Protein AF-0000000077396365 (afdb_homodimer)

Structure (mmCIF, N/CA/C/O backbone):
data_AF-0000000077396365-model_v1
#
loop_
_entity.id
_entity.type
_entity.pdbx_description
1 polymer 'Aspartate dehydrogenase domain-containing protein'
#
loop_
_atom_site.group_PDB
_atom_site.id
_atom_site.type_symbol
_atom_site.label_atom_id
_atom_site.label_alt_id
_atom_site.label_comp_id
_atom_site.label_asym_id
_atom_site.label_entity_id
_atom_site.label_seq_id
_atom_site.pdbx_PDB_ins_code
_atom_site.Cartn_x
_atom_site.Cartn_y
_atom_site.Cartn_z
_atom_site.occupancy
_atom_site.B_iso_or_equiv
_atom_site.auth_seq_id
_atom_site.auth_comp_id
_atom_site.auth_asym_id
_atom_site.auth_atom_id
_atom_site.pdbx_PDB_model_num
ATOM 1 N N . MET A 1 1 ? 9.086 45.75 -29.484 1 26.38 1 MET A N 1
ATOM 2 C CA . MET A 1 1 ? 9.609 44.406 -29.656 1 26.38 1 MET A CA 1
ATOM 3 C C . MET A 1 1 ? 8.961 43.438 -28.672 1 26.38 1 MET A C 1
ATOM 5 O O . MET A 1 1 ? 9.164 43.562 -27.469 1 26.38 1 MET A O 1
ATOM 9 N N . SER A 1 2 ? 7.707 42.906 -28.953 1 23.83 2 SER A N 1
ATOM 10 C CA . SER A 1 2 ? 6.559 42.406 -28.203 1 23.83 2 SER A CA 1
ATOM 11 C C . SER A 1 2 ? 6.812 41 -27.688 1 23.83 2 SER A C 1
ATOM 13 O O . SER A 1 2 ? 7.164 40.094 -28.453 1 23.83 2 SER A O 1
ATOM 15 N N . MET A 1 3 ? 7.398 40.844 -26.438 1 23.06 3 MET A N 1
ATOM 16 C CA . MET A 1 3 ? 7.879 39.625 -25.766 1 23.06 3 MET A CA 1
ATOM 17 C C . MET A 1 3 ? 6.797 38.562 -25.703 1 23.06 3 MET A C 1
ATOM 19 O O . MET A 1 3 ? 5.691 38.812 -25.219 1 23.06 3 MET A O 1
ATOM 23 N N . ARG A 1 4 ? 6.848 37.562 -26.688 1 22.91 4 ARG A N 1
ATOM 24 C CA . ARG A 1 4 ? 6.027 36.375 -26.875 1 22.91 4 ARG A CA 1
ATOM 25 C C . ARG A 1 4 ? 5.836 35.625 -25.562 1 22.91 4 ARG A C 1
ATOM 27 O O . ARG A 1 4 ? 6.762 35.562 -24.75 1 22.91 4 ARG A O 1
ATOM 34 N N . LYS A 1 5 ? 4.539 35.312 -25.141 1 24.66 5 LYS A N 1
ATOM 35 C CA . LYS A 1 5 ? 3.703 34.812 -24.062 1 24.66 5 LYS A CA 1
ATOM 36 C C . LYS A 1 5 ? 4.023 33.344 -23.781 1 24.66 5 LYS A C 1
ATOM 38 O O . LYS A 1 5 ? 3.762 32.469 -24.609 1 24.66 5 LYS A O 1
ATOM 43 N N . PRO A 1 6 ? 5.234 32.875 -23.328 1 25.62 6 PRO A N 1
ATOM 44 C CA . PRO A 1 6 ? 5.328 31.422 -23.453 1 25.62 6 PRO A CA 1
ATOM 45 C C . PRO A 1 6 ? 4.281 30.688 -22.625 1 25.62 6 PRO A C 1
ATOM 47 O O . PRO A 1 6 ? 4.277 30.797 -21.391 1 25.62 6 PRO A O 1
ATOM 50 N N . VAL A 1 7 ? 2.953 30.656 -22.891 1 22.64 7 VAL A N 1
ATOM 51 C CA . VAL A 1 7 ? 1.82 30.047 -22.203 1 22.64 7 VAL A CA 1
ATOM 52 C C . VAL A 1 7 ? 2.035 28.531 -22.094 1 22.64 7 VAL A C 1
ATOM 54 O O . VAL A 1 7 ? 2.277 27.859 -23.094 1 22.64 7 VAL A O 1
ATOM 57 N N . TYR A 1 8 ? 2.648 28.062 -21 1 22.22 8 TYR A N 1
ATOM 58 C CA . TYR A 1 8 ? 2.775 26.656 -20.672 1 22.22 8 TYR A CA 1
ATOM 59 C C . TYR A 1 8 ? 1.439 25.938 -20.828 1 22.22 8 TYR A C 1
ATOM 61 O O . TYR A 1 8 ? 0.427 26.375 -20.266 1 22.22 8 TYR A O 1
ATOM 69 N N . SER A 1 9 ? 1.078 25.484 -22 1 21.47 9 SER A N 1
ATOM 70 C CA . SER A 1 9 ? -0.071 24.656 -22.344 1 21.47 9 SER A CA 1
ATOM 71 C C . SER A 1 9 ? -0.214 23.484 -21.375 1 21.47 9 SER A C 1
ATOM 73 O O . SER A 1 9 ? 0.687 22.641 -21.266 1 21.47 9 SER A O 1
ATOM 75 N N . VAL A 1 10 ? -0.903 23.625 -20.266 1 23.97 10 VAL A N 1
ATOM 76 C CA . VAL A 1 10 ? -1.418 22.719 -19.25 1 23.97 10 VAL A CA 1
ATOM 77 C C . VAL A 1 10 ? -2.139 21.547 -19.906 1 23.97 10 VAL A C 1
ATOM 79 O O . VAL A 1 10 ? -3.076 21.75 -20.688 1 23.97 10 VAL A O 1
ATOM 82 N N . TYR A 1 11 ? -1.408 20.484 -20.312 1 24.34 11 TYR A N 1
ATOM 83 C CA . TYR A 1 11 ? -1.908 19.219 -20.828 1 24.34 11 TYR A CA 1
ATOM 84 C C . TYR A 1 11 ? -3.131 18.75 -20.047 1 24.34 11 TYR A C 1
ATOM 86 O O . TYR A 1 11 ? -3.053 18.531 -18.844 1 24.34 11 TYR A O 1
ATOM 94 N N . HIS A 1 12 ? -4.363 19.172 -20.422 1 21.98 12 HIS A N 1
ATOM 95 C CA . HIS A 1 12 ? -5.727 19.031 -19.922 1 21.98 12 HIS A CA 1
ATOM 96 C C . HIS A 1 12 ? -6.129 17.578 -19.781 1 21.98 12 HIS A C 1
ATOM 98 O O . HIS A 1 12 ? -6.895 17.219 -18.891 1 21.98 12 HIS A O 1
ATOM 104 N N . SER A 1 13 ? -5.938 16.703 -20.844 1 24.91 13 SER A N 1
ATOM 105 C CA . SER A 1 13 ? -7.078 15.797 -21 1 24.91 13 SER A CA 1
ATOM 106 C C . SER A 1 13 ? -7.027 14.672 -19.969 1 24.91 13 SER A C 1
ATOM 108 O O . SER A 1 13 ? -6.309 13.688 -20.156 1 24.91 13 SER A O 1
ATOM 110 N N . ASN A 1 14 ? -6.898 14.875 -18.75 1 23.97 14 ASN A N 1
ATOM 111 C CA . ASN A 1 14 ? -6.836 13.805 -17.766 1 23.97 14 ASN A CA 1
ATOM 112 C C . ASN A 1 14 ? -8.133 12.992 -17.719 1 23.97 14 ASN A C 1
ATOM 114 O O . ASN A 1 14 ? -9.117 13.43 -17.141 1 23.97 14 ASN A O 1
ATOM 118 N N . LYS A 1 15 ? -8.516 12.156 -18.766 1 25.83 15 LYS A N 1
ATOM 119 C CA . LYS A 1 15 ? -9.648 11.25 -18.625 1 25.83 15 LYS A CA 1
ATOM 120 C C . LYS A 1 15 ? -9.516 10.406 -17.359 1 25.83 15 LYS A C 1
ATOM 122 O O . LYS A 1 15 ? -8.75 9.438 -17.328 1 25.83 15 LYS A O 1
ATOM 127 N N . ILE A 1 16 ? -9.609 10.945 -16.141 1 25.73 16 ILE A N 1
ATOM 128 C CA . ILE A 1 16 ? -9.719 10.109 -14.953 1 25.73 16 ILE A CA 1
ATOM 129 C C . ILE A 1 16 ? -10.93 9.188 -15.078 1 25.73 16 ILE A C 1
ATOM 131 O O . ILE A 1 16 ? -12.062 9.656 -15.211 1 25.73 16 ILE A O 1
ATOM 135 N N . SER A 1 17 ? -10.797 8.086 -15.664 1 24.17 17 SER A N 1
ATOM 136 C CA . SER A 1 17 ? -11.812 7.047 -15.734 1 24.17 17 SER A CA 1
ATOM 137 C C . SER A 1 17 ? -12.492 6.844 -14.383 1 24.17 17 SER A C 1
ATOM 139 O O . SER A 1 17 ? -11.852 6.98 -13.336 1 24.17 17 SER A O 1
ATOM 141 N N . SER A 1 18 ? -13.789 6.957 -14.297 1 24.91 18 SER A N 1
ATOM 142 C CA . SER A 1 18 ? -14.781 6.812 -13.242 1 24.91 18 SER A CA 1
ATOM 143 C C . SER A 1 18 ? -14.602 5.5 -12.484 1 24.91 18 SER A C 1
ATOM 145 O O . SER A 1 18 ? -14.797 4.422 -13.055 1 24.91 18 SER A O 1
ATOM 147 N N . VAL A 1 19 ? -13.695 5.371 -11.625 1 24.31 19 VAL A N 1
ATOM 148 C CA . VAL A 1 19 ? -13.586 4.195 -10.766 1 24.31 19 VAL A CA 1
ATOM 149 C C . VAL A 1 19 ? -14.891 3.998 -9.992 1 24.31 19 VAL A C 1
ATOM 151 O O . VAL A 1 19 ? -15.336 4.898 -9.281 1 24.31 19 VAL A O 1
ATOM 154 N N . HIS A 1 20 ? -15.828 3.129 -10.445 1 26.16 20 HIS A N 1
ATOM 155 C CA . HIS A 1 20 ? -17.078 2.717 -9.82 1 26.16 20 HIS A CA 1
ATOM 156 C C . HIS A 1 20 ? -16.828 2.146 -8.422 1 26.16 20 HIS A C 1
ATOM 158 O O . HIS A 1 20 ? -16.406 0.996 -8.289 1 26.16 20 HIS A O 1
ATOM 164 N N . CYS A 1 21 ? -16.266 2.865 -7.508 1 27 21 CYS A N 1
ATOM 165 C CA . CYS A 1 21 ? -15.945 2.436 -6.152 1 27 21 CYS A CA 1
ATOM 166 C C . CYS A 1 21 ? -17.172 1.82 -5.469 1 27 21 CYS A C 1
ATOM 168 O O . CYS A 1 21 ? -17.125 0.666 -5.043 1 27 21 CYS A O 1
ATOM 170 N N . LEU A 1 22 ? -17.562 2.291 -4.145 1 30.83 22 LEU A N 1
ATOM 171 C CA . LEU A 1 22 ? -18.375 1.819 -3.031 1 30.83 22 LEU A CA 1
ATOM 172 C C . LEU A 1 22 ? -19.812 1.568 -3.475 1 30.83 22 LEU A C 1
ATOM 174 O O . LEU A 1 22 ? -20.25 2.068 -4.516 1 30.83 22 LEU A O 1
ATOM 178 N N . GLY A 1 23 ? -20.688 0.823 -2.447 1 32.09 23 GLY A N 1
ATOM 179 C CA . GLY A 1 23 ? -22.078 0.451 -2.443 1 32.09 23 GLY A CA 1
ATOM 180 C C . GLY A 1 23 ? -22.984 1.535 -2.996 1 32.09 23 GLY A C 1
ATOM 181 O O . GLY A 1 23 ? -24.156 1.62 -2.627 1 32.09 23 GLY A O 1
ATOM 182 N N . LEU A 1 24 ? -22.359 2.623 -3.355 1 36 24 LEU A N 1
ATOM 183 C CA . LEU A 1 24 ? -23.359 3.568 -3.859 1 36 24 LEU A CA 1
ATOM 184 C C . LEU A 1 24 ? -24.125 2.975 -5.035 1 36 24 LEU A C 1
ATOM 186 O O . LEU A 1 24 ? -23.531 2.326 -5.902 1 36 24 LEU A O 1
ATOM 190 N N . THR A 1 25 ? -25.328 2.586 -4.816 1 38.62 25 THR A N 1
ATOM 191 C CA . THR A 1 25 ? -26.156 2.283 -5.98 1 38.62 25 THR A CA 1
ATOM 192 C C . THR A 1 25 ? -25.688 3.072 -7.199 1 38.62 25 THR A C 1
ATOM 194 O O . THR A 1 25 ? -25.172 4.184 -7.062 1 38.62 25 THR A O 1
ATOM 197 N N . LYS A 1 26 ? -25.578 2.514 -8.352 1 42.38 26 LYS A N 1
ATOM 198 C CA . LYS A 1 26 ? -25.469 3.078 -9.695 1 42.38 26 LYS A CA 1
ATOM 199 C C . LYS A 1 26 ? -26.172 4.426 -9.789 1 42.38 26 LYS A C 1
ATOM 201 O O . LYS A 1 26 ? -27.375 4.516 -9.547 1 42.38 26 LYS A O 1
ATOM 206 N N . GLY A 1 27 ? -25.422 5.594 -9.305 1 60.03 27 GLY A N 1
ATOM 207 C CA . GLY A 1 27 ? -25.875 6.938 -9.617 1 60.03 27 GLY A CA 1
ATOM 208 C C . GLY A 1 27 ? -25.719 7.914 -8.469 1 60.03 27 GLY A C 1
ATOM 209 O O . GLY A 1 27 ? -25.875 9.125 -8.641 1 60.03 27 GLY A O 1
ATOM 210 N N . GLU A 1 28 ? -25.547 7.434 -7.117 1 78.69 28 GLU A N 1
ATOM 211 C CA . GLU A 1 28 ? -25.672 8.469 -6.09 1 78.69 28 GLU A CA 1
ATOM 212 C C . GLU A 1 28 ? -24.312 9.062 -5.746 1 78.69 28 GLU A C 1
ATOM 214 O O . GLU A 1 28 ? -23.328 8.328 -5.57 1 78.69 28 GLU A O 1
ATOM 219 N N . LYS A 1 29 ? -24.156 10.297 -5.73 1 92.44 29 LYS A N 1
ATOM 220 C CA . LYS A 1 29 ? -22.953 11.078 -5.426 1 92.44 29 LYS A CA 1
ATOM 221 C C . LYS A 1 29 ? -22.672 11.086 -3.926 1 92.44 29 LYS A C 1
ATOM 223 O O . LYS A 1 29 ? -23.594 11.156 -3.115 1 92.44 29 LYS A O 1
ATOM 228 N N . MET A 1 30 ? -21.438 10.883 -3.559 1 95.69 30 MET A N 1
ATOM 229 C CA . MET A 1 30 ? -21.047 11.031 -2.162 1 95.69 30 MET A CA 1
ATOM 230 C C . MET A 1 30 ? -21.141 12.484 -1.72 1 95.69 30 MET A C 1
ATOM 232 O O . MET A 1 30 ? -20.531 13.367 -2.34 1 95.69 30 MET A O 1
ATOM 236 N N . LYS A 1 31 ? -21.859 12.734 -0.701 1 97.62 31 LYS A N 1
ATOM 237 C CA . LYS A 1 31 ? -22.016 14.078 -0.166 1 97.62 31 LYS A CA 1
ATOM 238 C C . LYS A 1 31 ? -20.859 14.453 0.758 1 97.62 31 LYS A C 1
ATOM 240 O O . LYS A 1 31 ? -20.625 13.781 1.768 1 97.62 31 LYS A O 1
ATOM 245 N N . ILE A 1 32 ? -20.188 15.586 0.398 1 98.19 32 ILE A N 1
ATOM 246 C CA . ILE A 1 32 ? -18.984 15.906 1.164 1 98.19 32 ILE A CA 1
ATOM 247 C C . ILE A 1 32 ? -19.031 17.375 1.6 1 98.19 32 ILE A C 1
ATOM 249 O O . ILE A 1 32 ? -19.766 18.172 1.015 1 98.19 32 ILE A O 1
ATOM 253 N N . GLY A 1 33 ? -18.359 17.734 2.705 1 98 33 GLY A N 1
ATOM 254 C CA . GLY A 1 33 ? -18.062 19.078 3.15 1 98 33 GLY A CA 1
ATOM 255 C C . GLY A 1 33 ? -16.578 19.359 3.246 1 98 33 GLY A C 1
ATOM 256 O O . GLY A 1 33 ? -15.789 18.469 3.59 1 98 33 GLY A O 1
ATOM 257 N N . ILE A 1 34 ? -16.203 20.594 2.979 1 97.69 34 ILE A N 1
ATOM 258 C CA . ILE A 1 34 ? -14.805 20.969 3.018 1 97.69 34 ILE A CA 1
ATOM 259 C C . ILE A 1 34 ? -14.586 22.047 4.082 1 97.69 34 ILE A C 1
ATOM 261 O O . ILE A 1 34 ? -15.234 23.094 4.059 1 97.69 34 ILE A O 1
ATOM 265 N N . LEU A 1 35 ? -13.727 21.734 5.039 1 97.25 35 LEU A N 1
ATOM 266 C CA . LEU A 1 35 ? -13.305 22.688 6.051 1 97.25 35 LEU A CA 1
ATOM 267 C C . LEU A 1 35 ? -11.914 23.234 5.738 1 97.25 35 LEU A C 1
ATOM 269 O O . LEU A 1 35 ? -10.922 22.5 5.809 1 97.25 35 LEU A O 1
ATOM 273 N N . GLY A 1 36 ? -11.805 24.484 5.496 1 95.75 36 GLY A N 1
ATOM 274 C CA . GLY A 1 36 ? -10.562 25.109 5.074 1 95.75 36 GLY A CA 1
ATOM 275 C C . GLY A 1 36 ? -10.523 25.406 3.59 1 95.75 36 GLY A C 1
ATOM 276 O O . GLY A 1 36 ? -10.797 24.531 2.764 1 95.75 36 GLY A O 1
ATOM 277 N N . PHE A 1 37 ? -10.133 26.625 3.236 1 94.81 37 PHE A N 1
ATOM 278 C CA . PHE A 1 37 ? -10.172 27.047 1.844 1 94.81 37 PHE A CA 1
ATOM 279 C C . PHE A 1 37 ? -8.898 27.812 1.482 1 94.81 37 PHE A C 1
ATOM 281 O O . PHE A 1 37 ? -8.953 28.859 0.834 1 94.81 37 PHE A O 1
ATOM 288 N N . GLY A 1 38 ? -7.828 27.281 2.045 1 90.56 38 GLY A N 1
ATOM 289 C CA . GLY A 1 38 ? -6.523 27.672 1.526 1 90.56 38 GLY A CA 1
ATOM 290 C C . GLY A 1 38 ? -6.219 27.062 0.171 1 90.56 38 GLY A C 1
ATOM 291 O O . GLY A 1 38 ? -7.133 26.703 -0.575 1 90.56 38 GLY A O 1
ATOM 292 N N . HIS A 1 39 ? -5 26.938 -0.16 1 87.69 39 HIS A N 1
ATOM 293 C CA . HIS A 1 39 ? -4.609 26.422 -1.469 1 87.69 39 HIS A CA 1
ATOM 294 C C . HIS A 1 39 ? -5.121 25 -1.687 1 87.69 39 HIS A C 1
ATOM 296 O O . HIS A 1 39 ? -5.637 24.688 -2.76 1 87.69 39 HIS A O 1
ATOM 302 N N . ILE A 1 40 ? -4.996 24.172 -0.641 1 89.25 40 ILE A N 1
ATOM 303 C CA . ILE A 1 40 ? -5.441 22.781 -0.75 1 89.25 40 ILE A CA 1
ATOM 304 C C . ILE A 1 40 ? -6.965 22.734 -0.851 1 89.25 40 ILE A C 1
ATOM 306 O O . ILE A 1 40 ? -7.516 22.031 -1.691 1 89.25 40 ILE A O 1
ATOM 310 N N . GLY A 1 41 ? -7.625 23.469 -0.007 1 93.38 41 GLY A N 1
ATOM 311 C CA . GLY A 1 41 ? -9.078 23.531 -0.049 1 93.38 41 GLY A CA 1
ATOM 312 C C . GLY A 1 41 ? -9.625 23.984 -1.392 1 93.38 41 GLY A C 1
ATOM 313 O O . GLY A 1 41 ? -10.57 23.391 -1.913 1 93.38 41 GLY A O 1
ATOM 314 N N . GLN A 1 42 ? -8.984 24.953 -1.962 1 93.12 42 GLN A N 1
ATOM 315 C CA . GLN A 1 42 ? -9.375 25.469 -3.27 1 93.12 42 GLN A CA 1
ATOM 316 C C . GLN A 1 42 ? -9.164 24.422 -4.355 1 93.12 42 GLN A C 1
ATOM 318 O O . GLN A 1 42 ? -10.031 24.219 -5.215 1 93.12 42 GLN A O 1
ATOM 323 N N . TYR A 1 43 ? -8.047 23.812 -4.293 1 92.19 43 TYR A N 1
ATOM 324 C CA . TYR A 1 43 ? -7.727 22.766 -5.254 1 92.19 43 TYR A CA 1
ATOM 325 C C . TYR A 1 43 ? -8.734 21.625 -5.184 1 92.19 43 TYR A C 1
ATOM 327 O O . TYR A 1 43 ? -9.242 21.156 -6.211 1 92.19 43 TYR A O 1
ATOM 335 N N . LEU A 1 44 ? -9.062 21.188 -3.977 1 94.75 44 LEU A N 1
ATOM 336 C CA . LEU A 1 44 ? -10.023 20.125 -3.787 1 94.75 44 LEU A CA 1
ATOM 337 C C . LEU A 1 44 ? -11.406 20.531 -4.293 1 94.75 44 LEU A C 1
ATOM 339 O O . LEU A 1 44 ? -12.07 19.766 -4.984 1 94.75 44 LEU A O 1
ATOM 343 N N . TYR A 1 45 ? -11.805 21.766 -3.977 1 96.12 45 TYR A N 1
ATOM 344 C CA . TYR A 1 45 ? -13.094 22.266 -4.434 1 96.12 45 TYR A CA 1
ATOM 345 C C . TYR A 1 45 ? -13.188 22.234 -5.953 1 96.12 45 TYR A C 1
ATOM 347 O O . TYR A 1 45 ? -14.164 21.734 -6.512 1 96.12 45 TYR A O 1
ATOM 355 N N . GLU A 1 46 ? -12.172 22.703 -6.551 1 94.31 46 GLU A N 1
ATOM 356 C CA . GLU A 1 46 ? -12.156 22.797 -8.008 1 94.31 46 GLU A CA 1
ATOM 357 C C . GLU A 1 46 ? -12.281 21.422 -8.656 1 94.31 46 GLU A C 1
ATOM 359 O O . GLU A 1 46 ? -13.016 21.266 -9.625 1 94.31 46 GLU A O 1
ATOM 364 N N . HIS A 1 47 ? -11.656 20.453 -8.125 1 93.38 47 HIS A N 1
ATOM 365 C CA . HIS A 1 47 ? -11.609 19.125 -8.75 1 93.38 47 HIS A CA 1
ATOM 366 C C . HIS A 1 47 ? -12.82 18.297 -8.344 1 93.38 47 HIS A C 1
ATOM 368 O O . HIS A 1 47 ? -13.383 17.562 -9.172 1 93.38 47 HIS A O 1
ATOM 374 N N . LEU A 1 48 ? -13.242 18.438 -7.137 1 95.69 48 LEU A N 1
ATOM 375 C CA . LEU A 1 48 ? -14.336 17.594 -6.656 1 95.69 48 LEU A CA 1
ATOM 376 C C . LEU A 1 48 ? -15.68 18.125 -7.145 1 95.69 48 LEU A C 1
ATOM 378 O O . LEU A 1 48 ? -16.625 17.359 -7.32 1 95.69 48 LEU A O 1
ATOM 382 N N . SER A 1 49 ? -15.758 19.422 -7.355 1 95.31 49 SER A N 1
ATOM 383 C CA . SER A 1 49 ? -17 19.984 -7.875 1 95.31 49 SER A CA 1
ATOM 384 C C . SER A 1 49 ? -17.281 19.516 -9.297 1 95.31 49 SER A C 1
ATOM 386 O O . SER A 1 49 ? -18.422 19.453 -9.727 1 95.31 49 SER A O 1
ATOM 388 N N . LYS A 1 50 ? -16.25 19.125 -9.992 1 94.19 50 LYS A N 1
ATOM 389 C CA . LYS A 1 50 ? -16.375 18.672 -11.375 1 94.19 50 LYS A CA 1
ATOM 390 C C . LYS A 1 50 ? -16.469 17.156 -11.453 1 94.19 50 LYS A C 1
ATOM 392 O O . LYS A 1 50 ? -16.672 16.594 -12.531 1 94.19 50 LYS A O 1
ATOM 397 N N . ASN A 1 51 ? -16.266 16.562 -10.367 1 93.62 51 ASN A N 1
ATOM 398 C CA . ASN A 1 51 ? -16.281 15.102 -10.305 1 93.62 51 ASN A CA 1
ATOM 399 C C . ASN A 1 51 ? -17.703 14.57 -10.109 1 93.62 51 ASN A C 1
ATOM 401 O O . ASN A 1 51 ? -18.391 14.969 -9.172 1 93.62 51 ASN A O 1
ATOM 405 N N . GLN A 1 52 ? -18.156 13.648 -10.883 1 92.44 52 GLN A N 1
ATOM 406 C CA . GLN A 1 52 ? -19.531 13.164 -10.906 1 92.44 52 GLN A CA 1
ATOM 407 C C . GLN A 1 52 ? -19.812 12.25 -9.719 1 92.44 52 GLN A C 1
ATOM 409 O O . GLN A 1 52 ? -20.969 11.945 -9.422 1 92.44 52 GLN A O 1
ATOM 414 N N . ASP A 1 53 ? -18.797 11.883 -9.008 1 91.81 53 ASP A N 1
ATOM 415 C CA . ASP A 1 53 ? -18.969 10.953 -7.895 1 91.81 53 ASP A CA 1
ATOM 416 C C . ASP A 1 53 ? -19.188 11.711 -6.582 1 91.81 53 ASP A C 1
ATOM 418 O O . ASP A 1 53 ? -19.516 11.109 -5.562 1 91.81 53 ASP A O 1
ATOM 422 N N . TYR A 1 54 ? -19.047 13.039 -6.688 1 96.62 54 T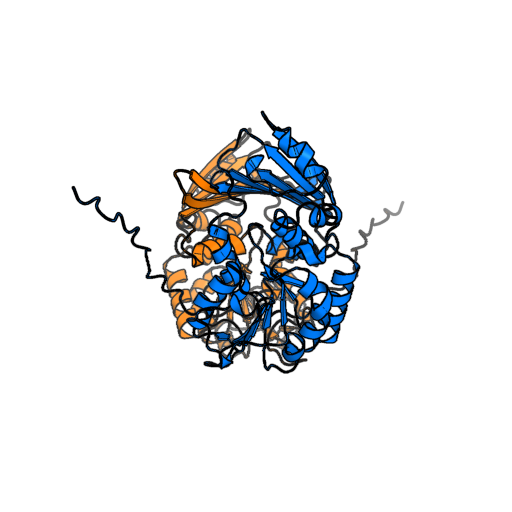YR A N 1
ATOM 423 C CA . TYR A 1 54 ? -19.094 13.797 -5.441 1 96.62 54 TYR A CA 1
ATOM 424 C C . TYR A 1 54 ? -20.062 14.969 -5.543 1 96.62 54 TYR A C 1
ATOM 426 O O . TYR A 1 54 ? -20.25 15.523 -6.625 1 96.62 54 TYR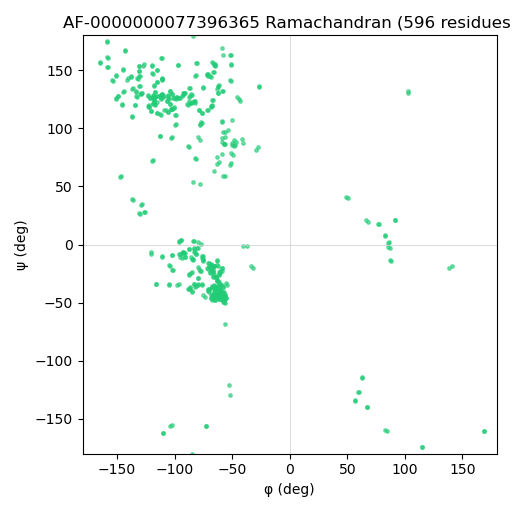 A O 1
ATOM 434 N N . GLN A 1 55 ? -20.703 15.266 -4.477 1 97.25 55 GLN A N 1
ATOM 435 C CA . GLN A 1 55 ? -21.516 16.469 -4.297 1 97.25 55 GLN A CA 1
ATOM 436 C C . GLN A 1 55 ? -21.031 17.281 -3.098 1 97.25 55 GLN A C 1
ATOM 438 O O . GLN A 1 55 ? -21.078 16.812 -1.962 1 97.25 55 GLN A O 1
ATOM 443 N N . ILE A 1 56 ? -20.641 18.469 -3.354 1 97.56 56 ILE A N 1
ATOM 444 C CA . ILE A 1 56 ? -20.219 19.344 -2.266 1 97.56 56 ILE A CA 1
ATOM 445 C C . ILE A 1 56 ? -21.438 19.984 -1.617 1 97.56 56 ILE A C 1
ATOM 447 O O . ILE A 1 56 ? -22.188 20.703 -2.279 1 97.56 56 ILE A O 1
ATOM 451 N N . VAL A 1 57 ? -21.547 19.781 -0.377 1 97.5 57 VAL A N 1
ATOM 452 C CA . VAL A 1 57 ? -22.719 20.25 0.363 1 97.5 57 VAL A CA 1
ATOM 453 C C . VAL A 1 57 ? -22.391 21.578 1.04 1 97.5 57 VAL A C 1
ATOM 455 O O . VAL A 1 57 ? -23.266 22.453 1.147 1 97.5 57 VAL A O 1
ATOM 458 N N . PHE A 1 58 ? -21.141 21.703 1.465 1 97.12 58 PHE A N 1
ATOM 459 C CA . PHE A 1 58 ? -20.766 22.984 2.051 1 97.12 58 PHE A CA 1
ATOM 460 C C . PHE A 1 58 ? -19.25 23.172 1.997 1 97.12 58 PHE A C 1
ATOM 462 O O . PHE A 1 58 ? -18.5 22.203 1.808 1 97.12 58 PHE A O 1
ATOM 469 N N . VAL A 1 59 ? -18.875 24.406 2.129 1 97.31 59 VAL A N 1
ATOM 470 C CA . VAL A 1 59 ? -17.5 24.844 2.34 1 97.31 59 VAL A CA 1
ATOM 471 C C . VAL A 1 59 ? -17.438 25.812 3.51 1 97.31 59 VAL A C 1
ATOM 473 O O . VAL A 1 59 ? -18.297 26.688 3.641 1 97.31 59 VAL A O 1
ATOM 476 N N . TRP A 1 60 ? -16.438 25.609 4.34 1 96.5 60 TRP A N 1
ATOM 477 C CA . TRP A 1 60 ? -16.25 26.516 5.473 1 96.5 60 TRP A CA 1
ATOM 478 C C . TRP A 1 60 ? -14.789 26.953 5.574 1 96.5 60 TRP A C 1
ATOM 480 O O . TRP A 1 60 ? -13.875 26.172 5.316 1 96.5 60 TRP A O 1
ATOM 490 N N . ASN A 1 61 ? -14.617 28.156 5.941 1 95.56 61 ASN A N 1
ATOM 491 C CA . ASN A 1 61 ? -13.32 28.719 6.277 1 95.56 61 ASN A CA 1
ATOM 492 C C . ASN A 1 61 ? -13.422 29.734 7.406 1 95.56 61 ASN A C 1
ATOM 494 O O . ASN A 1 61 ? -14.438 30.422 7.535 1 95.56 61 ASN A O 1
ATOM 498 N N . ARG A 1 62 ? -12.359 29.844 8.164 1 90.62 62 ARG A N 1
ATOM 499 C CA . ARG A 1 62 ? -12.359 30.797 9.273 1 90.62 62 ARG A CA 1
ATOM 500 C C . ARG A 1 62 ? -12.641 32.219 8.773 1 90.62 62 ARG A C 1
ATOM 502 O O . ARG A 1 62 ? -13.453 32.938 9.352 1 90.62 62 ARG A O 1
ATOM 509 N N . THR A 1 63 ? -11.859 32.531 7.691 1 89.12 63 THR A N 1
ATOM 510 C CA . THR A 1 63 ? -12.094 33.812 7.039 1 89.12 63 THR A CA 1
ATOM 511 C C . THR A 1 63 ? -12.961 33.625 5.793 1 89.12 63 THR A C 1
ATOM 513 O O . THR A 1 63 ? -12.445 33.281 4.723 1 89.12 63 THR A O 1
ATOM 516 N N . LYS A 1 64 ? -14.172 33.969 5.891 1 85.88 64 LYS A N 1
ATOM 517 C CA . LYS A 1 64 ? -15.156 33.719 4.84 1 85.88 64 LYS A CA 1
ATOM 518 C C . LYS A 1 64 ? -14.758 34.406 3.543 1 85.88 64 LYS A C 1
ATOM 520 O O . LYS A 1 64 ? -15 33.906 2.451 1 85.88 64 LYS A O 1
ATOM 525 N N . GLU A 1 65 ? -14.164 35.531 3.668 1 84.19 65 GLU A N 1
ATOM 526 C CA . GLU A 1 65 ? -13.805 36.375 2.521 1 84.19 65 GLU A CA 1
ATOM 527 C C . GLU A 1 65 ? -12.812 35.656 1.612 1 84.19 65 GLU A C 1
ATOM 529 O O . GLU A 1 65 ? -12.656 36 0.444 1 84.19 65 GLU A O 1
ATOM 534 N N . LYS A 1 66 ? -12.211 34.656 2.197 1 84.81 66 LYS A N 1
ATOM 535 C CA . LYS A 1 66 ? -11.211 33.906 1.426 1 84.81 66 LYS A CA 1
ATOM 536 C C . LYS A 1 66 ? -11.867 32.938 0.468 1 84.81 66 LYS A C 1
ATOM 538 O O . LYS A 1 66 ? -11.227 32.438 -0.457 1 84.81 66 LYS A O 1
ATOM 543 N N . ILE A 1 67 ? -13.109 32.625 0.786 1 87.75 67 ILE A N 1
ATOM 544 C CA . ILE A 1 67 ? -13.828 31.719 -0.086 1 87.75 67 ILE A CA 1
ATOM 545 C C . ILE A 1 67 ? -14.289 32.438 -1.344 1 87.75 67 ILE A C 1
ATOM 547 O O . ILE A 1 67 ? -15.211 33.25 -1.29 1 87.75 67 ILE A O 1
ATOM 551 N N . ILE A 1 68 ? -13.602 32.156 -2.367 1 82.5 68 ILE A N 1
ATOM 552 C CA . ILE A 1 68 ? -13.93 32.844 -3.627 1 82.5 68 ILE A CA 1
ATOM 553 C C . ILE A 1 68 ? -14.422 31.797 -4.637 1 82.5 68 ILE A C 1
ATOM 555 O O . ILE A 1 68 ? -14.039 30.625 -4.57 1 82.5 68 ILE A O 1
ATOM 559 N N . CYS A 1 69 ? -15.289 32.156 -5.543 1 85.44 69 CYS A N 1
ATOM 560 C CA . CYS A 1 69 ? -15.734 31.328 -6.668 1 85.44 69 CYS A CA 1
ATOM 561 C C . CYS A 1 69 ? -16.547 30.141 -6.188 1 85.44 69 CYS A C 1
ATOM 563 O O . CYS A 1 69 ? -16.453 29.047 -6.75 1 85.44 69 CYS A O 1
ATOM 565 N N . VAL A 1 70 ? -17.062 30.172 -5.051 1 93.44 70 VAL A N 1
ATOM 566 C CA . VAL A 1 70 ? -17.969 29.156 -4.52 1 93.44 70 VAL A CA 1
ATOM 567 C C . VAL A 1 70 ? -19.359 29.766 -4.363 1 93.44 70 VAL A C 1
ATOM 569 O O . VAL A 1 70 ? -19.516 30.875 -3.834 1 93.44 70 VAL A O 1
ATOM 572 N N . PRO A 1 71 ? -20.375 29.156 -4.863 1 94.31 71 PRO A N 1
ATOM 573 C CA . PRO A 1 71 ? -21.734 29.656 -4.664 1 94.31 71 PRO A CA 1
ATOM 574 C C . PRO A 1 71 ? -22.062 29.922 -3.195 1 94.31 71 PRO A C 1
ATOM 576 O O . PRO A 1 71 ? -21.688 29.125 -2.324 1 94.31 71 PRO A O 1
ATOM 579 N N . GLN A 1 72 ? -22.781 30.984 -2.967 1 92 72 GLN A N 1
ATOM 580 C CA . GLN A 1 72 ? -23.062 31.438 -1.611 1 92 72 GLN A CA 1
ATOM 581 C C . GLN A 1 72 ? -23.844 30.391 -0.831 1 92 72 GLN A C 1
ATOM 583 O O . GLN A 1 72 ? -23.656 30.234 0.378 1 92 72 GLN A O 1
ATOM 588 N N . GLU A 1 73 ? -24.656 29.656 -1.502 1 92.5 73 GLU A N 1
ATOM 589 C CA . GLU A 1 73 ? -25.5 28.656 -0.851 1 92.5 73 GLU A CA 1
ATOM 590 C C . GLU A 1 73 ? -24.672 27.516 -0.272 1 92.5 73 GLU A C 1
ATOM 592 O O . GLU A 1 73 ? -25.141 26.781 0.595 1 92.5 73 GLU A O 1
ATOM 597 N N . LEU A 1 74 ? -23.438 27.359 -0.701 1 95.44 74 LEU A N 1
ATOM 598 C CA . LEU A 1 74 ? -22.578 26.281 -0.252 1 95.44 74 LEU A CA 1
ATOM 599 C C . LEU A 1 74 ? -21.688 26.734 0.906 1 95.44 74 LEU A C 1
ATOM 601 O O . LEU A 1 74 ? -21.047 25.906 1.564 1 95.44 74 LEU A O 1
ATOM 605 N N . ILE A 1 75 ? -21.672 28.016 1.162 1 95.44 75 ILE A N 1
ATOM 606 C CA . ILE A 1 75 ? -20.781 28.547 2.174 1 95.44 75 ILE A CA 1
ATOM 607 C C . ILE A 1 75 ? -21.438 28.453 3.551 1 95.44 75 ILE A C 1
ATOM 609 O O . ILE A 1 75 ? -22.516 28.984 3.762 1 95.44 75 ILE A O 1
ATOM 613 N N . LEU A 1 76 ? -20.797 27.797 4.406 1 94.62 76 LEU A N 1
ATOM 614 C CA . LEU A 1 76 ? -21.266 27.672 5.777 1 94.62 76 LEU A CA 1
ATOM 615 C C . LEU A 1 76 ? -20.688 28.766 6.66 1 94.62 76 LEU A C 1
ATOM 617 O O . LEU A 1 76 ? -19.453 28.922 6.723 1 94.62 76 LEU A O 1
ATOM 621 N N . ASP A 1 77 ? -21.484 29.422 7.383 1 90.56 77 ASP A N 1
ATOM 622 C CA . ASP A 1 77 ? -21.031 30.562 8.172 1 90.56 77 ASP A CA 1
ATOM 623 C C . ASP A 1 77 ? -20.469 30.109 9.523 1 90.56 77 ASP A C 1
ATOM 625 O O . ASP A 1 77 ? -19.469 30.656 10 1 90.56 77 ASP A O 1
ATOM 629 N N . ASP A 1 78 ? -21.172 29.141 10.047 1 92.69 78 ASP A N 1
ATOM 630 C CA . ASP A 1 78 ? -20.812 28.672 11.383 1 92.69 78 ASP A CA 1
ATOM 631 C C . ASP A 1 78 ? -20.406 27.203 11.352 1 92.69 78 ASP A C 1
ATOM 633 O O . ASP A 1 78 ? -21.172 26.344 10.906 1 92.69 78 ASP A O 1
ATOM 637 N N . ILE A 1 79 ? -19.234 26.938 11.93 1 92.44 79 ILE A N 1
ATOM 638 C CA . ILE A 1 79 ? -18.688 25.578 11.93 1 92.44 79 ILE A CA 1
ATOM 639 C C . ILE A 1 79 ? -19.562 24.672 12.781 1 92.44 79 ILE A C 1
ATOM 641 O O . ILE A 1 79 ? -19.641 23.469 12.539 1 92.44 79 ILE A O 1
ATOM 645 N N . ASP A 1 80 ? -20.328 25.219 13.695 1 91.56 80 ASP A N 1
ATOM 646 C CA . ASP A 1 80 ? -21.203 24.438 14.562 1 91.56 80 ASP A CA 1
ATOM 647 C C . ASP A 1 80 ? -22.375 23.859 13.7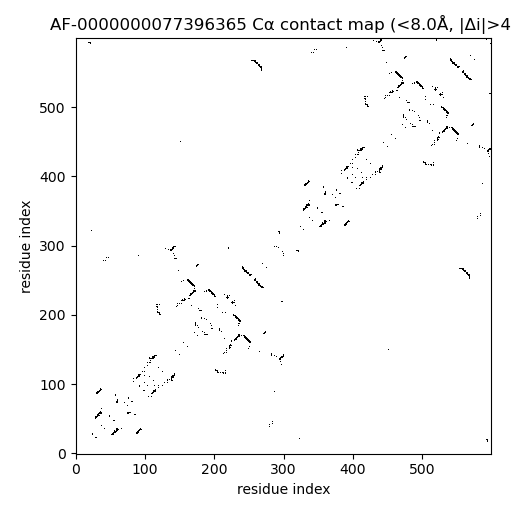81 1 91.56 80 ASP A C 1
ATOM 649 O O . ASP A 1 80 ? -23.031 22.922 14.242 1 91.56 80 ASP A O 1
ATOM 653 N N . ALA A 1 81 ? -22.641 24.406 12.633 1 92.44 81 ALA A N 1
ATOM 654 C CA . ALA A 1 81 ? -23.766 23.969 11.805 1 92.44 81 ALA A CA 1
ATOM 655 C C . ALA A 1 81 ? -23.391 22.75 10.969 1 92.44 81 ALA A C 1
ATOM 657 O O . ALA A 1 81 ? -24.234 22.188 10.266 1 92.44 81 ALA A O 1
ATOM 658 N N . VAL A 1 82 ? -22.141 22.297 11.023 1 90.25 82 VAL A N 1
ATOM 659 C CA . VAL A 1 82 ? -21.641 21.172 10.234 1 90.25 82 VAL A CA 1
ATOM 660 C C . VAL A 1 82 ? -22.422 19.906 10.594 1 90.25 82 VAL A C 1
ATOM 662 O O . VAL A 1 82 ? -22.766 19.109 9.711 1 90.25 82 VAL A O 1
ATOM 665 N N . SER A 1 83 ? -22.766 19.75 11.836 1 85.69 83 SER A N 1
ATOM 666 C CA . SER A 1 83 ? -23.453 18.547 12.328 1 85.69 83 SER A CA 1
ATOM 667 C C . SER A 1 83 ? -24.859 18.453 11.773 1 85.69 83 SER A C 1
ATOM 669 O O . SER A 1 83 ? -25.469 17.391 11.789 1 85.69 83 SER A O 1
ATOM 671 N N . GLU A 1 84 ? -25.375 19.516 11.281 1 89.75 84 GLU A N 1
ATOM 672 C CA . GLU A 1 84 ? -26.734 19.547 10.75 1 89.75 84 GLU A CA 1
ATOM 673 C C . GLU A 1 84 ? -26.75 19.234 9.25 1 89.75 84 GLU A C 1
ATOM 675 O O . GLU A 1 84 ? -27.812 19.047 8.664 1 89.75 84 GLU A O 1
ATOM 680 N N . GLN A 1 85 ? -25.594 19.234 8.75 1 93 85 GLN A N 1
ATOM 681 C CA . GLN A 1 85 ? -25.5 19.016 7.312 1 93 85 GLN A CA 1
ATOM 682 C C . GLN A 1 85 ? -25.578 17.516 6.988 1 93 85 GLN A C 1
ATOM 684 O O . GLN A 1 85 ? -25.109 16.688 7.762 1 93 85 GLN A O 1
ATOM 689 N N . ASP A 1 86 ? -26.156 17.203 5.922 1 94.62 86 ASP A N 1
ATOM 690 C CA . ASP A 1 86 ? -26.234 15.836 5.438 1 94.62 86 ASP A CA 1
ATOM 691 C C . ASP A 1 86 ? -25.031 15.484 4.582 1 94.62 86 ASP A C 1
ATOM 693 O O . ASP A 1 86 ? -25.078 15.586 3.354 1 94.62 86 ASP A O 1
ATOM 697 N N . VAL A 1 87 ? -23.984 15.086 5.305 1 96.5 87 VAL A N 1
ATOM 698 C CA . VAL A 1 87 ? -22.75 14.742 4.59 1 96.5 87 VAL A CA 1
ATOM 699 C C . VAL A 1 87 ? -22.281 13.352 5 1 96.5 87 VAL A C 1
ATOM 701 O O . VAL A 1 87 ? -22.609 12.875 6.09 1 96.5 87 VAL A O 1
ATOM 704 N N . GLU A 1 88 ? -21.578 12.734 4.145 1 96.88 88 GLU A N 1
ATOM 705 C CA . GLU A 1 88 ? -21.016 11.398 4.379 1 96.88 88 GLU A CA 1
ATOM 706 C C . GLU A 1 88 ? -19.547 11.469 4.742 1 96.88 88 GLU A C 1
ATOM 708 O O . GLU A 1 88 ? -19 10.531 5.316 1 96.88 88 GLU A O 1
ATOM 713 N N . LEU A 1 89 ? -18.922 12.578 4.348 1 97.88 89 LEU A N 1
ATOM 714 C CA . LEU A 1 89 ? -17.5 12.781 4.609 1 97.88 89 LEU A CA 1
ATOM 715 C C . LEU A 1 89 ? -17.188 14.266 4.781 1 97.88 89 LEU A C 1
ATOM 717 O O . LEU A 1 89 ? -17.594 15.094 3.957 1 97.88 89 LEU A O 1
ATOM 721 N N . ILE A 1 90 ? -16.547 14.609 5.84 1 98.12 90 ILE A N 1
ATOM 722 C CA . ILE A 1 90 ? -15.977 15.938 6.039 1 98.12 90 ILE A CA 1
ATOM 723 C C . ILE A 1 90 ? -14.477 15.914 5.766 1 98.12 90 ILE A C 1
ATOM 725 O O . ILE A 1 90 ? -13.758 15.055 6.297 1 98.12 90 ILE A O 1
ATOM 729 N N . ILE A 1 91 ? -14.039 16.766 4.926 1 97.94 91 ILE A N 1
ATOM 730 C CA . ILE A 1 91 ? -12.625 16.906 4.598 1 97.94 91 ILE A CA 1
ATOM 731 C C . ILE A 1 91 ? -12.047 18.125 5.297 1 97.94 91 ILE A C 1
ATOM 733 O O . ILE A 1 91 ? -12.453 19.266 5.008 1 97.94 91 ILE A O 1
ATOM 737 N N . GLU A 1 92 ? -11.117 17.938 6.16 1 97.56 92 GLU A N 1
ATOM 738 C CA . GLU A 1 92 ? -10.523 19.031 6.914 1 97.56 92 GLU A CA 1
ATOM 739 C C . GLU A 1 92 ? -9.125 19.359 6.402 1 97.56 92 GLU A C 1
ATOM 741 O O . GLU A 1 92 ? -8.234 18.516 6.438 1 97.56 92 GLU A O 1
ATOM 746 N N . VAL A 1 93 ? -8.938 20.469 5.859 1 94.69 93 VAL A N 1
ATOM 747 C CA . VAL A 1 93 ? -7.641 20.984 5.426 1 94.69 93 VAL A CA 1
ATOM 748 C C . VAL A 1 93 ? -7.418 22.375 5.988 1 94.69 93 VAL A C 1
ATOM 750 O O . VAL A 1 93 ? -6.852 23.25 5.316 1 94.69 93 VAL A O 1
ATOM 753 N N . ALA A 1 94 ? -7.895 22.641 7.188 1 92.19 94 ALA A N 1
ATOM 754 C CA . ALA A 1 94 ? -7.754 23.906 7.91 1 92.19 94 ALA A CA 1
ATOM 755 C C . ALA A 1 94 ? -6.707 23.781 9.016 1 92.19 94 ALA A C 1
ATOM 757 O O . ALA A 1 94 ? -5.723 23.062 8.875 1 92.19 94 ALA A O 1
ATOM 758 N N . HIS A 1 95 ? -6.812 24.609 10 1 87.69 95 HIS A N 1
ATOM 759 C CA . HIS A 1 95 ? -5.887 24.562 11.125 1 87.69 95 HIS A CA 1
ATOM 760 C C . HIS A 1 95 ? -6.129 23.328 11.984 1 87.69 95 HIS A C 1
ATOM 762 O O . HIS A 1 95 ? -7.277 22.922 12.203 1 87.69 95 HIS A O 1
ATOM 768 N N . PRO A 1 96 ? -5.035 22.734 12.562 1 85.81 96 PRO A N 1
ATOM 769 C CA . PRO A 1 96 ? -5.16 21.5 13.344 1 85.81 96 PRO A CA 1
ATOM 770 C C . PRO A 1 96 ? -6.109 21.656 14.531 1 85.81 96 PRO A C 1
ATOM 772 O O . PRO A 1 96 ? -6.668 20.656 15.016 1 85.81 96 PRO A O 1
ATOM 775 N N . ASP A 1 97 ? -6.359 22.828 14.945 1 89.62 97 ASP A N 1
ATOM 776 C CA . ASP A 1 97 ? -7.246 23.094 16.078 1 89.62 97 ASP A CA 1
ATOM 777 C C . ASP A 1 97 ? -8.68 22.656 15.758 1 89.62 97 ASP A C 1
ATOM 779 O O . ASP A 1 97 ? -9.445 22.328 16.672 1 89.62 97 ASP A O 1
ATOM 783 N N . ILE A 1 98 ? -8.992 22.688 14.5 1 93.5 98 ILE A N 1
ATOM 784 C CA . ILE A 1 98 ? -10.336 22.281 14.094 1 93.5 98 ILE A CA 1
ATOM 785 C C . ILE A 1 98 ? -10.578 20.828 14.477 1 93.5 98 ILE A C 1
ATOM 787 O O . ILE A 1 98 ? -11.609 20.484 15.055 1 93.5 98 ILE A O 1
ATOM 791 N N . THR A 1 99 ? -9.625 19.984 14.203 1 95.25 99 THR A N 1
ATOM 792 C CA . THR A 1 99 ? -9.719 18.562 14.547 1 95.25 99 THR A CA 1
ATOM 793 C C . THR A 1 99 ? -9.766 18.375 16.062 1 95.25 99 THR A C 1
ATOM 795 O O . THR A 1 99 ? -10.57 17.594 16.578 1 95.25 99 THR A O 1
ATOM 798 N N . LYS A 1 100 ? -8.984 19.141 16.75 1 94.06 100 LYS A N 1
ATOM 799 C CA . LYS A 1 100 ? -8.922 19.062 18.203 1 94.06 100 LYS A CA 1
ATOM 800 C C . LYS A 1 100 ? -10.258 19.438 18.844 1 94.06 100 LYS A C 1
ATOM 802 O O . LYS A 1 100 ? -10.734 18.766 19.766 1 94.06 100 LYS A O 1
ATOM 807 N N . THR A 1 101 ? -10.844 20.453 18.312 1 94.81 101 THR A N 1
ATOM 808 C CA . THR A 1 101 ? -12.016 21.047 18.938 1 94.81 101 THR A CA 1
ATOM 809 C C . THR A 1 101 ? -13.289 20.375 18.453 1 94.81 101 THR A C 1
ATOM 811 O O . THR A 1 101 ? -14.203 20.109 19.234 1 94.81 101 THR A O 1
ATOM 814 N N . PHE A 1 102 ? -13.375 20 17.109 1 96.06 102 PHE A N 1
ATOM 815 C CA . PHE A 1 102 ? -14.664 19.625 16.531 1 96.06 102 PHE A CA 1
ATOM 816 C C . PHE A 1 102 ? -14.633 18.203 16 1 96.06 102 PHE A C 1
ATOM 818 O O . PHE A 1 102 ? -15.664 17.656 15.602 1 96.06 102 PHE A O 1
ATOM 825 N N . GLY A 1 103 ? -13.516 17.547 15.977 1 96.62 103 GLY A N 1
ATOM 826 C CA . GLY A 1 103 ? -13.352 16.25 15.344 1 96.62 103 GLY A CA 1
ATOM 827 C C . GLY A 1 103 ? -14.32 15.195 15.859 1 96.62 103 GLY A C 1
ATOM 828 O O . GLY A 1 103 ? -14.906 14.453 15.078 1 96.62 103 GLY A O 1
ATOM 829 N N . GLU A 1 104 ? -14.469 15.18 17.172 1 96.38 104 GLU A N 1
ATOM 830 C CA . GLU A 1 104 ? -15.367 14.219 17.797 1 96.38 104 GLU A CA 1
ATOM 831 C C . GLU A 1 104 ? -16.797 14.422 17.328 1 96.38 104 GLU A C 1
ATOM 833 O O . GLU A 1 104 ? -17.5 13.461 16.984 1 96.38 104 GLU A O 1
ATOM 838 N N . LYS A 1 105 ? -17.203 15.633 17.328 1 95.44 105 LYS A N 1
ATOM 839 C CA . LYS A 1 105 ? -18.547 15.977 16.906 1 95.44 105 LYS A CA 1
ATOM 840 C C . LYS A 1 105 ? -18.797 15.578 15.453 1 95.44 105 LYS A C 1
ATOM 842 O O . LYS A 1 105 ? -19.859 15.07 15.109 1 95.44 105 LYS A O 1
ATOM 847 N N . PHE A 1 106 ? -17.828 15.805 14.586 1 96.88 106 PHE A N 1
ATOM 848 C CA . PHE A 1 106 ? -17.938 15.445 13.18 1 96.88 106 PHE A CA 1
ATOM 849 C C . PHE A 1 106 ? -18.094 13.938 13.016 1 96.88 106 PHE A C 1
ATOM 851 O O . PHE A 1 106 ? -18.953 13.477 12.25 1 96.88 106 PHE A O 1
ATOM 858 N N . LEU A 1 107 ? -17.344 13.164 13.797 1 96.75 107 LEU A N 1
ATOM 859 C CA . LEU A 1 107 ? -17.312 11.703 13.688 1 96.75 107 LEU A CA 1
ATOM 860 C C . LEU A 1 107 ? -18.641 11.109 14.148 1 96.75 107 LEU A C 1
ATOM 862 O O . LEU A 1 107 ? -19 10.008 13.734 1 96.75 107 LEU A O 1
ATOM 866 N N . ASP A 1 108 ? -19.328 11.844 14.977 1 94.5 108 ASP A N 1
ATOM 867 C CA . ASP A 1 108 ? -20.625 11.359 15.438 1 94.5 108 ASP A CA 1
ATOM 868 C C . ASP A 1 108 ? -21.625 11.289 14.281 1 94.5 108 ASP A C 1
ATOM 870 O O . ASP A 1 108 ? -22.609 10.547 14.352 1 94.5 108 ASP A O 1
ATOM 874 N N . ASN A 1 109 ? -21.281 12 13.234 1 93.06 109 ASN A N 1
ATOM 875 C CA . ASN A 1 109 ? -22.281 12.133 12.18 1 93.06 109 ASN A CA 1
ATOM 876 C C . ASN A 1 109 ? -21.812 11.484 10.883 1 93.06 109 ASN A C 1
ATOM 878 O O . ASN A 1 109 ? -22.625 10.984 10.102 1 93.06 109 ASN A O 1
ATOM 882 N N . CYS A 1 110 ? -20.578 11.531 10.625 1 96.44 110 CYS A N 1
ATOM 883 C CA . CYS A 1 110 ? -20.078 11.062 9.336 1 96.44 110 CYS A CA 1
ATOM 884 C C . CYS A 1 110 ? -18.594 10.727 9.422 1 96.44 110 CYS A C 1
ATOM 886 O O . CYS A 1 110 ? -17.984 10.852 10.484 1 96.44 110 CYS A O 1
ATOM 888 N N . SER A 1 111 ? -18.016 10.172 8.336 1 97.81 111 SER A N 1
ATOM 889 C CA . SER A 1 111 ? -16.578 9.93 8.227 1 97.81 111 SER A CA 1
ATOM 890 C C . SER A 1 111 ? -15.797 11.242 8.219 1 97.81 111 SER A C 1
ATOM 892 O O . SER A 1 111 ? -16.344 12.289 7.863 1 97.81 111 SER A O 1
ATOM 894 N N . TYR A 1 112 ? -14.586 11.172 8.641 1 98 112 TYR A N 1
ATOM 895 C CA . TYR A 1 112 ? -13.797 12.375 8.852 1 98 112 TYR A CA 1
ATOM 896 C C . TYR A 1 112 ? -12.398 12.219 8.266 1 98 112 TYR A C 1
ATOM 898 O O . TYR A 1 112 ? -11.672 11.281 8.609 1 98 112 TYR A O 1
ATOM 906 N N . PHE A 1 113 ? -12.047 13.109 7.301 1 98.25 113 PHE A N 1
ATOM 907 C CA . PHE A 1 113 ? -10.727 13.156 6.688 1 98.25 113 PHE A CA 1
ATOM 908 C C . PHE A 1 113 ? -9.883 14.273 7.289 1 98.25 113 PHE A C 1
ATOM 910 O O . PHE A 1 113 ? -10.234 15.445 7.184 1 98.25 113 PHE A O 1
ATOM 917 N N . ILE A 1 114 ? -8.797 13.898 7.887 1 97.38 114 ILE A N 1
ATOM 918 C CA . ILE A 1 114 ? -7.898 14.852 8.531 1 97.38 114 ILE A CA 1
ATOM 919 C C . ILE A 1 114 ? -6.719 15.148 7.605 1 97.38 114 ILE A C 1
ATOM 921 O O . ILE A 1 114 ? -5.832 14.305 7.43 1 97.38 114 ILE A O 1
ATOM 925 N N . GLY A 1 115 ? -6.664 16.281 7.129 1 94.44 115 GLY A N 1
ATOM 926 C CA . GLY A 1 115 ? -5.625 16.672 6.184 1 94.44 115 GLY A CA 1
ATOM 927 C C . GLY A 1 115 ? -4.238 16.672 6.793 1 94.44 115 GLY A C 1
ATOM 928 O O . GLY A 1 115 ? -3.256 16.344 6.121 1 94.44 115 GLY A O 1
ATOM 929 N N . SER A 1 116 ? -4.172 17.031 8.031 1 92.31 116 SER A N 1
ATOM 930 C CA . SER A 1 116 ? -2.889 17.062 8.727 1 92.31 116 SER A CA 1
ATOM 931 C C . SER A 1 116 ? -2.834 16 9.82 1 92.31 116 SER A C 1
ATOM 933 O O . SER A 1 116 ? -3.197 16.281 10.969 1 92.31 116 SER A O 1
ATOM 935 N N . PRO A 1 117 ? -2.324 14.891 9.484 1 94.56 117 PRO A N 1
ATOM 936 C CA . PRO A 1 117 ? -2.291 13.805 10.469 1 94.56 117 PRO A CA 1
ATOM 937 C C . PRO A 1 117 ? -1.441 14.133 11.688 1 94.56 117 PRO A C 1
ATOM 939 O O . PRO A 1 117 ? -1.537 13.453 12.719 1 94.56 117 PRO A O 1
ATOM 942 N N . THR A 1 118 ? -0.591 15.211 11.641 1 93.75 118 THR A N 1
ATOM 943 C CA . THR A 1 118 ? 0.246 15.578 12.781 1 93.75 118 THR A CA 1
ATOM 944 C C . THR A 1 118 ? -0.611 15.93 13.992 1 93.75 118 THR A C 1
ATOM 946 O O . THR A 1 118 ? -0.153 15.836 15.133 1 93.75 118 THR A O 1
ATOM 949 N N . ALA A 1 119 ? -1.861 16.328 13.781 1 93.44 119 ALA A N 1
ATOM 950 C CA . ALA A 1 119 ? -2.791 16.656 14.859 1 93.44 119 ALA A CA 1
ATOM 951 C C . ALA A 1 119 ? -3.014 15.445 15.766 1 93.44 119 ALA A C 1
ATOM 953 O O . ALA A 1 119 ? -3.334 15.594 16.953 1 93.44 119 ALA A O 1
ATOM 954 N N . LEU A 1 120 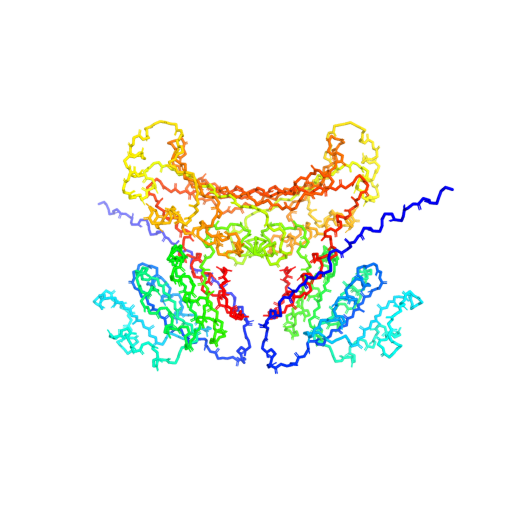? -2.764 14.297 15.242 1 96.31 120 LEU A N 1
ATOM 955 C CA . LEU A 1 120 ? -3.064 13.062 15.961 1 96.31 120 LEU A CA 1
ATOM 956 C C . LEU A 1 120 ? -1.897 12.648 16.859 1 96.31 120 LEU A C 1
ATOM 958 O O . LEU A 1 120 ? -1.993 11.672 17.594 1 96.31 120 LEU A O 1
ATOM 962 N N . ALA A 1 121 ? -0.798 13.391 16.797 1 96.25 121 ALA A N 1
ATOM 963 C CA . ALA A 1 121 ? 0.315 13.156 17.719 1 96.25 121 ALA A CA 1
ATOM 964 C C . ALA A 1 121 ? -0.074 13.492 19.156 1 96.25 121 ALA A C 1
ATOM 966 O O . ALA A 1 121 ? 0.537 12.992 20.109 1 96.25 121 ALA A O 1
ATOM 967 N N . ASN A 1 122 ? -1.019 14.414 19.281 1 95.31 122 ASN A N 1
ATOM 968 C CA . ASN A 1 122 ? -1.567 14.695 20.609 1 95.31 122 ASN A CA 1
ATOM 969 C C . ASN A 1 122 ? -2.369 13.516 21.141 1 95.31 122 ASN A C 1
ATOM 971 O O . ASN A 1 122 ? -3.404 13.156 20.594 1 95.31 122 ASN A O 1
ATOM 975 N N . ALA A 1 123 ? -1.954 12.992 22.266 1 94.62 123 ALA A N 1
ATOM 976 C CA . ALA A 1 123 ? -2.514 11.75 22.812 1 94.62 123 ALA A CA 1
ATOM 977 C C . ALA A 1 123 ? -3.99 11.922 23.156 1 94.62 123 ALA A C 1
ATOM 979 O O . ALA A 1 123 ? -4.793 11.008 22.938 1 94.62 123 ALA A O 1
ATOM 980 N N . GLU A 1 124 ? -4.293 13.047 23.656 1 95.81 124 GLU A N 1
ATOM 981 C CA . GLU A 1 124 ? -5.68 13.305 24.047 1 95.81 124 GLU A CA 1
ATOM 982 C C . GLU A 1 124 ? -6.586 13.367 22.812 1 95.81 124 GLU A C 1
ATOM 984 O O . GLU A 1 124 ? -7.656 12.75 22.797 1 95.81 124 GLU A O 1
ATOM 989 N N . THR A 1 125 ? -6.164 14.094 21.844 1 96.31 125 THR A N 1
ATOM 990 C CA . THR A 1 125 ? -6.926 14.195 20.609 1 96.31 125 THR A CA 1
ATOM 991 C C . THR A 1 125 ? -7.09 12.82 19.953 1 96.31 125 THR A C 1
ATOM 993 O O . THR A 1 125 ? -8.188 12.445 19.547 1 96.31 125 THR A O 1
ATOM 996 N N . TYR A 1 126 ? -6.043 12.086 19.891 1 96.56 126 TYR A N 1
ATOM 997 C CA . TYR A 1 126 ? -6.059 10.75 19.297 1 96.56 126 TYR A CA 1
ATOM 998 C C . TYR A 1 126 ? -7.074 9.859 20 1 96.56 126 TYR A C 1
ATOM 1000 O O . TYR A 1 126 ? -7.902 9.219 19.359 1 96.56 126 TYR A O 1
ATOM 1008 N N . LYS A 1 127 ? -7.02 9.836 21.297 1 96.38 127 LYS A N 1
ATOM 1009 C CA . LYS A 1 127 ? -7.898 8.984 22.094 1 96.38 127 LYS A CA 1
ATOM 1010 C C . LYS A 1 127 ? -9.359 9.375 21.906 1 96.38 127 LYS A C 1
ATOM 1012 O O . LYS A 1 127 ? -10.227 8.508 21.766 1 96.38 127 LYS A O 1
ATOM 1017 N N . ARG A 1 128 ? -9.562 10.633 21.922 1 97.19 128 ARG A N 1
ATOM 1018 C CA . ARG A 1 128 ? -10.93 11.133 21.766 1 97.19 128 ARG A CA 1
ATOM 1019 C C . ARG A 1 128 ? -11.508 10.734 20.406 1 97.19 128 ARG A C 1
ATOM 1021 O O . ARG A 1 128 ? -12.656 10.289 20.328 1 97.19 128 ARG A O 1
ATOM 1028 N N . LEU A 1 129 ? -10.75 10.883 19.391 1 97.88 129 LEU A N 1
ATOM 1029 C CA . LEU A 1 129 ? -11.219 10.555 18.047 1 97.88 129 LEU A CA 1
ATOM 1030 C C . LEU A 1 129 ? -11.359 9.039 17.891 1 97.88 129 LEU A C 1
ATOM 1032 O O . LEU A 1 129 ? -12.273 8.578 17.203 1 97.88 129 LEU A O 1
ATOM 1036 N N . LYS A 1 130 ? -10.453 8.305 18.438 1 97 130 LYS A N 1
ATOM 1037 C CA . LYS A 1 130 ? -10.555 6.852 18.406 1 97 130 LYS A CA 1
ATOM 1038 C C . LYS A 1 130 ? -11.859 6.379 19.047 1 97 130 LYS A C 1
ATOM 1040 O O . LYS A 1 130 ? -12.586 5.578 18.453 1 97 130 LYS A O 1
ATOM 1045 N N . THR A 1 131 ? -12.141 6.918 20.203 1 97.25 131 THR A N 1
ATOM 1046 C CA . THR A 1 131 ? -13.359 6.559 20.938 1 97.25 131 THR A CA 1
ATOM 1047 C C . THR A 1 131 ? -14.594 6.949 20.141 1 97.25 131 THR A C 1
ATOM 1049 O O . THR A 1 131 ? -15.547 6.164 20.031 1 97.25 131 THR A O 1
ATOM 1052 N N . ALA A 1 132 ? -14.57 8.086 19.594 1 97.75 132 ALA A N 1
ATOM 1053 C CA . ALA A 1 132 ? -15.695 8.578 18.797 1 97.75 132 ALA A CA 1
ATOM 1054 C C . ALA A 1 132 ? -15.93 7.695 17.578 1 97.75 132 ALA A C 1
ATOM 1056 O O . ALA A 1 132 ? -17.078 7.379 17.234 1 97.75 132 ALA A O 1
ATOM 1057 N N . SER A 1 133 ? -14.859 7.344 16.891 1 97.88 133 SER A N 1
ATOM 1058 C CA . SER A 1 133 ? -14.953 6.484 15.719 1 97.88 133 SER A CA 1
ATOM 1059 C C . SER A 1 133 ? -15.531 5.121 16.062 1 97.88 133 SER A C 1
ATOM 1061 O O . SER A 1 133 ? -16.406 4.613 15.367 1 97.88 133 SER A O 1
ATOM 1063 N N . GLU A 1 134 ? -15.062 4.582 17.141 1 95.69 134 GLU A N 1
ATOM 1064 C CA . GLU A 1 134 ? -15.547 3.281 17.578 1 95.69 134 GLU A CA 1
ATOM 1065 C C . GLU A 1 134 ? -17.031 3.34 17.953 1 95.69 134 GLU A C 1
ATOM 1067 O O . GLU A 1 134 ? -17.797 2.424 17.641 1 95.69 134 GLU A O 1
ATOM 1072 N N . ARG A 1 135 ? -17.422 4.363 18.609 1 96.19 135 ARG A N 1
ATOM 1073 C CA . ARG A 1 135 ? -18.797 4.539 19.078 1 96.19 135 ARG A CA 1
ATOM 1074 C C . ARG A 1 135 ? -19.734 4.75 17.891 1 96.19 135 ARG A C 1
ATOM 1076 O O . ARG A 1 135 ? -20.812 4.152 17.844 1 96.19 135 ARG A O 1
ATOM 1083 N N . SER A 1 136 ? -19.359 5.551 16.922 1 95.88 136 SER A N 1
ATOM 1084 C CA . SER A 1 136 ? -20.219 5.953 15.82 1 95.88 136 SER A CA 1
ATOM 1085 C C . SER A 1 136 ? -20.156 4.957 14.672 1 95.88 136 SER A C 1
ATOM 1087 O O . SER A 1 136 ? -21.062 4.902 13.828 1 95.88 136 SER A O 1
ATOM 1089 N N . GLY A 1 137 ? -19 4.266 14.625 1 95.62 137 GLY A N 1
ATOM 1090 C CA . GLY A 1 137 ? -18.766 3.383 13.5 1 95.62 137 GLY A CA 1
ATOM 1091 C C . GLY A 1 137 ? -18.141 4.094 12.305 1 95.62 137 GLY A C 1
ATOM 1092 O O . GLY A 1 137 ? -17.828 3.463 11.297 1 95.62 137 GLY A O 1
ATOM 1093 N N . ASN A 1 138 ? -17.938 5.438 12.414 1 96.81 138 ASN A N 1
ATOM 1094 C CA . ASN A 1 138 ? -17.406 6.227 11.312 1 96.81 138 ASN A CA 1
ATOM 1095 C C . ASN A 1 138 ? -15.883 6.23 11.305 1 96.81 138 ASN A C 1
ATOM 1097 O O . ASN A 1 138 ? -15.258 6.418 12.352 1 96.81 138 ASN A O 1
ATOM 1101 N N . PRO A 1 139 ? -15.312 6.031 10.172 1 97.69 139 PRO A N 1
ATOM 1102 C CA . PRO A 1 139 ? -13.852 5.973 10.078 1 97.69 139 PRO A CA 1
ATOM 1103 C C . PRO A 1 139 ? -13.211 7.355 10.039 1 97.69 139 PRO A C 1
ATOM 1105 O O . PRO A 1 139 ? -13.859 8.336 9.656 1 97.69 139 PRO A O 1
ATOM 1108 N N . VAL A 1 140 ? -11.969 7.383 10.438 1 98.19 140 VAL A N 1
ATOM 1109 C CA . VAL A 1 140 ? -11.086 8.531 10.25 1 98.19 140 VAL A CA 1
ATOM 1110 C C . VAL A 1 140 ? -10.086 8.234 9.133 1 98.19 140 VAL A C 1
ATOM 1112 O O . VAL A 1 140 ? -9.43 7.191 9.141 1 98.19 140 VAL A O 1
ATOM 1115 N N . TYR A 1 141 ? -10 9.117 8.195 1 97.75 141 TYR A N 1
ATOM 1116 C CA . TYR A 1 141 ? -9.047 8.977 7.098 1 97.75 141 TYR A CA 1
ATOM 1117 C C . TYR A 1 141 ? -7.949 10.023 7.195 1 97.75 141 TYR A C 1
ATOM 1119 O O . TYR A 1 141 ? -8.203 11.172 7.582 1 97.75 141 TYR A O 1
ATOM 1127 N N . VAL A 1 142 ? -6.742 9.656 6.852 1 97.25 142 VAL A N 1
ATOM 1128 C CA . VAL A 1 142 ? -5.629 10.594 6.73 1 97.25 142 VAL A CA 1
ATOM 1129 C C . VAL A 1 142 ? -4.91 10.375 5.402 1 97.25 142 VAL A C 1
ATOM 1131 O O . VAL A 1 142 ? -4.883 9.258 4.879 1 97.25 142 VAL A O 1
ATOM 1134 N N . PRO A 1 143 ? -4.363 11.406 4.867 1 95.06 143 PRO A N 1
ATOM 1135 C CA . PRO A 1 143 ? -3.656 11.25 3.596 1 95.06 143 PRO A CA 1
ATOM 1136 C C . PRO A 1 143 ? -2.342 10.484 3.742 1 95.06 143 PRO A C 1
ATOM 1138 O O . PRO A 1 143 ? -1.644 10.641 4.746 1 95.06 143 PRO A O 1
ATOM 1141 N N . CYS A 1 144 ? -2.018 9.742 2.721 1 91.88 144 CYS A N 1
ATOM 1142 C CA . CYS A 1 144 ? -0.785 8.969 2.68 1 91.88 144 CYS A CA 1
ATOM 1143 C C . CYS A 1 144 ? 0.416 9.859 2.4 1 91.88 144 CYS A C 1
ATOM 1145 O O . CYS A 1 144 ? 1.498 9.648 2.949 1 91.88 144 CYS A O 1
ATOM 1147 N N . GLY A 1 145 ? 0.136 10.914 1.562 1 88.75 145 GLY A N 1
ATOM 1148 C CA . GLY A 1 145 ? 1.225 11.789 1.145 1 88.75 145 GLY A CA 1
ATOM 1149 C C . GLY A 1 145 ? 2.324 11.047 0.403 1 88.75 145 GLY A C 1
ATOM 1150 O O . GLY A 1 145 ? 2.055 10.312 -0.55 1 88.75 145 GLY A O 1
ATOM 1151 N N . ALA A 1 146 ? 3.562 11.273 0.943 1 89.75 146 ALA A N 1
ATOM 1152 C CA . ALA A 1 146 ? 4.727 10.703 0.266 1 89.75 146 ALA A CA 1
ATOM 1153 C C . ALA A 1 146 ? 5.105 9.352 0.864 1 89.75 146 ALA A C 1
ATOM 1155 O O . ALA A 1 146 ? 6.117 8.758 0.481 1 89.75 146 ALA A O 1
ATOM 1156 N N . LEU A 1 147 ? 4.352 8.867 1.783 1 94.69 147 LEU A N 1
ATOM 1157 C CA . LEU A 1 147 ? 4.676 7.602 2.428 1 94.69 147 LEU A CA 1
ATOM 1158 C C . LEU A 1 147 ? 4.527 6.441 1.448 1 94.69 147 LEU A C 1
ATOM 1160 O O . LEU A 1 147 ? 3.455 6.246 0.869 1 94.69 147 LEU A O 1
ATOM 1164 N N . TRP A 1 148 ? 5.617 5.777 1.237 1 96.12 148 TRP A N 1
ATOM 1165 C CA . TRP A 1 148 ? 5.605 4.555 0.444 1 96.12 148 TRP A CA 1
ATOM 1166 C C . TRP A 1 148 ? 5.453 3.326 1.338 1 96.12 148 TRP A C 1
ATOM 1168 O O . TRP A 1 148 ? 6.148 3.195 2.346 1 96.12 148 TRP A O 1
ATOM 1178 N N . GLY A 1 149 ? 4.473 2.447 1.036 1 96.69 149 GLY A N 1
ATOM 1179 C CA . GLY A 1 149 ? 4.305 1.205 1.773 1 96.69 149 GLY A CA 1
ATOM 1180 C C . GLY A 1 149 ? 3.348 1.331 2.945 1 96.69 149 GLY A C 1
ATOM 1181 O O . GLY A 1 149 ? 3.438 0.568 3.91 1 96.69 149 GLY A O 1
ATOM 1182 N N . ALA A 1 150 ? 2.469 2.363 2.914 1 96.31 150 ALA A N 1
ATOM 1183 C CA . ALA A 1 150 ? 1.53 2.576 4.012 1 96.31 150 ALA A CA 1
ATOM 1184 C C . ALA A 1 150 ? 0.689 1.328 4.266 1 96.31 150 ALA A C 1
ATOM 1186 O O . ALA A 1 150 ? 0.532 0.9 5.41 1 96.31 150 ALA A O 1
ATOM 1187 N N . GLU A 1 151 ? 0.174 0.747 3.225 1 93.06 151 GLU A N 1
ATOM 1188 C CA . GLU A 1 151 ? -0.667 -0.439 3.357 1 93.06 151 GLU A CA 1
ATOM 1189 C C . GLU A 1 151 ? 0.128 -1.621 3.906 1 93.06 151 GLU A C 1
ATOM 1191 O O . GLU A 1 151 ? -0.402 -2.432 4.668 1 93.06 151 GLU A O 1
ATOM 1196 N N . ASP A 1 152 ? 1.34 -1.764 3.498 1 94.62 152 ASP A N 1
ATOM 1197 C CA . ASP A 1 152 ? 2.193 -2.842 3.986 1 94.62 152 ASP A CA 1
ATOM 1198 C C . ASP A 1 152 ? 2.471 -2.691 5.48 1 94.62 152 ASP A C 1
ATOM 1200 O O . ASP A 1 152 ? 2.404 -3.668 6.23 1 94.62 152 ASP A O 1
ATOM 1204 N N . ILE A 1 153 ? 2.76 -1.458 5.852 1 96.81 153 ILE A N 1
ATOM 1205 C CA . ILE A 1 153 ? 2.992 -1.164 7.262 1 96.81 153 ILE A CA 1
ATOM 1206 C C . ILE A 1 153 ? 1.742 -1.5 8.07 1 96.81 153 ILE A C 1
ATOM 1208 O O . ILE A 1 153 ? 1.826 -2.162 9.109 1 96.81 153 ILE A O 1
ATOM 1212 N N . ALA A 1 154 ? 0.631 -1.108 7.578 1 94.19 154 ALA A N 1
ATOM 1213 C CA . ALA A 1 154 ? -0.633 -1.365 8.266 1 94.19 154 ALA A CA 1
ATOM 1214 C C . ALA A 1 154 ? -0.902 -2.863 8.375 1 94.19 154 ALA A C 1
ATOM 1216 O O . ALA A 1 154 ? -1.386 -3.34 9.398 1 94.19 154 ALA A O 1
ATOM 1217 N N . ARG A 1 155 ? -0.665 -3.57 7.316 1 90.44 155 ARG A N 1
ATOM 1218 C CA . ARG A 1 155 ? -0.866 -5.016 7.316 1 90.44 155 ARG A CA 1
ATOM 1219 C C . ARG A 1 155 ? 0.002 -5.688 8.375 1 90.44 155 ARG A C 1
ATOM 1221 O O . ARG A 1 155 ? -0.466 -6.57 9.102 1 90.44 155 ARG A O 1
ATOM 1228 N N . MET A 1 156 ? 1.258 -5.324 8.461 1 92.62 156 MET A N 1
ATOM 1229 C CA . MET A 1 156 ? 2.15 -5.875 9.477 1 92.62 156 MET A CA 1
ATOM 1230 C C . MET A 1 156 ? 1.656 -5.535 10.875 1 92.62 156 MET A C 1
ATOM 1232 O O . MET A 1 156 ? 1.713 -6.371 11.781 1 92.62 156 MET A O 1
ATOM 1236 N N . ALA A 1 157 ? 1.21 -4.277 11.008 1 94.25 157 ALA A N 1
ATOM 1237 C CA . ALA A 1 157 ? 0.706 -3.844 12.305 1 94.25 157 ALA A CA 1
ATOM 1238 C C . ALA A 1 157 ? -0.504 -4.672 12.727 1 94.25 157 ALA A C 1
ATOM 1240 O O . ALA A 1 157 ? -0.562 -5.172 13.852 1 94.25 157 ALA A O 1
ATOM 1241 N N . ARG A 1 158 ? -1.443 -4.855 11.82 1 87.94 158 ARG A N 1
ATOM 1242 C CA . ARG A 1 158 ? -2.652 -5.625 12.109 1 87.94 158 ARG A CA 1
ATOM 1243 C C . ARG A 1 158 ? -2.312 -7.07 12.453 1 87.94 158 ARG A C 1
ATOM 1245 O O . ARG A 1 158 ? -2.982 -7.688 13.289 1 87.94 158 ARG A O 1
ATOM 1252 N N . ALA A 1 159 ? -1.308 -7.566 11.812 1 85.88 159 ALA A N 1
ATOM 1253 C CA . ALA A 1 159 ? -0.912 -8.961 12.023 1 85.88 159 ALA A CA 1
ATOM 1254 C C . ALA A 1 159 ? -0.057 -9.102 13.273 1 85.88 159 ALA A C 1
ATOM 1256 O O . ALA A 1 159 ? 0.3 -10.211 13.664 1 85.88 159 ALA A O 1
ATOM 1257 N N . GLY A 1 160 ? 0.348 -8 13.875 1 90.25 160 GLY A N 1
ATOM 1258 C CA . GLY A 1 160 ? 1.192 -8.031 15.055 1 90.25 160 GLY A CA 1
ATOM 1259 C C . GLY A 1 160 ? 2.646 -8.336 14.742 1 90.25 160 GLY A C 1
ATOM 1260 O O . GLY A 1 160 ? 3.404 -8.742 15.625 1 90.25 160 GLY A O 1
ATOM 1261 N N . THR A 1 161 ? 3.043 -8.18 13.492 1 91.25 161 THR A N 1
ATOM 1262 C CA . THR A 1 161 ? 4.387 -8.562 13.086 1 91.25 161 THR A CA 1
ATOM 1263 C C . THR A 1 161 ? 5.289 -7.34 12.953 1 91.25 161 THR A C 1
ATOM 1265 O O . THR A 1 161 ? 6.508 -7.469 12.828 1 91.25 161 THR A O 1
ATOM 1268 N N . LEU A 1 162 ? 4.75 -6.117 13.023 1 95.88 162 LEU A N 1
ATOM 1269 C CA . LEU A 1 162 ? 5.566 -4.906 12.984 1 95.88 162 LEU A CA 1
ATOM 1270 C C . LEU A 1 162 ? 6.262 -4.676 14.328 1 95.88 162 LEU A C 1
ATOM 1272 O O . LEU A 1 162 ? 5.609 -4.367 15.328 1 95.88 162 LEU A O 1
ATOM 1276 N N . LYS A 1 163 ? 7.555 -4.785 14.328 1 96.88 163 LYS A N 1
ATOM 1277 C CA . LYS A 1 163 ? 8.305 -4.699 15.578 1 96.88 163 LYS A CA 1
ATOM 1278 C C . LYS A 1 163 ? 9 -3.348 15.711 1 96.88 163 LYS A C 1
ATOM 1280 O O . LYS A 1 163 ? 9.398 -2.953 16.812 1 96.88 163 LYS A O 1
ATOM 1285 N N . GLY A 1 164 ? 9.148 -2.664 14.594 1 97.94 164 GLY A N 1
ATOM 1286 C CA . GLY A 1 164 ? 9.773 -1.353 14.578 1 97.94 164 GLY A CA 1
ATOM 1287 C C . GLY A 1 164 ? 9.523 -0.583 13.297 1 97.94 164 GLY A C 1
ATOM 1288 O O . GLY A 1 164 ? 9.258 -1.181 12.25 1 97.94 164 GLY A O 1
ATOM 1289 N N . LEU A 1 165 ? 9.633 0.693 13.391 1 98.69 165 LEU A N 1
ATOM 1290 C CA . LEU A 1 165 ? 9.453 1.586 12.25 1 98.69 165 LEU A CA 1
ATOM 1291 C C . LEU A 1 165 ? 10.281 2.855 12.422 1 98.69 165 LEU A C 1
ATOM 1293 O O . LEU A 1 165 ? 10.227 3.502 13.469 1 98.69 165 LEU A O 1
ATOM 1297 N N . GLU A 1 166 ? 11.086 3.143 11.461 1 98.69 166 GLU A N 1
ATOM 1298 C CA . GLU A 1 166 ? 11.922 4.34 11.438 1 98.69 166 GLU A CA 1
ATOM 1299 C C . GLU A 1 166 ? 11.742 5.109 10.133 1 98.69 166 GLU A C 1
ATOM 1301 O O . GLU A 1 166 ? 11.773 4.523 9.047 1 98.69 166 GLU A O 1
ATOM 1306 N N . ILE A 1 167 ? 11.523 6.352 10.227 1 98.25 167 ILE A N 1
ATOM 1307 C CA . ILE A 1 167 ? 11.391 7.199 9.047 1 98.25 167 ILE A CA 1
ATOM 1308 C C . ILE A 1 167 ? 12.406 8.336 9.109 1 98.25 167 ILE A C 1
ATOM 1310 O O . ILE A 1 167 ? 12.484 9.055 10.109 1 98.25 167 ILE A O 1
ATOM 1314 N N . THR A 1 168 ? 13.133 8.508 8.102 1 97.81 168 THR A N 1
ATOM 1315 C CA . THR A 1 168 ? 14.094 9.602 7.973 1 97.81 168 THR A CA 1
ATOM 1316 C C . THR A 1 168 ? 13.727 10.508 6.805 1 97.81 168 THR A C 1
ATOM 1318 O O . THR A 1 168 ? 13.5 10.039 5.691 1 97.81 168 THR A O 1
ATOM 1321 N N . MET A 1 169 ? 13.633 11.727 7.09 1 94.62 169 MET A N 1
ATOM 1322 C CA . MET A 1 169 ? 13.414 12.719 6.047 1 94.62 169 MET A CA 1
ATOM 1323 C C . MET A 1 169 ? 14.641 13.617 5.883 1 94.62 169 MET A C 1
ATOM 1325 O O . MET A 1 169 ? 15.117 14.203 6.852 1 94.62 169 MET A O 1
ATOM 1329 N N . LYS A 1 170 ? 15.133 13.703 4.684 1 94.12 170 LYS A N 1
ATOM 1330 C CA . LYS A 1 170 ? 16.297 14.508 4.348 1 94.12 170 LYS A CA 1
ATOM 1331 C C . LYS A 1 170 ? 15.945 15.594 3.336 1 94.12 170 LYS A C 1
ATOM 1333 O O . LYS A 1 170 ? 15.352 15.312 2.295 1 94.12 170 LYS A O 1
ATOM 1338 N N . LYS A 1 171 ? 16.281 16.812 3.678 1 91.25 171 LYS A N 1
ATOM 1339 C CA . LYS A 1 171 ? 16.078 17.938 2.789 1 91.25 171 LYS A CA 1
ATOM 1340 C C . LYS A 1 171 ? 17.219 18.953 2.902 1 91.25 171 LYS A C 1
ATOM 1342 O O . LYS A 1 171 ? 18.047 18.859 3.812 1 91.25 171 LYS A O 1
ATOM 1347 N N . HIS A 1 172 ? 17.25 19.844 1.968 1 90.69 172 HIS A N 1
ATOM 1348 C CA . HIS A 1 172 ? 18.141 20.984 2.104 1 90.69 172 HIS A CA 1
ATOM 1349 C C . HIS A 1 172 ? 17.719 21.875 3.27 1 90.69 172 HIS A C 1
ATOM 1351 O O . HIS A 1 172 ? 16.516 22.031 3.533 1 90.69 172 HIS A O 1
ATOM 1357 N N . PRO A 1 173 ? 18.656 22.516 3.912 1 88.88 173 PRO A N 1
ATOM 1358 C CA . PRO A 1 173 ? 18.312 23.344 5.07 1 88.88 173 PRO A CA 1
ATOM 1359 C C . PRO A 1 173 ? 17.25 24.406 4.746 1 88.88 173 PRO A C 1
ATOM 1361 O O . PRO A 1 173 ? 16.375 24.672 5.57 1 88.88 173 PRO A O 1
ATOM 1364 N N . SER A 1 174 ? 17.25 24.906 3.594 1 86.25 174 SER A N 1
ATOM 1365 C CA . SER A 1 174 ? 16.328 25.969 3.217 1 86.25 174 SER A CA 1
ATOM 1366 C C . SER A 1 174 ? 14.922 25.422 2.984 1 86.25 174 SER A C 1
ATOM 1368 O O . SER A 1 174 ? 13.961 26.188 2.912 1 86.25 174 SER A O 1
ATOM 1370 N N . SER A 1 175 ? 14.805 24.078 2.912 1 82.56 175 SER A N 1
ATOM 1371 C CA . SER A 1 175 ? 13.523 23.453 2.596 1 82.56 175 SER A CA 1
ATOM 1372 C C . SER A 1 175 ? 12.789 23.031 3.861 1 82.56 175 SER A C 1
ATOM 1374 O O . SER A 1 175 ? 11.695 22.469 3.789 1 82.56 175 SER A O 1
ATOM 1376 N N . PHE A 1 176 ? 13.383 23.328 4.992 1 85.31 176 PHE A N 1
ATOM 1377 C CA . PHE A 1 176 ? 12.727 23.016 6.254 1 85.31 176 PHE A CA 1
ATOM 1378 C C . PHE A 1 176 ? 12.016 24.234 6.816 1 85.31 176 PHE A C 1
ATOM 1380 O O . PHE A 1 176 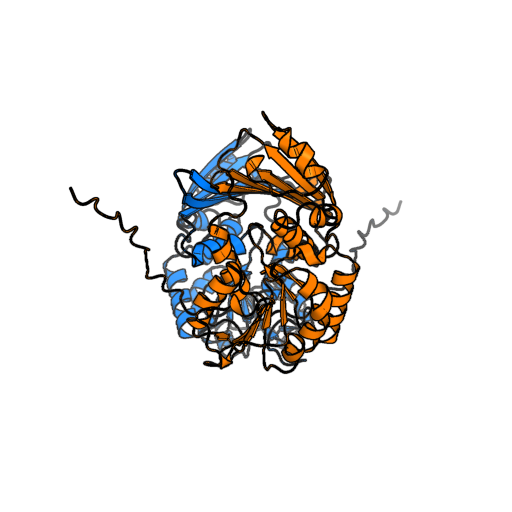? 12.57 25.328 6.832 1 85.31 176 PHE A O 1
ATOM 1387 N N . LYS A 1 177 ? 10.75 24.031 7.113 1 82 177 LYS A N 1
ATOM 1388 C CA . LYS A 1 177 ? 10.031 25.016 7.922 1 82 177 LYS A CA 1
ATOM 1389 C C . LYS A 1 177 ? 9.883 24.531 9.367 1 82 177 LYS A C 1
ATOM 1391 O O . LYS A 1 177 ? 8.906 23.859 9.703 1 82 177 LYS A O 1
ATOM 1396 N N . LEU A 1 178 ? 10.875 24.938 10.164 1 85.62 178 LEU A N 1
ATOM 1397 C CA . LEU A 1 178 ? 10.969 24.406 11.523 1 85.62 178 LEU A CA 1
ATOM 1398 C C . LEU A 1 178 ? 10.664 25.5 12.547 1 85.62 178 LEU A C 1
ATOM 1400 O O . LEU A 1 178 ? 10.617 26.688 12.211 1 85.62 178 LEU A O 1
ATOM 1404 N N . GLU A 1 179 ? 10.352 24.969 13.672 1 82.62 179 GLU A N 1
ATOM 1405 C CA . GLU A 1 179 ? 10.07 25.891 14.773 1 82.62 179 GLU A CA 1
ATOM 1406 C C . GLU A 1 179 ? 11.031 25.672 15.93 1 82.62 179 GLU A C 1
ATOM 1408 O O . GLU A 1 179 ? 11.672 24.609 16.031 1 82.62 179 GLU A O 1
ATOM 1413 N N . GLY A 1 180 ? 11.227 26.734 16.688 1 83 180 GLY A N 1
ATOM 1414 C CA . GLY A 1 180 ? 11.969 26.641 17.938 1 83 180 GLY A CA 1
ATOM 1415 C C . GLY A 1 180 ? 13.438 26.328 17.734 1 83 180 GLY A C 1
ATOM 1416 O O . GLY A 1 180 ? 14.078 26.891 16.844 1 83 180 GLY A O 1
ATOM 1417 N N . ASP A 1 181 ? 13.938 25.469 18.609 1 86.69 181 ASP A N 1
ATOM 1418 C CA . ASP A 1 181 ? 15.352 25.125 18.656 1 86.69 181 ASP A CA 1
ATOM 1419 C C . ASP A 1 181 ? 15.789 24.438 17.359 1 86.69 181 ASP A C 1
ATOM 1421 O O . ASP A 1 181 ? 16.906 24.641 16.891 1 86.69 181 ASP A O 1
ATOM 1425 N N . LEU A 1 182 ? 14.922 23.75 16.75 1 89.75 182 LEU A N 1
ATOM 1426 C CA . LEU A 1 182 ? 15.25 23.031 15.523 1 89.75 182 LEU A CA 1
ATOM 1427 C C . LEU A 1 182 ? 15.562 24 14.391 1 89.75 182 LEU A C 1
ATOM 1429 O O . LEU A 1 182 ? 16.438 23.719 13.562 1 89.75 182 LEU A O 1
ATOM 1433 N N . LYS A 1 183 ? 14.844 25.094 14.375 1 88.62 183 LYS A N 1
ATOM 1434 C CA . LYS A 1 183 ? 15.102 26.094 13.352 1 88.62 183 LYS A CA 1
ATOM 1435 C C . LYS A 1 183 ? 16.516 26.672 13.484 1 88.62 183 LYS A C 1
ATOM 1437 O O . LYS A 1 183 ? 17.219 26.812 12.492 1 88.62 183 LYS A O 1
ATOM 1442 N N . HIS A 1 184 ? 16.859 26.938 14.719 1 90.19 184 HIS A N 1
ATOM 1443 C CA . HIS A 1 184 ? 18.188 27.516 14.977 1 90.19 184 HIS A CA 1
ATOM 1444 C C . HIS A 1 184 ? 19.297 26.578 14.539 1 90.19 184 HIS A C 1
ATOM 1446 O O . HIS A 1 184 ? 20.25 27 13.891 1 90.19 184 HIS A O 1
ATOM 1452 N N . ILE A 1 185 ? 19.078 25.359 14.906 1 90.81 185 ILE A N 1
ATOM 1453 C CA . ILE A 1 185 ? 20.078 24.344 14.555 1 90.81 185 ILE A CA 1
ATOM 1454 C C . ILE A 1 185 ? 20.156 24.203 13.031 1 90.81 185 ILE A C 1
ATOM 1456 O O . ILE A 1 185 ? 21.25 24.156 12.461 1 90.81 185 ILE A O 1
ATOM 1460 N N . ASN A 1 186 ? 19.109 24.188 12.359 1 91.81 186 ASN A N 1
ATOM 1461 C CA . ASN A 1 186 ? 19.047 24.047 10.906 1 91.81 186 ASN A CA 1
ATOM 1462 C C . ASN A 1 186 ? 19.703 25.234 10.203 1 91.81 186 ASN A C 1
ATOM 1464 O O . ASN A 1 186 ? 20.391 25.047 9.195 1 91.81 186 ASN A O 1
ATOM 1468 N N . ASP A 1 187 ? 19.547 26.391 10.766 1 89.94 187 ASP A N 1
ATOM 1469 C CA . ASP A 1 187 ? 20.094 27.609 10.156 1 89.94 187 ASP A CA 1
ATOM 1470 C C . ASP A 1 187 ? 21.625 27.594 10.195 1 89.94 187 ASP A C 1
ATOM 1472 O O . ASP A 1 187 ? 22.266 28.312 9.438 1 89.94 187 ASP A O 1
ATOM 1476 N N . GLU A 1 188 ? 22.094 26.781 11.062 1 89.12 188 GLU A N 1
ATOM 1477 C CA . GLU A 1 188 ? 23.531 26.703 11.211 1 89.12 188 GLU A CA 1
ATOM 1478 C C . GLU A 1 188 ? 24.141 25.719 10.211 1 89.12 188 GLU A C 1
ATOM 1480 O O . GLU A 1 188 ? 25.375 25.672 10.062 1 89.12 188 GLU A O 1
ATOM 1485 N N . VAL A 1 189 ? 23.328 24.984 9.586 1 89.88 189 VAL A N 1
ATOM 1486 C CA . VAL A 1 189 ? 23.828 24 8.633 1 89.88 189 VAL A CA 1
ATOM 1487 C C . VAL A 1 189 ? 24.203 24.688 7.328 1 89.88 189 VAL A C 1
ATOM 1489 O O . VAL A 1 189 ? 23.328 24.984 6.508 1 89.88 189 VAL A O 1
ATOM 1492 N N . LYS A 1 190 ? 25.484 24.891 7.098 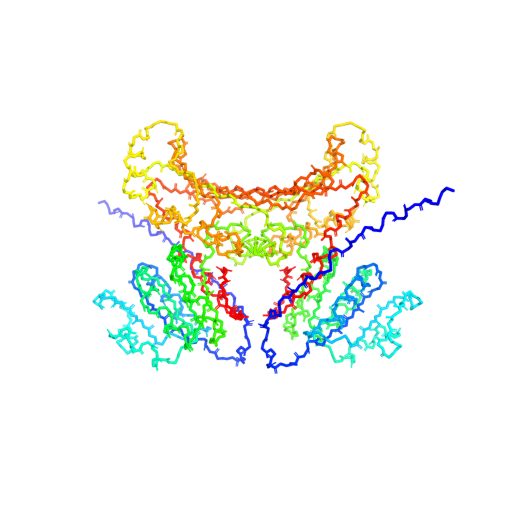1 86.88 190 LYS A N 1
ATOM 1493 C CA . LYS A 1 190 ? 25.953 25.562 5.895 1 86.88 190 LYS A CA 1
ATOM 1494 C C . LYS A 1 190 ? 26.547 24.562 4.902 1 86.88 190 LYS A C 1
ATOM 1496 O O . LYS A 1 190 ? 26.406 24.719 3.688 1 86.88 190 LYS A O 1
ATOM 1501 N N . GLU A 1 191 ? 27.188 23.531 5.496 1 88.81 191 GLU A N 1
ATOM 1502 C CA . GLU A 1 191 ? 27.797 22.516 4.648 1 88.81 191 GLU A CA 1
ATOM 1503 C C . GLU A 1 191 ? 27.609 21.109 5.238 1 88.81 191 GLU A C 1
ATOM 1505 O O . GLU A 1 191 ? 27.656 20.938 6.457 1 88.81 191 GLU A O 1
ATOM 1510 N N . GLY A 1 192 ? 27.406 20.203 4.316 1 92.06 192 GLY A N 1
ATOM 1511 C CA . GLY A 1 192 ? 27.297 18.812 4.738 1 92.06 192 GLY A CA 1
ATOM 1512 C C . GLY A 1 192 ? 25.922 18.438 5.238 1 92.06 192 GLY A C 1
ATOM 1513 O O . GLY A 1 192 ? 24.922 18.953 4.75 1 92.06 192 GLY A O 1
ATOM 1514 N N . SER A 1 193 ? 25.938 17.312 6.023 1 94.06 193 SER A N 1
ATOM 1515 C CA . SER A 1 193 ? 24.703 16.734 6.551 1 94.06 193 SER A CA 1
ATOM 1516 C C . SER A 1 193 ? 24.703 16.75 8.078 1 94.06 193 SER A C 1
ATOM 1518 O O . SER A 1 193 ? 25.734 16.562 8.711 1 94.06 193 SER A O 1
ATOM 1520 N N . LYS A 1 194 ? 23.547 17.141 8.625 1 95.12 194 LYS A N 1
ATOM 1521 C CA . LYS A 1 194 ? 23.391 17.156 10.078 1 95.12 194 LYS A CA 1
ATOM 1522 C C . LYS A 1 194 ? 22.031 16.578 10.484 1 95.12 194 LYS A C 1
ATOM 1524 O O . LYS A 1 194 ? 21 16.922 9.898 1 95.12 194 LYS A O 1
ATOM 1529 N N . VAL A 1 195 ? 22.062 15.703 11.508 1 96.25 195 VAL A N 1
ATOM 1530 C CA . VAL A 1 195 ? 20.812 15.211 12.086 1 96.25 195 VAL A CA 1
ATOM 1531 C C . VAL A 1 195 ? 20.219 16.25 13.023 1 96.25 195 VAL A C 1
ATOM 1533 O O . VAL A 1 195 ? 20.828 16.594 14.047 1 96.25 195 VAL A O 1
ATOM 1536 N N . LEU A 1 196 ? 19.094 16.766 12.703 1 94.88 196 LEU A N 1
ATOM 1537 C CA . LEU A 1 196 ? 18.438 17.797 13.492 1 94.88 196 LEU A CA 1
ATOM 1538 C C . LEU A 1 196 ? 17.656 17.203 14.648 1 94.88 196 LEU A C 1
ATOM 1540 O O . LEU A 1 196 ? 17.484 17.844 15.688 1 94.88 196 LEU A O 1
ATOM 1544 N N . TYR A 1 197 ? 17.125 16.047 14.406 1 95.75 197 TYR A N 1
ATOM 1545 C CA . TYR A 1 197 ? 16.266 15.383 15.375 1 95.75 197 TYR A CA 1
ATOM 1546 C C . TYR A 1 197 ? 16.281 13.875 15.18 1 95.75 197 TYR A C 1
ATOM 1548 O O . TYR A 1 197 ? 16.297 13.391 14.047 1 95.75 197 TYR A O 1
ATOM 1556 N N . GLU A 1 198 ? 16.266 13.148 16.219 1 97 198 GLU A N 1
ATOM 1557 C CA . GLU A 1 198 ? 16.016 11.711 16.281 1 97 198 GLU A CA 1
ATOM 1558 C C . GLU A 1 198 ? 15.266 11.328 17.547 1 97 198 GLU A C 1
ATOM 1560 O O . GLU A 1 198 ? 15.734 11.586 18.656 1 97 198 GLU A O 1
ATOM 1565 N N . GLY A 1 199 ? 14.148 10.781 17.438 1 97.56 199 GLY A N 1
ATOM 1566 C CA . GLY A 1 199 ? 13.289 10.43 18.547 1 97.56 199 GLY A CA 1
ATOM 1567 C C . GLY A 1 199 ? 11.891 10.023 18.125 1 97.56 199 GLY A C 1
ATOM 1568 O O . GLY A 1 199 ? 11.68 9.609 16.984 1 97.56 199 GLY A O 1
ATOM 1569 N N . SER A 1 200 ? 11 10.078 19.016 1 97.81 200 SER A N 1
ATOM 1570 C CA . SER A 1 200 ? 9.633 9.672 18.703 1 97.81 200 SER A CA 1
ATOM 1571 C C . SER A 1 200 ? 8.977 10.656 17.734 1 97.81 200 SER A C 1
ATOM 1573 O O . SER A 1 200 ? 9.188 11.867 17.828 1 97.81 200 SER A O 1
ATOM 1575 N N . ILE A 1 201 ? 8.164 10.148 16.859 1 97.62 201 ILE A N 1
ATOM 1576 C CA . ILE A 1 201 ? 7.418 10.984 15.938 1 97.62 201 ILE A CA 1
ATOM 1577 C C . ILE A 1 201 ? 6.469 11.898 16.719 1 97.62 201 ILE A C 1
ATOM 1579 O O . ILE A 1 201 ? 6.254 13.047 16.328 1 97.62 201 ILE A O 1
ATOM 1583 N N . ARG A 1 202 ? 6.004 11.422 17.844 1 97 202 ARG A N 1
ATOM 1584 C CA . ARG A 1 202 ? 5.094 12.195 18.688 1 97 202 ARG A CA 1
ATOM 1585 C C . ARG A 1 202 ? 5.727 13.523 19.094 1 97 202 ARG A C 1
ATOM 1587 O O . ARG A 1 202 ? 5.094 14.578 18.984 1 97 202 ARG A O 1
ATOM 1594 N N . ASP A 1 203 ? 6.918 13.492 19.484 1 94.56 203 ASP A N 1
ATOM 1595 C CA . ASP A 1 203 ? 7.598 14.68 19.984 1 94.56 203 ASP A CA 1
ATOM 1596 C C . ASP A 1 203 ? 8.047 15.586 18.844 1 94.56 203 ASP A C 1
ATOM 1598 O O . ASP A 1 203 ? 8.258 16.781 19.031 1 94.56 203 ASP A O 1
ATOM 1602 N N . LEU A 1 204 ? 8.18 14.984 17.703 1 94.44 204 LEU A N 1
ATOM 1603 C CA . LEU A 1 204 ? 8.648 15.734 16.531 1 94.44 204 LEU A CA 1
ATOM 1604 C C . LEU A 1 204 ? 7.52 16.547 15.914 1 94.44 204 LEU A C 1
ATOM 1606 O O . LEU A 1 204 ? 7.746 17.641 15.383 1 94.44 204 LEU A O 1
ATOM 1610 N N . CYS A 1 205 ? 6.297 16.062 15.938 1 93 205 CYS A N 1
ATOM 1611 C CA . CYS A 1 205 ? 5.168 16.641 15.219 1 93 205 CYS A CA 1
ATOM 1612 C C . CYS A 1 205 ? 4.945 18.094 15.625 1 93 205 CYS A C 1
ATOM 1614 O O . CYS A 1 205 ? 4.832 18.969 14.766 1 93 205 CYS A O 1
ATOM 1616 N N . PRO A 1 206 ? 5.016 18.484 16.906 1 88.88 206 PRO A N 1
ATOM 1617 C CA . PRO A 1 206 ? 4.805 19.891 17.266 1 88.88 206 PRO A CA 1
ATOM 1618 C C . PRO A 1 206 ? 5.961 20.781 16.844 1 88.88 206 PRO A C 1
ATOM 1620 O O . PRO A 1 206 ? 5.789 22 16.703 1 88.88 206 PRO A O 1
ATOM 1623 N N . LEU A 1 207 ? 7.109 20.219 16.609 1 88.69 207 LEU A N 1
ATOM 1624 C CA . LEU A 1 207 ? 8.297 20.984 16.266 1 88.69 207 LEU A CA 1
ATOM 1625 C C . LEU A 1 207 ? 8.359 21.266 14.766 1 88.69 207 LEU A C 1
ATOM 1627 O O . LEU A 1 207 ? 9.031 22.188 14.328 1 88.69 207 LEU A O 1
ATOM 1631 N N . ALA A 1 208 ? 7.688 20.406 14.016 1 87.94 208 ALA A N 1
ATOM 1632 C CA . ALA A 1 208 ? 7.727 20.547 12.562 1 87.94 208 ALA A CA 1
ATOM 1633 C C . ALA A 1 208 ? 6.402 20.109 11.938 1 87.94 208 ALA A C 1
ATOM 1635 O O . ALA A 1 208 ? 6.379 19.266 11.039 1 87.94 208 ALA A O 1
ATOM 1636 N N . PRO A 1 209 ? 5.367 20.688 12.289 1 79.56 209 PRO A N 1
ATOM 1637 C CA . PRO A 1 209 ? 4.043 20.203 11.883 1 79.56 209 PRO A CA 1
ATOM 1638 C C . PRO A 1 209 ? 3.855 20.203 10.367 1 79.56 209 PRO A C 1
ATOM 1640 O O . PRO A 1 209 ? 3.121 19.375 9.836 1 79.56 209 PRO A O 1
ATOM 1643 N N . ASN A 1 210 ? 4.52 21 9.656 1 78.38 210 ASN A N 1
ATOM 1644 C CA . ASN A 1 210 ? 4.328 21.109 8.219 1 78.38 210 ASN A CA 1
ATOM 1645 C C . ASN A 1 210 ? 5.285 20.203 7.449 1 78.38 210 ASN A C 1
ATOM 1647 O O . ASN A 1 210 ? 5.137 20.016 6.238 1 78.38 210 ASN A O 1
ATOM 1651 N N . ASN A 1 211 ? 6.195 19.609 8.188 1 81.62 211 ASN A N 1
ATOM 1652 C CA . ASN A 1 211 ? 7.254 18.875 7.504 1 81.62 211 ASN A CA 1
ATOM 1653 C C . ASN A 1 211 ? 7.117 17.375 7.715 1 81.62 211 ASN A C 1
ATOM 1655 O O . ASN A 1 211 ? 7.727 16.578 6.992 1 81.62 211 ASN A O 1
ATOM 1659 N N . VAL A 1 212 ? 6.238 17.016 8.633 1 91.12 212 VAL A N 1
ATOM 1660 C CA . VAL A 1 212 ? 6.383 15.617 9.047 1 91.12 212 VAL A CA 1
ATOM 1661 C C . VAL A 1 212 ? 5.047 14.891 8.891 1 91.12 212 VAL A C 1
ATOM 1663 O O . VAL A 1 212 ? 4.754 13.953 9.633 1 91.12 212 VAL A O 1
ATOM 1666 N N . ASN A 1 213 ? 4.191 15.32 7.969 1 90.12 213 ASN A N 1
ATOM 1667 C CA . ASN A 1 213 ? 2.926 14.641 7.703 1 90.12 213 ASN A CA 1
ATOM 1668 C C . ASN A 1 213 ? 3.141 13.188 7.305 1 90.12 213 ASN A C 1
ATOM 1670 O O . ASN A 1 213 ? 2.391 12.305 7.734 1 90.12 213 ASN A O 1
ATOM 1674 N N . THR A 1 214 ? 4.172 12.984 6.586 1 93.25 214 THR A N 1
ATOM 1675 C CA . THR A 1 214 ? 4.477 11.625 6.141 1 93.25 214 THR A CA 1
ATOM 1676 C C . THR A 1 214 ? 4.789 10.727 7.332 1 93.25 214 THR A C 1
ATOM 1678 O O . THR A 1 214 ? 4.32 9.586 7.387 1 93.25 214 THR A O 1
ATOM 1681 N N . MET A 1 215 ? 5.531 11.289 8.273 1 96.88 215 MET A N 1
ATOM 1682 C CA . MET A 1 215 ? 5.859 10.531 9.484 1 96.88 215 MET A CA 1
ATOM 1683 C C . MET A 1 215 ? 4.605 10.242 10.297 1 96.88 215 MET A C 1
ATOM 1685 O O . MET A 1 215 ? 4.438 9.141 10.82 1 96.88 215 MET A O 1
ATOM 1689 N N . ALA A 1 216 ? 3.791 11.242 10.359 1 96.81 216 ALA A N 1
ATOM 1690 C CA . ALA A 1 216 ? 2.549 11.062 11.102 1 96.81 216 ALA A CA 1
ATOM 1691 C C . ALA A 1 216 ? 1.656 10.016 10.445 1 96.81 216 ALA A C 1
ATOM 1693 O O . ALA A 1 216 ? 1.043 9.195 11.133 1 96.81 216 ALA A O 1
ATOM 1694 N N . ALA A 1 217 ? 1.564 10.031 9.141 1 96.69 217 ALA A N 1
ATOM 1695 C CA . ALA A 1 217 ? 0.815 9.008 8.414 1 96.69 217 ALA A CA 1
ATOM 1696 C C . ALA A 1 217 ? 1.363 7.613 8.703 1 96.69 217 ALA A C 1
ATOM 1698 O O . ALA A 1 217 ? 0.597 6.672 8.914 1 96.69 217 ALA A O 1
ATOM 1699 N N . ALA A 1 218 ? 2.65 7.531 8.734 1 98.38 218 ALA A N 1
ATOM 1700 C CA . ALA A 1 218 ? 3.291 6.254 9.031 1 98.38 218 ALA A CA 1
ATOM 1701 C C . ALA A 1 218 ? 2.936 5.777 10.438 1 98.38 218 ALA A C 1
ATOM 1703 O O . ALA A 1 218 ? 2.697 4.586 10.656 1 98.38 218 ALA A O 1
ATOM 1704 N N . ALA A 1 219 ? 2.936 6.742 11.359 1 98.25 219 ALA A N 1
ATOM 1705 C CA . ALA A 1 219 ? 2.572 6.414 12.734 1 98.25 219 ALA A CA 1
ATOM 1706 C C . ALA A 1 219 ? 1.154 5.852 12.805 1 98.25 219 ALA A C 1
ATOM 1708 O O . ALA A 1 219 ? 0.901 4.879 13.523 1 98.25 219 ALA A O 1
ATOM 1709 N N . ILE A 1 220 ? 0.283 6.43 12.039 1 97.75 220 ILE A N 1
ATOM 1710 C CA . ILE A 1 220 ? -1.1 5.965 12 1 97.75 220 ILE A CA 1
ATOM 1711 C C . ILE A 1 220 ? -1.16 4.562 11.406 1 97.75 220 ILE A C 1
ATOM 1713 O O . ILE A 1 220 ? -1.831 3.68 11.953 1 97.75 220 ILE A O 1
ATOM 1717 N N . ALA A 1 221 ? -0.458 4.316 10.375 1 97.38 221 ALA A N 1
ATOM 1718 C CA . ALA A 1 221 ? -0.428 3.01 9.727 1 97.38 221 ALA A CA 1
ATOM 1719 C C . ALA A 1 221 ? 0.167 1.952 10.656 1 97.38 221 ALA A C 1
ATOM 1721 O O . ALA A 1 221 ? -0.217 0.781 10.594 1 97.38 221 ALA A O 1
ATOM 1722 N N . ALA A 1 222 ? 1.019 2.354 11.547 1 97.94 222 ALA A N 1
ATOM 1723 C CA . ALA A 1 222 ? 1.824 1.444 12.359 1 97.94 222 ALA A CA 1
ATOM 1724 C C . ALA A 1 222 ? 1.015 0.89 13.523 1 97.94 222 ALA A C 1
ATOM 1726 O O . ALA A 1 222 ? 1.519 0.082 14.312 1 97.94 222 ALA A O 1
ATOM 1727 N N . GLY A 1 223 ? -0.238 1.319 13.695 1 93.94 223 GLY A N 1
ATOM 1728 C CA . GLY A 1 223 ? -1.097 0.749 14.719 1 93.94 223 GLY A CA 1
ATOM 1729 C C . GLY A 1 223 ? -0.575 0.973 16.125 1 93.94 223 GLY A C 1
ATOM 1730 O O . GLY A 1 223 ? -0.317 2.111 16.516 1 93.94 223 GLY A O 1
ATOM 1731 N N . ASP A 1 224 ? -0.211 -0.053 16.812 1 91.5 224 ASP A N 1
ATOM 1732 C CA . ASP A 1 224 ? 0.157 0.014 18.219 1 91.5 224 ASP A CA 1
ATOM 1733 C C . ASP A 1 224 ? 1.479 0.755 18.406 1 91.5 224 ASP A C 1
ATOM 1735 O O . ASP A 1 224 ? 1.682 1.429 19.422 1 91.5 224 ASP A O 1
ATOM 1739 N N . LEU A 1 225 ? 2.434 0.537 17.484 1 95.94 225 LEU A N 1
ATOM 1740 C CA . LEU A 1 225 ? 3.658 1.327 17.562 1 95.94 225 LEU A CA 1
ATOM 1741 C C . LEU A 1 225 ? 3.346 2.818 17.516 1 95.94 225 LEU A C 1
ATOM 1743 O O . LEU A 1 225 ? 3.916 3.596 18.281 1 95.94 225 LEU A O 1
ATOM 1747 N N . GLY A 1 226 ? 2.514 3.16 16.547 1 96.88 226 GLY A N 1
ATOM 1748 C CA . GLY A 1 226 ? 1.946 4.496 16.469 1 96.88 226 GLY A CA 1
ATOM 1749 C C . GLY A 1 226 ? 2.998 5.59 16.422 1 96.88 226 GLY A C 1
ATOM 1750 O O . GLY A 1 226 ? 3.957 5.492 15.648 1 96.88 226 GLY A O 1
ATOM 1751 N N . PHE A 1 227 ? 2.76 6.633 17.25 1 97.69 227 PHE A N 1
ATOM 1752 C CA . PHE A 1 227 ? 3.602 7.824 17.203 1 97.69 227 PHE A CA 1
ATOM 1753 C C . PHE A 1 227 ? 4.867 7.621 18.031 1 97.69 227 PHE A C 1
ATOM 1755 O O . PHE A 1 227 ? 5.719 8.508 18.094 1 97.69 227 PHE A O 1
ATOM 1762 N N . ASP A 1 228 ? 5.023 6.449 18.578 1 97.19 228 ASP A N 1
ATOM 1763 C CA . ASP A 1 228 ? 6.266 6.109 19.266 1 97.19 228 ASP A CA 1
ATOM 1764 C C . ASP A 1 228 ? 7.32 5.617 18.281 1 97.19 228 ASP A C 1
ATOM 1766 O O . ASP A 1 228 ? 8.484 5.453 18.641 1 97.19 228 ASP A O 1
ATOM 1770 N N . ALA A 1 229 ? 6.938 5.316 17.078 1 97.88 229 ALA A N 1
ATOM 1771 C CA . ALA A 1 229 ? 7.922 5.023 16.047 1 97.88 229 ALA A CA 1
ATOM 1772 C C . ALA A 1 229 ? 8.984 6.121 15.969 1 97.88 229 ALA A C 1
ATOM 1774 O O . ALA A 1 229 ? 8.766 7.234 16.453 1 97.88 229 ALA A O 1
ATOM 1775 N N . ILE A 1 230 ? 10.086 5.828 15.344 1 98.38 230 ILE A N 1
ATOM 1776 C CA . ILE A 1 230 ? 11.242 6.719 15.375 1 98.38 230 ILE A CA 1
ATOM 1777 C C . ILE A 1 230 ? 11.242 7.609 14.133 1 98.38 230 ILE A C 1
ATOM 1779 O O . ILE A 1 230 ? 11.133 7.117 13.008 1 98.38 230 ILE A O 1
ATOM 1783 N N . GLY A 1 231 ? 11.312 8.859 14.344 1 97.75 231 GLY A N 1
ATOM 1784 C CA . GLY A 1 231 ? 11.5 9.836 13.281 1 97.75 231 GLY A CA 1
ATOM 1785 C C . GLY A 1 231 ? 12.859 10.516 13.328 1 97.75 231 GLY A C 1
ATOM 1786 O O . GLY A 1 231 ? 13.383 10.789 14.414 1 97.75 231 GLY A O 1
ATOM 1787 N N . ARG A 1 232 ? 13.414 10.766 12.172 1 97.25 232 ARG A N 1
ATOM 1788 C CA . ARG A 1 232 ? 14.688 11.469 12.047 1 97.25 232 ARG A CA 1
ATOM 1789 C C . ARG A 1 232 ? 14.609 12.555 10.977 1 97.25 232 ARG A C 1
ATOM 1791 O O . ARG A 1 232 ? 14.125 12.312 9.867 1 97.25 232 ARG A O 1
ATOM 1798 N N . LEU A 1 233 ? 14.977 13.742 11.312 1 95.31 233 LEU A N 1
ATOM 1799 C CA . LEU A 1 233 ? 15.109 14.844 10.375 1 95.31 233 LEU A CA 1
ATOM 1800 C C . LEU A 1 233 ? 16.578 15.141 10.094 1 95.31 233 LEU A C 1
ATOM 1802 O O . LEU A 1 233 ? 17.359 15.359 11.023 1 95.31 233 LEU A O 1
ATOM 1806 N N . VAL A 1 234 ? 16.938 15.148 8.852 1 95.94 234 VAL A N 1
ATOM 1807 C CA . VAL A 1 234 ? 18.328 15.375 8.461 1 95.94 234 VAL A CA 1
ATOM 1808 C C . VAL A 1 234 ? 18.406 16.578 7.523 1 95.94 234 VAL A C 1
ATOM 1810 O O . VAL A 1 234 ? 17.75 16.594 6.473 1 95.94 234 VAL A O 1
ATOM 1813 N N . SER A 1 235 ? 19.094 17.547 7.949 1 94.5 235 SER A N 1
ATOM 1814 C CA . SER A 1 235 ? 19.438 18.688 7.102 1 94.5 235 SER A CA 1
ATOM 1815 C C . SER A 1 235 ? 20.703 18.422 6.312 1 94.5 235 SER A C 1
ATOM 1817 O O . SER A 1 235 ? 21.75 18.109 6.895 1 94.5 235 SER A O 1
ATOM 1819 N N . ASP A 1 236 ? 20.594 18.5 5.004 1 93.75 236 ASP A N 1
ATOM 1820 C CA . ASP A 1 236 ? 21.734 18.141 4.156 1 93.75 236 ASP A CA 1
ATOM 1821 C C . ASP A 1 236 ? 21.906 19.156 3.023 1 93.75 236 ASP A C 1
ATOM 1823 O O . ASP A 1 236 ? 21.141 19.141 2.053 1 93.75 236 ASP A O 1
ATOM 1827 N N . SER A 1 237 ? 22.922 19.953 3.018 1 91.38 237 SER A N 1
ATOM 1828 C CA . SER A 1 237 ? 23.156 21.016 2.041 1 91.38 237 SER A CA 1
ATOM 1829 C C . SER A 1 237 ? 23.625 20.438 0.708 1 91.38 237 SER A C 1
ATOM 1831 O O . SER A 1 237 ? 23.625 21.141 -0.31 1 91.38 237 SER A O 1
ATOM 1833 N N . SER A 1 238 ? 24.016 19.219 0.674 1 90.44 238 SER A N 1
ATOM 1834 C CA . SER A 1 238 ? 24.547 18.594 -0.537 1 90.44 238 SER A CA 1
ATOM 1835 C C . SER A 1 238 ? 23.422 18.125 -1.451 1 90.44 238 SER A C 1
ATOM 1837 O O . SER A 1 238 ? 23.672 17.703 -2.584 1 90.44 238 SER A O 1
ATOM 1839 N N . ILE A 1 239 ? 22.172 18.219 -0.969 1 88.19 239 ILE A N 1
ATOM 1840 C CA . ILE A 1 239 ? 21.047 17.766 -1.787 1 88.19 239 ILE A CA 1
ATOM 1841 C C . ILE A 1 239 ? 20.109 18.938 -2.049 1 88.19 239 ILE A C 1
ATOM 1843 O O . ILE A 1 239 ? 18.969 18.953 -1.586 1 88.19 239 ILE A O 1
ATOM 1847 N N . PRO A 1 240 ? 20.484 19.859 -2.846 1 79.75 240 PRO A N 1
ATOM 1848 C CA . PRO A 1 240 ? 19.734 21.109 -3.025 1 79.75 240 PRO A CA 1
ATOM 1849 C C . PRO A 1 240 ? 18.406 20.891 -3.76 1 79.75 240 PRO A C 1
ATOM 1851 O O . PRO A 1 240 ? 17.5 21.703 -3.631 1 79.75 240 PRO A O 1
ATOM 1854 N N . ASP A 1 241 ? 18.312 19.75 -4.383 1 83.88 241 ASP A N 1
ATOM 1855 C CA . ASP A 1 241 ? 17.156 19.625 -5.27 1 83.88 241 ASP A CA 1
ATOM 1856 C C . ASP A 1 241 ? 16.391 18.328 -5.016 1 83.88 241 ASP A C 1
ATOM 1858 O O . ASP A 1 241 ? 15.75 17.797 -5.918 1 83.88 241 ASP A O 1
ATOM 1862 N N . TRP A 1 242 ? 16.531 17.859 -3.742 1 87.38 242 TRP A N 1
ATOM 1863 C CA . TRP A 1 242 ? 15.875 16.578 -3.457 1 87.38 242 TRP A CA 1
ATOM 1864 C C . TRP A 1 242 ? 15.195 16.625 -2.094 1 87.38 242 TRP A C 1
ATOM 1866 O O . TRP A 1 242 ? 15.719 17.203 -1.145 1 87.38 242 TRP A O 1
ATOM 1876 N N . HIS A 1 243 ? 14.109 16 -1.954 1 89.12 243 HIS A N 1
ATOM 1877 C CA . HIS A 1 243 ? 13.531 15.5 -0.712 1 89.12 243 HIS A CA 1
ATOM 1878 C C . HIS A 1 243 ? 13.602 13.977 -0.65 1 89.12 243 HIS A C 1
ATOM 1880 O O . HIS A 1 243 ? 13.023 13.297 -1.497 1 89.12 243 HIS A O 1
ATOM 1886 N N . ILE A 1 244 ? 14.328 13.531 0.271 1 93.69 244 ILE A N 1
ATOM 1887 C CA . ILE A 1 244 ? 14.531 12.086 0.376 1 93.69 244 ILE A CA 1
ATOM 1888 C C . ILE A 1 244 ? 13.828 11.555 1.626 1 93.69 244 ILE A C 1
ATOM 1890 O O . ILE A 1 244 ? 13.961 12.125 2.711 1 93.69 244 ILE A O 1
ATOM 1894 N N . ILE A 1 245 ? 13.047 10.523 1.45 1 95.62 245 ILE A N 1
ATOM 1895 C CA . ILE A 1 245 ? 12.383 9.844 2.555 1 95.62 245 ILE A CA 1
ATOM 1896 C C . ILE A 1 245 ? 12.867 8.391 2.627 1 95.62 245 ILE A C 1
ATOM 1898 O O . ILE A 1 245 ? 12.812 7.664 1.634 1 95.62 245 ILE A O 1
ATOM 1902 N N . GLU A 1 246 ? 13.359 8.031 3.754 1 98 246 GLU A N 1
ATOM 1903 C CA . GLU A 1 246 ? 13.758 6.648 4.012 1 98 246 GLU A CA 1
ATOM 1904 C C . GLU A 1 246 ? 12.883 6.02 5.098 1 98 246 GLU A C 1
ATOM 1906 O O . GLU A 1 246 ? 12.719 6.59 6.176 1 98 246 GLU A O 1
ATOM 1911 N N . VAL A 1 247 ? 12.336 4.895 4.805 1 98.56 247 VAL A N 1
ATOM 1912 C CA . VAL A 1 247 ? 11.492 4.172 5.758 1 98.56 247 VAL A CA 1
ATOM 1913 C C . VAL A 1 247 ? 12.078 2.785 6.012 1 98.56 247 VAL A C 1
ATOM 1915 O O . VAL A 1 247 ? 12.391 2.053 5.07 1 98.56 247 VAL A O 1
ATOM 1918 N N . LYS A 1 248 ? 12.289 2.49 7.234 1 98.62 248 LYS A N 1
ATOM 1919 C CA . LYS A 1 248 ? 12.727 1.165 7.656 1 98.62 248 LYS A CA 1
ATOM 1920 C C . LYS A 1 248 ? 11.672 0.481 8.516 1 98.62 248 LYS A C 1
ATOM 1922 O O . LYS A 1 248 ? 11.344 0.96 9.602 1 98.62 248 LYS A O 1
ATOM 1927 N N . ALA A 1 249 ? 11.094 -0.582 8.023 1 98.38 249 ALA A N 1
ATOM 1928 C CA . ALA A 1 249 ? 10.164 -1.418 8.781 1 98.38 249 ALA A CA 1
ATOM 1929 C C . ALA A 1 249 ? 10.852 -2.697 9.258 1 98.38 249 ALA A C 1
ATOM 1931 O O . ALA A 1 249 ? 11.5 -3.391 8.469 1 98.38 249 ALA A O 1
ATOM 1932 N N . ILE A 1 250 ? 10.711 -2.959 10.523 1 97.56 250 ILE A N 1
ATOM 1933 C CA . ILE A 1 250 ? 11.336 -4.121 11.148 1 97.56 250 ILE A CA 1
ATOM 1934 C C . ILE A 1 250 ? 10.266 -5.141 11.531 1 97.56 250 ILE A C 1
ATOM 1936 O O . ILE A 1 250 ? 9.242 -4.785 12.117 1 97.56 250 ILE A O 1
ATOM 1940 N N . GLY A 1 251 ? 10.445 -6.391 11.094 1 94.75 251 GLY A N 1
ATOM 1941 C CA . GLY A 1 251 ? 9.516 -7.465 11.414 1 94.75 251 GLY A CA 1
ATOM 1942 C C . GLY A 1 251 ? 10.102 -8.484 12.375 1 94.75 251 GLY A C 1
ATOM 1943 O O . GLY A 1 251 ? 11.023 -8.18 13.133 1 94.75 251 GLY A O 1
ATOM 1944 N N . PRO A 1 252 ? 9.5 -9.648 12.438 1 91.31 252 PRO A N 1
ATOM 1945 C CA . PRO A 1 252 ? 9.906 -10.672 13.398 1 91.31 252 PRO A CA 1
ATOM 1946 C C . PRO A 1 252 ? 11.297 -11.227 13.109 1 91.31 252 PRO A C 1
ATOM 1948 O O . PRO A 1 252 ? 11.789 -11.117 11.984 1 91.31 252 PRO A O 1
ATOM 1951 N N . THR A 1 253 ? 11.898 -11.766 14.211 1 90.5 253 THR A N 1
ATOM 1952 C CA . THR A 1 253 ? 13.133 -12.523 14.078 1 90.5 253 THR A CA 1
ATOM 1953 C C . THR A 1 253 ? 12.844 -14 13.812 1 90.5 253 THR A C 1
ATOM 1955 O O . THR A 1 253 ? 12.07 -14.625 14.539 1 90.5 253 THR A O 1
ATOM 1958 N N . ILE A 1 254 ? 13.312 -14.508 12.703 1 83 254 ILE A N 1
ATOM 1959 C CA . ILE A 1 254 ? 13.148 -15.906 12.32 1 83 254 ILE A CA 1
ATOM 1960 C C . ILE A 1 254 ? 14.516 -16.578 12.234 1 83 254 ILE A C 1
ATOM 1962 O O . ILE A 1 254 ? 15.367 -16.172 11.438 1 83 254 ILE A O 1
ATOM 1966 N N . GLU A 1 255 ? 14.727 -17.641 13.039 1 82.31 255 GLU A N 1
ATOM 1967 C CA . GLU A 1 255 ? 15.984 -18.375 13.078 1 82.31 255 GLU A CA 1
ATOM 1968 C C . GLU A 1 255 ? 17.172 -17.438 13.219 1 82.31 255 GLU A C 1
ATOM 1970 O O . GLU A 1 255 ? 18.141 -17.531 12.453 1 82.31 255 GLU A O 1
ATOM 1975 N N . GLY A 1 256 ? 17.031 -16.422 14.047 1 86.5 256 GLY A N 1
ATOM 1976 C CA . GLY A 1 256 ? 18.109 -15.516 14.414 1 86.5 256 GLY A CA 1
ATOM 1977 C C . GLY A 1 256 ? 18.297 -14.375 13.43 1 86.5 256 GLY A C 1
ATOM 1978 O O . GLY A 1 256 ? 19.188 -13.547 13.594 1 86.5 256 GLY A O 1
ATOM 1979 N N . LYS A 1 257 ? 17.484 -14.305 12.414 1 89.31 257 LYS A N 1
ATOM 1980 C CA . LYS A 1 257 ? 17.578 -13.242 11.414 1 89.31 257 LYS A CA 1
ATOM 1981 C C . LYS A 1 257 ? 16.344 -12.359 11.43 1 89.31 257 LYS A C 1
ATOM 1983 O O . LYS A 1 257 ? 15.211 -12.859 11.523 1 89.31 257 LYS A O 1
ATOM 1988 N N . GLN A 1 258 ? 16.562 -11.094 11.289 1 92.81 258 GLN A N 1
ATOM 1989 C CA . GLN A 1 258 ? 15.484 -10.117 11.453 1 92.81 258 GLN A CA 1
ATOM 1990 C C . GLN A 1 258 ? 14.914 -9.695 10.102 1 92.81 258 GLN A C 1
ATOM 1992 O O . GLN A 1 258 ? 15.656 -9.297 9.203 1 92.81 258 GLN A O 1
ATOM 1997 N N . PHE A 1 259 ? 13.625 -9.836 9.969 1 93.19 259 PHE A N 1
ATOM 1998 C CA . PHE A 1 259 ? 12.938 -9.305 8.797 1 93.19 259 PHE A CA 1
ATOM 1999 C C . PHE A 1 259 ? 13.078 -7.785 8.734 1 93.19 259 PHE A C 1
ATOM 2001 O O . PHE A 1 259 ? 12.922 -7.098 9.742 1 93.19 259 PHE A O 1
ATOM 2008 N N . GLU A 1 260 ? 13.367 -7.277 7.496 1 95.94 260 GLU A N 1
ATOM 2009 C CA . GLU A 1 260 ? 13.492 -5.832 7.336 1 95.94 260 GLU A CA 1
ATOM 2010 C C . GLU A 1 260 ? 13.109 -5.398 5.922 1 95.94 260 GLU A C 1
ATOM 2012 O O . GLU A 1 260 ? 13.375 -6.113 4.957 1 95.94 260 GLU A O 1
ATOM 2017 N N . VAL A 1 261 ? 12.5 -4.23 5.84 1 97.62 261 VAL A N 1
ATOM 2018 C CA . VAL A 1 261 ? 12.25 -3.566 4.566 1 97.62 261 VAL A CA 1
ATOM 2019 C C . VAL A 1 261 ? 12.75 -2.125 4.625 1 97.62 261 VAL A C 1
ATOM 2021 O O . VAL A 1 261 ? 12.414 -1.383 5.551 1 97.62 261 VAL A O 1
ATOM 2024 N N . ILE A 1 262 ? 13.539 -1.711 3.652 1 98.44 262 ILE A N 1
ATOM 2025 C CA . ILE A 1 262 ? 14.016 -0.338 3.547 1 98.44 262 ILE A CA 1
ATOM 2026 C C . ILE A 1 262 ? 13.531 0.281 2.24 1 98.44 262 ILE A C 1
ATOM 2028 O O . ILE A 1 262 ? 13.695 -0.306 1.167 1 98.44 262 ILE A O 1
ATOM 2032 N N . THR A 1 263 ? 12.922 1.366 2.363 1 98.38 263 THR A N 1
ATOM 2033 C CA . THR A 1 263 ? 12.453 2.129 1.211 1 98.38 263 THR A CA 1
ATOM 2034 C C . THR A 1 263 ? 13.141 3.49 1.147 1 98.38 263 THR A C 1
ATOM 2036 O O . THR A 1 263 ? 13.234 4.191 2.158 1 98.38 263 THR A O 1
ATOM 2039 N N . THR A 1 264 ? 13.641 3.852 0.031 1 98 264 THR A N 1
ATOM 2040 C CA . THR A 1 264 ? 14.18 5.184 -0.229 1 98 264 THR A CA 1
ATOM 2041 C C . THR A 1 264 ? 13.43 5.852 -1.38 1 98 264 THR A C 1
ATOM 2043 O O . THR A 1 264 ? 13.461 5.363 -2.512 1 98 264 THR A O 1
ATOM 2046 N N . ARG A 1 265 ? 12.781 6.855 -1.058 1 96.31 265 ARG A N 1
ATOM 2047 C CA . ARG A 1 265 ? 12.055 7.652 -2.037 1 96.31 265 ARG A CA 1
ATOM 2048 C C . ARG A 1 265 ? 12.758 8.984 -2.291 1 96.31 265 ARG A C 1
ATOM 2050 O O . ARG A 1 265 ? 12.977 9.766 -1.362 1 96.31 265 ARG A O 1
ATOM 2057 N N . LYS A 1 266 ? 13.07 9.234 -3.52 1 93.56 266 LYS A N 1
ATOM 2058 C CA . LYS A 1 266 ? 13.711 10.484 -3.92 1 93.56 266 LYS A CA 1
ATOM 2059 C C . LYS A 1 266 ? 12.781 11.328 -4.777 1 93.56 266 LYS A C 1
ATOM 2061 O O . LYS A 1 266 ? 12.469 10.969 -5.914 1 93.56 266 LYS A O 1
ATOM 2066 N N . ASN A 1 267 ? 12.383 12.422 -4.203 1 89.12 267 ASN A N 1
ATOM 2067 C CA . ASN A 1 267 ? 11.508 13.375 -4.883 1 89.12 267 ASN A CA 1
ATOM 2068 C C . ASN A 1 267 ? 12.281 14.602 -5.352 1 89.12 267 ASN A C 1
ATOM 2070 O O . ASN A 1 267 ? 12.883 15.312 -4.543 1 89.12 267 ASN A O 1
ATOM 2074 N N . PRO A 1 268 ? 12.25 14.836 -6.629 1 85.69 268 PRO A N 1
ATOM 2075 C CA . PRO A 1 268 ? 12.82 16.109 -7.059 1 85.69 268 PRO A CA 1
ATOM 2076 C C . PRO A 1 268 ? 12.07 17.312 -6.484 1 85.69 268 PRO A C 1
ATOM 2078 O O . PRO A 1 268 ? 10.836 17.312 -6.434 1 85.69 268 PRO A O 1
ATOM 2081 N N . ALA A 1 269 ? 12.734 18.219 -5.926 1 78.38 269 ALA A N 1
ATOM 2082 C CA . ALA A 1 269 ? 12.141 19.406 -5.312 1 78.38 269 ALA A CA 1
ATOM 2083 C C . ALA A 1 269 ? 13.031 20.625 -5.512 1 78.38 269 ALA A C 1
ATOM 2085 O O . ALA A 1 269 ? 14.25 20.547 -5.348 1 78.38 269 ALA A O 1
ATOM 2086 N N . ALA A 1 270 ? 12.312 21.672 -5.953 1 69.38 270 ALA A N 1
ATOM 2087 C CA . ALA A 1 270 ? 13.062 22.906 -6.066 1 69.38 270 ALA A CA 1
ATOM 2088 C C . ALA A 1 270 ? 13.531 23.391 -4.699 1 69.38 270 ALA A C 1
ATOM 2090 O O . ALA A 1 270 ? 12.922 23.078 -3.678 1 69.38 270 ALA A O 1
ATOM 2091 N N . ARG A 1 271 ? 14.57 24.125 -4.793 1 60.41 271 ARG A N 1
ATOM 2092 C CA . ARG A 1 271 ? 15.086 24.703 -3.561 1 60.41 271 ARG A CA 1
ATOM 2093 C C . ARG A 1 271 ? 14.031 25.562 -2.873 1 60.41 271 ARG A C 1
ATOM 2095 O O . ARG A 1 271 ? 13.312 26.328 -3.531 1 60.41 271 ARG A O 1
ATOM 2102 N N . GLY A 1 272 ? 13.867 25.359 -1.604 1 59.28 272 GLY A N 1
ATOM 2103 C CA . GLY A 1 272 ? 12.914 26.141 -0.839 1 59.28 272 GLY A CA 1
ATOM 2104 C C . GLY A 1 272 ? 11.516 25.562 -0.855 1 59.28 272 GLY A C 1
ATOM 2105 O O . GLY A 1 272 ? 10.656 25.984 -0.08 1 59.28 272 GLY A O 1
ATOM 2106 N N . ALA A 1 273 ? 11.328 24.641 -1.743 1 56.44 273 ALA A N 1
ATOM 2107 C CA . ALA A 1 273 ? 10 24.031 -1.81 1 56.44 273 ALA A CA 1
ATOM 2108 C C . ALA A 1 273 ? 9.75 23.125 -0.611 1 56.44 273 ALA A C 1
ATOM 2110 O O . ALA A 1 273 ? 10.578 22.266 -0.3 1 56.44 273 ALA A O 1
ATOM 2111 N N . VAL A 1 274 ? 8.781 23.5 0.191 1 50.72 274 VAL A N 1
ATOM 2112 C CA . VAL A 1 274 ? 8.422 22.656 1.324 1 50.72 274 VAL A CA 1
ATOM 2113 C C . VAL A 1 274 ? 7.629 21.438 0.837 1 50.72 274 VAL A C 1
ATOM 2115 O O . VAL A 1 274 ? 7.781 20.344 1.365 1 50.72 274 VAL A O 1
ATOM 2118 N N . THR A 1 275 ? 6.68 21.781 -0.115 1 52.84 275 THR A N 1
ATOM 2119 C CA . THR A 1 275 ? 5.82 20.734 -0.642 1 52.84 275 THR A CA 1
ATOM 2120 C C . THR A 1 275 ? 6.039 20.562 -2.143 1 52.84 275 THR A C 1
ATOM 2122 O O . THR A 1 275 ? 6.312 21.531 -2.852 1 52.84 275 THR A O 1
ATOM 2125 N N . GLY A 1 276 ? 6.387 19.422 -2.57 1 53.25 276 GLY A N 1
ATOM 2126 C CA . GLY A 1 276 ? 6.465 19.234 -4.008 1 53.25 276 GLY A CA 1
ATOM 2127 C C . GLY A 1 276 ? 5.129 19.391 -4.707 1 53.25 276 GLY A C 1
ATOM 2128 O O . GLY A 1 276 ? 4.074 19.297 -4.07 1 53.25 276 GLY A O 1
ATOM 2129 N N . THR A 1 277 ? 5.008 20.125 -5.84 1 53.47 277 THR A N 1
ATOM 2130 C CA . THR A 1 277 ? 3.828 20.266 -6.68 1 53.47 277 THR A CA 1
ATOM 2131 C C . THR A 1 277 ? 2.994 19 -6.676 1 53.47 277 THR A C 1
ATOM 2133 O O . THR A 1 277 ? 1.772 19.047 -6.832 1 53.47 277 THR A O 1
ATOM 2136 N N . ALA A 1 278 ? 3.605 17.922 -6.309 1 60.72 278 ALA A N 1
ATOM 2137 C CA . ALA A 1 278 ? 2.982 16.609 -6.309 1 60.72 278 ALA A CA 1
ATOM 2138 C C . ALA A 1 278 ? 2.043 16.453 -5.113 1 60.72 278 ALA A C 1
ATOM 2140 O O . ALA A 1 278 ? 1.179 15.57 -5.113 1 60.72 278 ALA A O 1
ATOM 2141 N N . THR A 1 279 ? 1.95 17.5 -4.305 1 66 279 THR A N 1
ATOM 2142 C CA . THR A 1 279 ? 1.257 17.375 -3.027 1 66 279 THR A CA 1
ATOM 2143 C C . THR A 1 279 ? -0.252 17.5 -3.215 1 66 279 THR A C 1
ATOM 2145 O O . THR A 1 279 ? -1.018 16.672 -2.701 1 66 279 THR A O 1
ATOM 2148 N N . PHE A 1 280 ? -0.714 18.359 -4.145 1 77.69 280 PHE A N 1
ATOM 2149 C CA . PHE A 1 280 ? -2.148 18.578 -4.297 1 77.69 280 PHE A CA 1
ATOM 2150 C C . PHE A 1 280 ? -2.814 17.344 -4.906 1 77.69 280 PHE A C 1
ATOM 2152 O O . PHE A 1 280 ? -3.861 16.906 -4.43 1 77.69 280 PHE A O 1
ATOM 2159 N N . GLY A 1 281 ? -2.125 16.844 -5.797 1 80.12 281 GLY A N 1
ATOM 2160 C CA . GLY A 1 281 ? -2.635 15.633 -6.426 1 80.12 281 GLY A CA 1
ATOM 2161 C C . GLY A 1 281 ? -2.715 14.453 -5.477 1 80.12 281 GLY A C 1
ATOM 2162 O O . GLY A 1 281 ? -3.674 13.68 -5.52 1 80.12 281 GLY A O 1
ATOM 2163 N N . SER A 1 282 ? -1.73 14.414 -4.637 1 82.25 282 SER A N 1
ATOM 2164 C CA . SER A 1 282 ? -1.724 13.32 -3.664 1 82.25 282 SER A CA 1
ATOM 2165 C C . SER A 1 282 ? -2.871 13.461 -2.67 1 82.25 282 SER A C 1
ATOM 2167 O O . SER A 1 282 ? -3.475 12.469 -2.266 1 82.25 282 SER A O 1
ATOM 2169 N N . PHE A 1 283 ? -3.203 14.695 -2.301 1 87.69 283 PHE A N 1
ATOM 2170 C CA . PHE A 1 283 ? -4.316 14.945 -1.394 1 87.69 283 PHE A CA 1
ATOM 2171 C C . PHE A 1 283 ? -5.641 14.539 -2.035 1 87.69 283 PHE A C 1
ATOM 2173 O O . PHE A 1 283 ? -6.453 13.852 -1.413 1 87.69 283 PHE A O 1
ATOM 2180 N N . LEU A 1 284 ? -5.781 14.992 -3.266 1 89.88 284 LEU A N 1
ATOM 2181 C CA . LEU A 1 284 ? -7 14.648 -3.994 1 89.88 284 LEU A CA 1
ATOM 2182 C C . LEU A 1 284 ? -7.148 13.133 -4.125 1 89.88 284 LEU A C 1
ATOM 2184 O O . LEU A 1 284 ? -8.227 12.594 -3.891 1 89.88 284 LEU A O 1
ATOM 2188 N N . SER A 1 285 ? -6.039 12.484 -4.395 1 87.19 285 SER A N 1
ATOM 2189 C CA . SER A 1 285 ? -6.066 11.031 -4.535 1 87.19 285 SER A CA 1
ATOM 2190 C C . SER A 1 285 ? -6.469 10.359 -3.225 1 87.19 285 SER A C 1
ATOM 2192 O O . SER A 1 285 ? -7.242 9.398 -3.227 1 87.19 285 SER A O 1
ATOM 2194 N N . SER A 1 286 ? -5.969 10.844 -2.146 1 92.88 286 SER A N 1
ATOM 2195 C CA . SER A 1 286 ? -6.301 10.297 -0.835 1 92.88 286 SER A CA 1
ATOM 2196 C C . SER A 1 286 ? -7.777 10.5 -0.507 1 92.88 286 SER A C 1
ATOM 2198 O O . SER A 1 286 ? -8.43 9.602 0.024 1 92.88 286 SER A O 1
ATOM 2200 N N . VAL A 1 287 ? -8.289 11.68 -0.833 1 94.44 287 VAL A N 1
ATOM 2201 C CA . VAL A 1 287 ? -9.703 11.961 -0.583 1 94.44 287 VAL A CA 1
ATOM 2202 C C . VAL A 1 287 ? -10.57 11 -1.383 1 94.44 287 VAL A C 1
ATOM 2204 O O . VAL A 1 287 ? -11.531 10.43 -0.85 1 94.44 287 VAL A O 1
ATOM 2207 N N . MET A 1 288 ? -10.203 10.789 -2.584 1 90.31 288 MET A N 1
ATOM 2208 C CA . MET A 1 288 ? -10.984 9.93 -3.463 1 90.31 288 MET A CA 1
ATOM 2209 C C . MET A 1 288 ? -10.922 8.477 -3.004 1 90.31 288 MET A C 1
ATOM 2211 O O . MET A 1 288 ? -11.812 7.684 -3.301 1 90.31 288 MET A O 1
ATOM 2215 N N . ALA A 1 289 ? -9.891 8.18 -2.25 1 88.94 289 ALA A N 1
ATOM 2216 C CA . ALA A 1 289 ? -9.727 6.816 -1.74 1 88.94 289 ALA A CA 1
ATOM 2217 C C . ALA A 1 289 ? -10.375 6.664 -0.368 1 88.94 289 ALA A C 1
ATOM 2219 O O . ALA A 1 289 ? -10.484 5.551 0.153 1 88.94 289 ALA A O 1
ATOM 2220 N N . ALA A 1 290 ? -10.828 7.676 0.229 1 93.75 290 ALA A N 1
ATOM 2221 C CA . ALA A 1 290 ? -11.352 7.688 1.593 1 93.75 290 ALA A CA 1
ATOM 2222 C C . ALA A 1 290 ? -12.797 7.203 1.629 1 93.75 290 ALA A C 1
ATOM 2224 O O . ALA A 1 290 ? -13.719 7.984 1.886 1 93.75 290 ALA A O 1
ATOM 2225 N N . LYS A 1 291 ? -13.031 5.938 1.468 1 90.19 291 LYS A N 1
ATOM 2226 C CA . LYS A 1 291 ? -14.375 5.359 1.48 1 90.19 291 LYS A CA 1
ATOM 2227 C C . LYS A 1 291 ? -14.328 3.869 1.805 1 90.19 291 LYS A C 1
ATOM 2229 O O . LYS A 1 291 ? -13.289 3.229 1.658 1 90.19 291 LYS A O 1
ATOM 2234 N N . GLY A 1 292 ? -15.406 3.404 2.367 1 83.25 292 GLY A N 1
ATOM 2235 C CA . GLY A 1 292 ? -15.648 1.975 2.467 1 83.25 292 GLY A CA 1
ATOM 2236 C C . GLY A 1 292 ? -14.953 1.333 3.652 1 83.25 292 GLY A C 1
ATOM 2237 O O . GLY A 1 292 ? -14.875 0.106 3.744 1 83.25 292 GLY A O 1
ATOM 2238 N N . LYS A 1 293 ? -14.359 2.117 4.512 1 87.94 293 LYS A N 1
ATOM 2239 C CA . LYS A 1 293 ? -13.664 1.55 5.664 1 87.94 293 LYS A CA 1
ATOM 2240 C C . LYS A 1 293 ? -14.555 1.564 6.906 1 87.94 293 LYS A C 1
ATOM 2242 O O . LYS A 1 293 ? -15.508 2.34 6.98 1 87.94 293 LYS A O 1
ATOM 2247 N N . SER A 1 294 ? -14.266 0.672 7.793 1 88.88 294 SER A N 1
ATOM 2248 C CA . SER A 1 294 ? -14.945 0.636 9.086 1 88.88 294 SER A CA 1
ATOM 2249 C C . SER A 1 294 ? -14.273 1.577 10.086 1 88.88 294 SER A C 1
ATOM 2251 O O . SER A 1 294 ? -13.32 2.275 9.75 1 88.88 294 SER A O 1
ATOM 2253 N N . SER A 1 295 ? -14.844 1.613 11.344 1 94.69 295 SER A N 1
ATOM 2254 C CA . SER A 1 295 ? -14.312 2.502 12.375 1 94.69 295 SER A CA 1
ATOM 2255 C C . SER A 1 295 ? -12.805 2.334 12.523 1 94.69 295 SER A C 1
ATOM 2257 O O . SER A 1 295 ? -12.25 1.289 12.172 1 94.69 295 SER A O 1
ATOM 2259 N N . GLY A 1 296 ? -12.203 3.395 13 1 95.25 296 GLY A N 1
ATOM 2260 C CA . GLY A 1 296 ? -10.758 3.393 13.164 1 95.25 296 GLY A CA 1
ATOM 2261 C C . GLY A 1 296 ? -10.055 4.395 12.273 1 95.25 296 GLY A C 1
ATOM 2262 O O . GLY A 1 296 ? -10.703 5.23 11.641 1 95.25 296 GLY A O 1
ATOM 2263 N N . PHE A 1 297 ? -8.75 4.348 12.297 1 97.12 297 PHE A N 1
ATOM 2264 C CA . PHE A 1 297 ? -7.918 5.266 11.523 1 97.12 297 PHE A CA 1
ATOM 2265 C C . PHE A 1 297 ? -7.344 4.57 10.297 1 97.12 297 PHE A C 1
ATOM 2267 O O . PHE A 1 297 ? -6.82 3.459 10.391 1 97.12 297 PHE A O 1
ATOM 2274 N N . HIS A 1 298 ? -7.453 5.219 9.156 1 95.56 298 HIS A N 1
ATOM 2275 C CA . HIS A 1 298 ? -7.012 4.617 7.902 1 95.56 298 HIS A CA 1
ATOM 2276 C C . HIS A 1 298 ? -6.184 5.598 7.078 1 95.56 298 HIS A C 1
ATOM 2278 O O . HIS A 1 298 ? -6.594 6.742 6.875 1 95.56 298 HIS A O 1
ATOM 2284 N N . VAL A 1 299 ? -5.051 5.133 6.605 1 96.19 299 VAL A N 1
ATOM 2285 C CA . VAL A 1 299 ? -4.242 5.906 5.668 1 96.19 299 VAL A CA 1
ATOM 2286 C C . VAL A 1 299 ? -4.707 5.633 4.238 1 96.19 299 VAL A C 1
ATOM 2288 O O . VAL A 1 299 ? -4.867 4.477 3.84 1 96.19 299 VAL A O 1
ATOM 2291 N N . CYS A 1 300 ? -4.984 6.676 3.543 1 90.81 300 CYS A N 1
ATOM 2292 C CA . CYS A 1 300 ? -5.52 6.473 2.201 1 90.81 300 CYS A CA 1
ATOM 2293 C C . CYS A 1 300 ? -4.805 7.359 1.189 1 90.81 300 CYS A C 1
ATOM 2295 O O . CYS A 1 300 ? -4.254 8.398 1.55 1 90.81 300 CYS A O 1
ATOM 2297 N N . MET B 1 1 ? 14.789 -44.719 29.562 1 25.83 1 MET B N 1
ATOM 2298 C CA . MET B 1 1 ? 15.227 -43.344 29.609 1 25.83 1 MET B CA 1
ATOM 2299 C C . MET B 1 1 ? 14.469 -42.5 28.578 1 25.83 1 MET B C 1
ATOM 2301 O O . MET B 1 1 ? 14.672 -42.656 27.375 1 25.83 1 MET B O 1
ATOM 2305 N N . SER B 1 2 ? 13.18 -42.062 28.859 1 23.81 2 SER B N 1
ATOM 2306 C CA . SER B 1 2 ? 11.977 -41.719 28.109 1 23.81 2 SER B CA 1
ATOM 2307 C C . SER B 1 2 ? 12.078 -40.312 27.516 1 23.81 2 SER B C 1
ATOM 2309 O O . SER B 1 2 ? 12.375 -39.344 28.219 1 23.81 2 SER B O 1
ATOM 2311 N N . MET B 1 3 ? 12.562 -40.188 26.234 1 23.11 3 MET B N 1
ATOM 2312 C CA . MET B 1 3 ? 12.922 -39 25.469 1 23.11 3 MET B CA 1
ATOM 2313 C C . MET B 1 3 ? 11.758 -38.031 25.391 1 23.11 3 MET B C 1
ATOM 2315 O O . MET B 1 3 ? 10.672 -38.375 24.922 1 23.11 3 MET B O 1
ATOM 2319 N N . ARG B 1 4 ? 11.68 -37.031 26.375 1 24.14 4 ARG B N 1
ATOM 2320 C CA . ARG B 1 4 ? 10.719 -35.938 26.562 1 24.14 4 ARG B CA 1
ATOM 2321 C C . ARG B 1 4 ? 10.531 -35.156 25.281 1 24.14 4 ARG B C 1
ATOM 2323 O O . ARG B 1 4 ? 11.508 -34.719 24.672 1 24.14 4 ARG B O 1
ATOM 2330 N N . LYS B 1 5 ? 9.336 -35.312 24.562 1 24.91 5 LYS B N 1
ATOM 2331 C CA . LYS B 1 5 ? 8.758 -34.781 23.328 1 24.91 5 LYS B CA 1
ATOM 2332 C C . LYS B 1 5 ? 8.711 -33.25 23.375 1 24.91 5 LYS B C 1
ATOM 2334 O O . LYS B 1 5 ? 8.109 -32.688 24.297 1 24.91 5 LYS B O 1
ATOM 2339 N N . PRO B 1 6 ? 9.773 -32.469 22.984 1 25.31 6 PRO B N 1
ATOM 2340 C CA . PRO B 1 6 ? 9.695 -31.031 23.188 1 25.31 6 PRO B CA 1
ATOM 2341 C C . PRO B 1 6 ? 8.516 -30.391 22.469 1 25.31 6 PRO B C 1
ATOM 2343 O O . PRO B 1 6 ? 8.398 -30.5 21.25 1 25.31 6 PRO B O 1
ATOM 2346 N N . VAL B 1 7 ? 7.223 -30.422 22.891 1 23.16 7 VAL B N 1
ATOM 2347 C CA . VAL B 1 7 ? 5.961 -29.938 22.344 1 23.16 7 VAL B CA 1
ATOM 2348 C C . VAL B 1 7 ? 6.031 -28.422 22.141 1 23.16 7 VAL B C 1
ATOM 2350 O O . VAL B 1 7 ? 6.301 -27.672 23.094 1 23.16 7 VAL B O 1
ATOM 2353 N N . TYR B 1 8 ? 6.512 -27.969 20.969 1 21.98 8 TYR B N 1
ATOM 2354 C CA . TYR B 1 8 ? 6.488 -26.562 20.578 1 21.98 8 TYR B CA 1
ATOM 2355 C C . TYR B 1 8 ? 5.098 -25.969 20.766 1 21.98 8 TYR B C 1
ATOM 2357 O O . TYR B 1 8 ? 4.105 -26.516 20.281 1 21.98 8 TYR B O 1
ATOM 2365 N N . SER B 1 9 ? 4.73 -25.484 21.922 1 21.66 9 SER B N 1
ATOM 2366 C CA . SER B 1 9 ? 3.514 -24.781 22.312 1 21.66 9 SER B CA 1
ATOM 2367 C C . SER B 1 9 ? 3.189 -23.656 21.312 1 21.66 9 SER B C 1
ATOM 2369 O O . SER B 1 9 ? 3.973 -22.734 21.156 1 21.66 9 SER B O 1
ATOM 2371 N N . VAL B 1 10 ? 2.438 -23.891 20.266 1 24.09 10 VAL B N 1
ATOM 2372 C CA . VAL B 1 10 ? 1.776 -23.109 19.219 1 24.09 10 VAL B CA 1
ATOM 2373 C C . VAL B 1 10 ? 0.974 -21.984 19.859 1 24.09 10 VAL B C 1
ATOM 2375 O O . VAL B 1 10 ? 0.105 -22.219 20.703 1 24.09 10 VAL B O 1
ATOM 2378 N N . TYR B 1 11 ? 1.603 -20.828 20.109 1 24.05 11 TYR B N 1
ATOM 2379 C CA . TYR B 1 11 ? 1.009 -19.578 20.594 1 24.05 11 TYR B CA 1
ATOM 2380 C C . TYR B 1 11 ? -0.312 -19.312 19.891 1 24.05 11 TYR B C 1
ATOM 2382 O O . TYR B 1 11 ? -0.351 -19.172 18.656 1 24.05 11 TYR B O 1
ATOM 2390 N N . HIS B 1 12 ? -1.483 -19.766 20.406 1 21.38 12 HIS B N 1
ATOM 2391 C CA . HIS B 1 12 ? -2.891 -19.828 20.031 1 21.38 12 HIS B CA 1
ATOM 2392 C C . HIS B 1 12 ? -3.432 -18.438 19.719 1 21.38 12 HIS B C 1
ATOM 2394 O O . HIS B 1 12 ? -4.145 -18.25 18.719 1 21.38 12 HIS B O 1
ATOM 2400 N N . SER B 1 13 ? -3.584 -17.5 20.719 1 24.59 13 SER B N 1
ATOM 2401 C CA . SER B 1 13 ? -4.871 -16.812 20.781 1 24.59 13 SER B CA 1
ATOM 2402 C C . SER B 1 13 ? -4.906 -15.625 19.828 1 24.59 13 SER B C 1
ATOM 2404 O O . SER B 1 13 ? -4.363 -14.562 20.141 1 24.59 13 SER B O 1
ATOM 2406 N N . ASN B 1 14 ? -4.641 -15.719 18.609 1 23.95 14 ASN B N 1
ATOM 2407 C CA . ASN B 1 14 ? -4.66 -14.578 17.703 1 23.95 14 ASN B CA 1
ATOM 2408 C C . ASN B 1 14 ? -6.055 -13.969 17.594 1 23.95 14 ASN B C 1
ATOM 2410 O O . ASN B 1 14 ? -6.945 -14.555 16.984 1 23.95 14 ASN B O 1
ATOM 2414 N N . LYS B 1 15 ? -6.609 -13.18 18.594 1 25.36 15 LYS B N 1
ATOM 2415 C CA . LYS B 1 15 ? -7.859 -12.438 18.453 1 25.36 15 LYS B CA 1
ATOM 2416 C C . LYS B 1 15 ? -7.844 -11.586 17.188 1 25.36 15 LYS B C 1
ATOM 2418 O O . LYS B 1 15 ? -7.215 -10.523 17.156 1 25.36 15 LYS B O 1
ATOM 2423 N N . ILE B 1 16 ? -7.91 -12.125 15.977 1 25.14 16 ILE B N 1
ATOM 2424 C CA . ILE B 1 16 ? -8.141 -11.336 14.773 1 25.14 16 ILE B CA 1
ATOM 2425 C C . ILE B 1 16 ? -9.445 -10.555 14.906 1 25.14 16 ILE B C 1
ATOM 2427 O O . ILE B 1 16 ? -10.516 -11.156 15.062 1 25.14 16 ILE B O 1
ATOM 2431 N N . SER B 1 17 ? -9.445 -9.43 15.461 1 23.89 17 SER B N 1
ATOM 2432 C CA . SER B 1 17 ? -10.578 -8.516 15.539 1 23.89 17 SER B CA 1
ATOM 2433 C C . SER B 1 17 ? -11.297 -8.414 14.195 1 23.89 17 SER B C 1
ATOM 2435 O O . SER B 1 17 ? -10.672 -8.492 13.141 1 23.89 17 SER B O 1
ATOM 2437 N N . SER B 1 18 ? -12.578 -8.648 14.125 1 24.7 18 SER B N 1
ATOM 2438 C CA . SER B 1 18 ? -13.602 -8.641 13.086 1 24.7 18 SER B CA 1
ATOM 2439 C C . SER B 1 18 ? -13.586 -7.34 12.297 1 24.7 18 SER B C 1
ATOM 2441 O O . SER B 1 18 ? -13.891 -6.277 12.836 1 24.7 18 SER B O 1
ATOM 2443 N N . VAL B 1 19 ? -12.742 -7.129 11.398 1 24.28 19 VAL B N 1
ATOM 2444 C CA . VAL B 1 19 ? -12.789 -5.969 10.516 1 24.28 19 VAL B CA 1
ATOM 2445 C C . VAL B 1 19 ? -14.117 -5.934 9.766 1 24.28 19 VAL B C 1
ATOM 2447 O O . VAL B 1 19 ? -14.477 -6.891 9.078 1 24.28 19 VAL B O 1
ATOM 2450 N N . HIS B 1 20 ? -15.148 -5.16 10.234 1 25.88 20 HIS B N 1
ATOM 2451 C CA . HIS B 1 20 ? -16.453 -4.914 9.625 1 25.88 20 HIS B CA 1
ATOM 2452 C C . HIS B 1 20 ? -16.297 -4.316 8.234 1 25.88 20 HIS B C 1
ATOM 2454 O O . HIS B 1 20 ? -16.047 -3.117 8.086 1 25.88 20 HIS B O 1
ATOM 2460 N N . CYS B 1 21 ? -15.664 -4.934 7.32 1 27.06 21 CYS B N 1
ATOM 2461 C CA . CYS B 1 21 ? -15.414 -4.445 5.965 1 27.06 21 CYS B CA 1
ATOM 2462 C C . CYS B 1 21 ? -16.719 -4.02 5.293 1 27.06 21 CYS B C 1
ATOM 2464 O O . CYS B 1 21 ? -16.812 -2.908 4.766 1 27.06 21 CYS B O 1
ATOM 2466 N N . LEU B 1 22 ? -17.125 -4.668 4.051 1 30.83 22 LEU B N 1
ATOM 2467 C CA . LEU B 1 22 ? -18.031 -4.371 2.945 1 30.83 22 LEU B CA 1
ATOM 2468 C C . LEU B 1 22 ? -19.453 -4.168 3.449 1 30.83 22 LEU B C 1
ATOM 2470 O O . LEU B 1 22 ? -19.797 -4.598 4.555 1 30.83 22 LEU B O 1
ATOM 2474 N N . GLY B 1 23 ? -20.406 -3.475 2.479 1 32.16 23 GLY B N 1
ATOM 2475 C CA . GLY B 1 23 ? -21.844 -3.246 2.535 1 32.16 23 GLY B CA 1
ATOM 2476 C C . GLY B 1 23 ? -22.594 -4.406 3.141 1 32.16 23 GLY B C 1
ATOM 2477 O O . GLY B 1 23 ? -23.781 -4.617 2.826 1 32.16 23 GLY B O 1
ATOM 2478 N N . LEU B 1 24 ? -21.859 -5.418 3.484 1 35.91 24 LEU B N 1
ATOM 2479 C CA . LEU B 1 24 ? -22.719 -6.465 4.027 1 35.91 24 LEU B CA 1
ATOM 2480 C C . LEU B 1 24 ? -23.5 -5.949 5.227 1 35.91 24 LEU B C 1
ATOM 2482 O O . LEU B 1 24 ? -22.953 -5.238 6.074 1 35.91 24 LEU B O 1
ATOM 2486 N N . THR B 1 25 ? -24.75 -5.711 5.047 1 38.31 25 THR B N 1
ATOM 2487 C CA . THR B 1 25 ? -25.562 -5.5 6.238 1 38.31 25 THR B CA 1
ATOM 2488 C C . THR B 1 25 ? -24.969 -6.227 7.441 1 38.31 25 THR B C 1
ATOM 2490 O O . THR B 1 25 ? -24.328 -7.27 7.285 1 38.31 25 THR B O 1
ATOM 2493 N N . LYS B 1 26 ? -24.891 -5.664 8.586 1 42.5 26 LYS B N 1
ATOM 2494 C CA . LYS B 1 26 ? -24.688 -6.215 9.922 1 42.5 26 LYS B CA 1
ATOM 2495 C C . LYS B 1 26 ? -25.219 -7.641 10.016 1 42.5 26 LYS B C 1
ATOM 2497 O O . LYS B 1 26 ? -26.406 -7.887 9.789 1 42.5 26 LYS B O 1
ATOM 2502 N N . GLY B 1 27 ? -24.312 -8.711 9.562 1 59.94 27 GLY B N 1
ATOM 2503 C CA . GLY B 1 27 ? -24.594 -10.102 9.891 1 59.94 27 GLY B CA 1
ATOM 2504 C C . GLY B 1 27 ? -24.344 -11.047 8.734 1 59.94 27 GLY B C 1
ATOM 2505 O O . GLY B 1 27 ? -24.359 -12.266 8.906 1 59.94 27 GLY B O 1
ATOM 2506 N N . GLU B 1 28 ? -24.297 -10.57 7.375 1 78.62 28 GLU B N 1
ATOM 2507 C CA . GLU B 1 28 ? -24.312 -11.609 6.352 1 78.62 28 GLU B CA 1
ATOM 2508 C C . GLU B 1 28 ? -22.891 -12.039 5.973 1 78.62 28 GLU B C 1
ATOM 2510 O O . GLU B 1 28 ? -22.016 -11.195 5.77 1 78.62 28 GLU B O 1
ATOM 2515 N N . LYS B 1 29 ? -22.594 -13.258 5.945 1 92.38 29 LYS B N 1
ATOM 2516 C CA . LYS B 1 29 ? -21.312 -13.891 5.609 1 92.38 29 LYS B CA 1
ATOM 2517 C C . LYS B 1 29 ? -21.078 -13.867 4.102 1 92.38 29 LYS B C 1
ATOM 2519 O O . LYS B 1 29 ? -22 -14.047 3.312 1 92.38 29 LYS B O 1
ATOM 2524 N N . MET B 1 30 ? -19.891 -13.516 3.699 1 95.62 30 MET B N 1
ATOM 2525 C CA . MET B 1 30 ? -19.5 -13.617 2.295 1 95.62 30 MET B CA 1
ATOM 2526 C C . MET B 1 30 ? -19.438 -15.078 1.852 1 95.62 30 MET B C 1
ATOM 2528 O O . MET B 1 30 ? -18.719 -15.883 2.457 1 95.62 30 MET B O 1
ATOM 2532 N N . LYS B 1 31 ? -20.141 -15.406 0.849 1 97.62 31 LYS B N 1
ATOM 2533 C CA . LYS B 1 31 ? -20.172 -16.766 0.314 1 97.62 31 LYS B CA 1
ATOM 2534 C C . LYS B 1 31 ? -19 -17 -0.638 1 97.62 31 LYS B C 1
ATOM 2536 O O . LYS B 1 31 ? -18.875 -16.312 -1.652 1 97.62 31 LYS B O 1
ATOM 2541 N N . ILE B 1 32 ? -18.188 -18.047 -0.295 1 98.19 32 ILE B N 1
ATOM 2542 C CA . ILE B 1 32 ? -16.969 -18.234 -1.088 1 98.19 32 ILE B CA 1
ATOM 2543 C C . ILE B 1 32 ? -16.859 -19.688 -1.526 1 98.19 32 ILE B C 1
ATOM 2545 O O . ILE B 1 32 ? -17.469 -20.578 -0.926 1 98.19 32 ILE B O 1
ATOM 2549 N N . GLY B 1 33 ? -16.172 -19.953 -2.646 1 98 33 GLY B N 1
ATOM 2550 C CA . GLY B 1 33 ? -15.727 -21.266 -3.105 1 98 33 GLY B CA 1
ATOM 2551 C C . GLY B 1 33 ? -14.219 -21.359 -3.234 1 98 33 GLY B C 1
ATOM 2552 O O . GLY B 1 33 ? -13.555 -20.391 -3.594 1 98 33 GLY B O 1
ATOM 2553 N N . ILE B 1 34 ? -13.711 -22.547 -2.975 1 97.62 34 ILE B N 1
ATOM 2554 C CA . ILE B 1 34 ? -12.273 -22.75 -3.045 1 97.62 34 ILE B CA 1
ATOM 2555 C C . ILE B 1 34 ? -11.953 -23.797 -4.113 1 97.62 34 ILE B C 1
ATOM 2557 O O . ILE B 1 34 ? -12.477 -24.922 -4.078 1 97.62 34 ILE B O 1
ATOM 2561 N N . LEU B 1 35 ? -11.156 -23.391 -5.09 1 97.25 35 LEU B N 1
ATOM 2562 C CA . LEU B 1 35 ? -10.648 -24.297 -6.113 1 97.25 35 LEU B CA 1
ATOM 2563 C C . LEU B 1 35 ? -9.195 -24.672 -5.836 1 97.25 35 LEU B C 1
ATOM 2565 O O . LEU B 1 35 ? -8.305 -23.828 -5.93 1 97.25 35 LEU B O 1
ATOM 2569 N N . GLY B 1 36 ? -8.945 -25.906 -5.598 1 95.69 36 GLY B N 1
ATOM 2570 C CA . GLY B 1 36 ? -7.625 -26.375 -5.207 1 95.69 36 GLY B CA 1
ATOM 2571 C C . GLY B 1 36 ? -7.512 -26.672 -3.725 1 95.69 36 GLY B C 1
ATOM 2572 O O . GLY B 1 36 ? -7.855 -25.828 -2.893 1 95.69 36 GLY B O 1
ATOM 2573 N N . PHE B 1 37 ? -6.992 -27.828 -3.375 1 94.69 37 PHE B N 1
ATOM 2574 C CA . PHE B 1 37 ? -6.938 -28.25 -1.984 1 94.69 37 PHE B CA 1
ATOM 2575 C C . PHE B 1 37 ? -5.578 -28.859 -1.655 1 94.69 37 PHE B C 1
ATOM 2577 O O . PHE B 1 37 ? -5.496 -29.891 -0.994 1 94.69 37 PHE B O 1
ATOM 2584 N N . GLY B 1 38 ? -4.594 -28.219 -2.248 1 90.38 38 GLY B N 1
ATOM 2585 C CA . GLY B 1 38 ? -3.242 -28.453 -1.763 1 90.38 38 GLY B CA 1
ATOM 2586 C C . GLY B 1 38 ? -2.977 -27.797 -0.415 1 90.38 38 GLY B C 1
ATOM 2587 O O . GLY B 1 38 ? -3.906 -27.562 0.356 1 90.38 38 GLY B O 1
ATOM 2588 N N . HIS B 1 39 ? -1.775 -27.531 -0.117 1 87.38 39 HIS B N 1
ATOM 2589 C CA . HIS B 1 39 ? -1.411 -26.984 1.184 1 87.38 39 HIS B CA 1
ATOM 2590 C C . HIS B 1 39 ? -2.084 -25.625 1.417 1 87.38 39 HIS B C 1
ATOM 2592 O O . HIS B 1 39 ? -2.613 -25.375 2.5 1 87.38 39 HIS B O 1
ATOM 2598 N N . ILE B 1 40 ? -2.076 -24.781 0.373 1 89.19 40 ILE B N 1
ATOM 2599 C CA . ILE B 1 40 ? -2.678 -23.453 0.498 1 89.19 40 ILE B CA 1
ATOM 2600 C C . ILE B 1 40 ? -4.195 -23.594 0.633 1 89.19 40 ILE B C 1
ATOM 2602 O O . ILE B 1 40 ? -4.805 -22.953 1.488 1 89.19 40 ILE B O 1
ATOM 2606 N N . GLY B 1 41 ? -4.789 -24.406 -0.199 1 93.25 41 GLY B N 1
ATOM 2607 C CA . GLY B 1 41 ? -6.223 -24.625 -0.124 1 93.25 41 GLY B CA 1
ATOM 2608 C C . GLY B 1 41 ? -6.68 -25.141 1.229 1 93.25 41 GLY B C 1
ATOM 2609 O O . GLY B 1 41 ? -7.68 -24.672 1.772 1 93.25 41 GLY B O 1
ATOM 2610 N N . GLN B 1 42 ? -5.91 -26.031 1.775 1 92.88 42 GLN B N 1
ATOM 2611 C CA . GLN B 1 42 ? -6.215 -26.578 3.09 1 92.88 42 GLN B CA 1
ATOM 2612 C C . GLN B 1 42 ? -6.102 -25.516 4.176 1 92.88 42 GLN B C 1
ATOM 2614 O O . GLN B 1 42 ? -6.961 -25.422 5.055 1 92.88 42 GLN B O 1
ATOM 2619 N N . TYR B 1 43 ? -5.059 -24.781 4.09 1 91.94 43 TYR B N 1
ATOM 2620 C CA . TYR B 1 43 ? -4.84 -23.703 5.051 1 91.94 43 TYR B CA 1
ATOM 2621 C C . TYR B 1 43 ? -5.98 -22.703 5.004 1 91.94 43 TYR B C 1
ATOM 2623 O O . TYR B 1 43 ? -6.504 -22.297 6.047 1 91.94 43 TYR B O 1
ATOM 2631 N N . LEU B 1 44 ? -6.383 -22.312 3.803 1 94.56 44 LEU B N 1
ATOM 2632 C CA . LEU B 1 44 ? -7.473 -21.359 3.641 1 94.56 44 LEU B CA 1
ATOM 2633 C C . LEU B 1 44 ? -8.781 -21.922 4.176 1 94.56 44 LEU B C 1
ATOM 2635 O O . LEU B 1 44 ? -9.516 -21.234 4.887 1 94.56 44 LEU B O 1
ATOM 2639 N N . TYR B 1 45 ? -9.031 -23.172 3.854 1 95.88 45 TYR B N 1
ATOM 2640 C CA . TYR B 1 45 ? -10.25 -23.812 4.34 1 95.88 45 TYR B CA 1
ATOM 2641 C C . TYR B 1 45 ? -10.312 -23.797 5.859 1 95.88 45 TYR B C 1
ATOM 2643 O O . TYR B 1 45 ? -11.328 -23.422 6.445 1 95.88 45 TYR B O 1
ATOM 2651 N N . GLU B 1 46 ? -9.227 -24.172 6.445 1 94.19 46 GLU B N 1
ATOM 2652 C CA . GLU B 1 46 ? -9.172 -24.266 7.902 1 94.19 46 GLU B CA 1
ATOM 2653 C C . GLU B 1 46 ? -9.438 -22.906 8.555 1 94.19 46 GLU B C 1
ATOM 2655 O O . GLU B 1 46 ? -10.172 -22.828 9.547 1 94.19 46 GLU B O 1
ATOM 2660 N N . HIS B 1 47 ? -8.953 -21.859 8.023 1 93.19 47 HIS B N 1
ATOM 2661 C CA . HIS B 1 47 ? -9.047 -20.547 8.641 1 93.19 47 HIS B CA 1
ATOM 2662 C C . HIS B 1 47 ? -10.352 -19.859 8.273 1 93.19 47 HIS B C 1
ATOM 2664 O O . HIS B 1 47 ? -10.969 -19.203 9.117 1 93.19 47 HIS B O 1
ATOM 2670 N N . LEU B 1 48 ? -10.781 -20.047 7.07 1 95.56 48 LEU B N 1
ATOM 2671 C CA . LEU B 1 48 ? -11.977 -19.344 6.621 1 95.56 48 LEU B CA 1
ATOM 2672 C C . LEU B 1 48 ? -13.234 -20.031 7.137 1 95.56 48 LEU B C 1
ATOM 2674 O O . LEU B 1 48 ? -14.266 -19.375 7.34 1 95.56 48 LEU B O 1
ATOM 2678 N N . SER B 1 49 ? -13.164 -21.312 7.344 1 95.19 49 SER B N 1
ATOM 2679 C CA . SER B 1 49 ? -14.312 -22.031 7.891 1 95.19 49 SER B CA 1
ATOM 2680 C C . SER B 1 49 ? -14.609 -21.578 9.32 1 95.19 49 SER B C 1
ATOM 2682 O O . SER B 1 49 ? -15.75 -21.656 9.773 1 95.19 49 SER B O 1
ATOM 2684 N N . LYS B 1 50 ? -13.625 -21.094 9.992 1 94.06 50 LYS B N 1
ATOM 2685 C CA . LYS B 1 50 ? -13.766 -20.656 11.383 1 94.06 50 LYS B CA 1
ATOM 2686 C C . LYS B 1 50 ? -14.031 -19.156 11.461 1 94.06 50 LYS B C 1
ATOM 2688 O O . LYS B 1 50 ? -14.273 -18.625 12.547 1 94.06 50 LYS B O 1
ATOM 2693 N N . ASN B 1 51 ? -13.922 -18.531 10.383 1 93.5 51 ASN B N 1
ATOM 2694 C CA . ASN B 1 51 ? -14.117 -17.078 10.32 1 93.5 51 ASN B CA 1
ATOM 2695 C C . ASN B 1 51 ? -15.594 -16.719 10.156 1 93.5 51 ASN B C 1
ATOM 2697 O O . ASN B 1 51 ? -16.25 -17.203 9.242 1 93.5 51 ASN B O 1
ATOM 2701 N N . GLN B 1 52 ? -16.141 -15.875 10.945 1 92.31 52 GLN B N 1
ATOM 2702 C CA . GLN B 1 52 ? -17.578 -15.555 11.008 1 92.31 52 GLN B CA 1
ATOM 2703 C C . GLN B 1 52 ? -17.984 -14.68 9.828 1 92.31 52 GLN B C 1
ATOM 2705 O O . GLN B 1 52 ? -19.172 -14.508 9.562 1 92.31 52 GLN B O 1
ATOM 2710 N N . ASP B 1 53 ? -17.016 -14.195 9.094 1 91.69 53 ASP B N 1
ATOM 2711 C CA . ASP B 1 53 ? -17.328 -13.297 7.984 1 91.69 53 ASP B CA 1
ATOM 2712 C C . ASP B 1 53 ? -17.484 -14.078 6.68 1 91.69 53 ASP B C 1
ATOM 2714 O O . ASP B 1 53 ? -17.906 -13.516 5.664 1 91.69 53 ASP B O 1
ATOM 2718 N N . TYR B 1 54 ? -17.188 -15.367 6.766 1 96.56 54 TYR B N 1
ATOM 2719 C CA . TYR B 1 54 ? -17.172 -16.125 5.52 1 96.56 54 TYR B CA 1
ATOM 2720 C C . TYR B 1 54 ? -17.984 -17.406 5.645 1 96.56 54 TYR B C 1
ATOM 2722 O O . TYR B 1 54 ? -18.094 -17.984 6.727 1 96.56 54 TYR B O 1
ATOM 2730 N N . GLN B 1 55 ? -18.625 -17.781 4.594 1 97.19 55 GLN B N 1
ATOM 2731 C CA . GLN B 1 55 ? -19.281 -19.062 4.426 1 97.19 55 GLN B CA 1
ATOM 2732 C C . GLN B 1 55 ? -18.734 -19.812 3.217 1 97.19 55 GLN B C 1
ATOM 2734 O O . GLN B 1 55 ? -18.859 -19.359 2.082 1 97.19 55 GLN B O 1
ATOM 2739 N N . ILE B 1 56 ? -18.203 -20.953 3.457 1 97.5 56 ILE B N 1
ATOM 2740 C CA . ILE B 1 56 ? -17.703 -21.781 2.359 1 97.5 56 ILE B CA 1
ATOM 2741 C C . ILE B 1 56 ? -18.859 -22.562 1.737 1 97.5 56 ILE B C 1
ATOM 2743 O O . ILE B 1 56 ? -19.5 -23.359 2.412 1 97.5 56 ILE B O 1
ATOM 2747 N N . VAL B 1 57 ? -19.031 -22.359 0.502 1 97.5 57 VAL B N 1
ATOM 2748 C CA . VAL B 1 57 ? -20.156 -22.969 -0.211 1 97.5 57 VAL B CA 1
ATOM 2749 C C . VAL B 1 57 ? -19.688 -24.25 -0.897 1 97.5 57 VAL B C 1
ATOM 2751 O O . VAL B 1 57 ? -20.453 -25.219 -0.984 1 97.5 57 VAL B O 1
ATOM 2754 N N . PHE B 1 58 ? -18.438 -24.219 -1.351 1 97.06 58 PHE B N 1
ATOM 2755 C CA . PHE B 1 58 ? -17.922 -25.453 -1.947 1 97.06 58 PHE B CA 1
ATOM 2756 C C . PHE B 1 58 ? -16.406 -25.469 -1.931 1 97.06 58 PHE B C 1
ATOM 2758 O O . PHE B 1 58 ? -15.773 -24.422 -1.76 1 97.06 58 PHE B O 1
ATOM 2765 N N . VAL B 1 59 ? -15.883 -26.641 -2.064 1 97.31 59 VAL B N 1
ATOM 2766 C CA . VAL B 1 59 ? -14.469 -26.906 -2.312 1 97.31 59 VAL B CA 1
ATOM 2767 C C . VAL B 1 59 ? -14.32 -27.875 -3.486 1 97.31 59 VAL B C 1
ATOM 2769 O O . VAL B 1 59 ? -15.078 -28.844 -3.6 1 97.31 59 VAL B O 1
ATOM 2772 N N . TRP B 1 60 ? -13.383 -27.562 -4.348 1 96.5 60 TRP B N 1
ATOM 2773 C CA . TRP B 1 60 ? -13.117 -28.438 -5.488 1 96.5 60 TRP B CA 1
ATOM 2774 C C . TRP B 1 60 ? -11.625 -28.703 -5.621 1 96.5 60 TRP B C 1
ATOM 2776 O O . TRP B 1 60 ? -10.797 -27.828 -5.383 1 96.5 60 TRP B O 1
ATOM 2786 N N . ASN B 1 61 ? -11.312 -29.875 -5.988 1 95.56 61 ASN B N 1
ATOM 2787 C CA . ASN B 1 61 ? -9.961 -30.281 -6.352 1 95.56 61 ASN B CA 1
ATOM 2788 C C . ASN B 1 61 ? -9.977 -31.312 -7.484 1 95.56 61 ASN B C 1
ATOM 2790 O O . ASN B 1 61 ? -10.906 -32.094 -7.594 1 95.56 61 ASN B O 1
ATOM 2794 N N . ARG B 1 62 ? -8.922 -31.281 -8.281 1 90.62 62 ARG B N 1
ATOM 2795 C CA . ARG B 1 62 ? -8.836 -32.219 -9.391 1 90.62 62 ARG B CA 1
ATOM 2796 C C . ARG B 1 62 ? -8.938 -33.656 -8.891 1 90.62 62 ARG B C 1
ATOM 2798 O O . ARG B 1 62 ? -9.664 -34.469 -9.453 1 90.62 62 ARG B O 1
ATOM 2805 N N . THR B 1 63 ? -8.109 -33.875 -7.824 1 89.19 63 THR B N 1
ATOM 2806 C CA . THR B 1 63 ? -8.172 -35.188 -7.168 1 89.19 63 THR B CA 1
ATOM 2807 C C . THR B 1 63 ? -9.023 -35.125 -5.898 1 89.19 63 THR B C 1
ATOM 2809 O O . THR B 1 63 ? -8.523 -34.719 -4.84 1 89.19 63 THR B O 1
ATOM 2812 N N . LYS B 1 64 ? -10.188 -35.594 -5.977 1 85.94 64 LYS B N 1
ATOM 2813 C CA . LYS B 1 64 ? -11.172 -35.469 -4.898 1 85.94 64 LYS B CA 1
ATOM 2814 C C . LYS B 1 64 ? -10.656 -36.094 -3.615 1 85.94 64 LYS B C 1
ATOM 2816 O O . LYS B 1 64 ? -10.93 -35.625 -2.518 1 85.94 64 LYS B O 1
ATOM 2821 N N . GLU B 1 65 ? -9.938 -37.125 -3.76 1 84.12 65 GLU B N 1
ATOM 2822 C CA . GLU B 1 65 ? -9.453 -37.906 -2.623 1 84.12 65 GLU B CA 1
ATOM 2823 C C . GLU B 1 65 ? -8.531 -37.094 -1.738 1 84.12 65 GLU B C 1
ATOM 2825 O O . GLU B 1 65 ? -8.305 -37.438 -0.574 1 84.12 65 GLU B O 1
ATOM 2830 N N . LYS B 1 66 ? -8.07 -36.031 -2.342 1 84.88 66 LYS B N 1
ATOM 2831 C CA . LYS B 1 66 ? -7.145 -35.188 -1.593 1 84.88 66 LYS B CA 1
ATOM 2832 C C . LYS B 1 66 ? -7.895 -34.281 -0.614 1 84.88 66 LYS B C 1
ATOM 2834 O O . LYS B 1 66 ? -7.293 -33.688 0.297 1 84.88 66 LYS B O 1
ATOM 2839 N N . ILE B 1 67 ? -9.172 -34.125 -0.893 1 87.75 67 ILE B N 1
ATOM 2840 C CA . ILE B 1 67 ? -9.977 -33.312 0.001 1 87.75 67 ILE B CA 1
ATOM 2841 C C . ILE B 1 67 ? -10.312 -34.094 1.267 1 87.75 67 ILE B C 1
ATOM 2843 O O . ILE B 1 67 ? -11.125 -35.031 1.231 1 87.75 67 ILE B O 1
ATOM 2847 N N . ILE B 1 68 ? -9.648 -33.719 2.266 1 82.38 68 ILE B N 1
ATOM 2848 C CA . ILE B 1 68 ? -9.867 -34.406 3.533 1 82.38 68 ILE B CA 1
ATOM 2849 C C . ILE B 1 68 ? -10.453 -33.438 4.555 1 82.38 68 ILE B C 1
ATOM 2851 O O . ILE B 1 68 ? -10.227 -32.25 4.473 1 82.38 68 ILE B O 1
ATOM 2855 N N . CYS B 1 69 ? -11.234 -33.906 5.488 1 85.19 69 CYS B N 1
ATOM 2856 C CA . CYS B 1 69 ? -11.75 -33.156 6.629 1 85.19 69 CYS B CA 1
ATOM 2857 C C . CYS B 1 69 ? -12.703 -32.062 6.168 1 85.19 69 CYS B C 1
ATOM 2859 O O . CYS B 1 69 ? -12.711 -30.953 6.727 1 85.19 69 CYS B O 1
ATOM 2861 N N . VAL B 1 70 ? -13.234 -32.156 5.047 1 93.31 70 VAL B N 1
ATOM 2862 C CA . VAL B 1 70 ? -14.273 -31.266 4.543 1 93.31 70 VAL B CA 1
ATOM 2863 C C . VAL B 1 70 ? -15.594 -32.031 4.414 1 93.31 70 VAL B C 1
ATOM 2865 O O . VAL B 1 70 ? -15.625 -33.125 3.887 1 93.31 70 VAL B O 1
ATOM 2868 N N . PRO B 1 71 ? -16.656 -31.531 4.945 1 94.19 71 PRO B N 1
ATOM 2869 C CA . PRO B 1 71 ? -17.953 -32.188 4.777 1 94.19 71 PRO B CA 1
ATOM 2870 C C . PRO B 1 71 ? -18.281 -32.5 3.314 1 94.19 71 PRO B C 1
ATOM 2872 O O . PRO B 1 71 ? -18.016 -31.656 2.438 1 94.19 71 PRO B O 1
ATOM 2875 N N . GLN B 1 72 ? -18.859 -33.625 3.094 1 91.94 72 GLN B N 1
ATOM 2876 C CA . GLN B 1 72 ? -19.125 -34.125 1.746 1 91.94 72 GLN B CA 1
ATOM 2877 C C . GLN B 1 72 ? -20.047 -33.156 0.988 1 91.94 72 GLN B C 1
ATOM 2879 O O . GLN B 1 72 ? -19.906 -33 -0.225 1 91.94 72 GLN B O 1
ATOM 2884 N N . GLU B 1 73 ? -20.938 -32.531 1.676 1 92.44 73 GLU B N 1
ATOM 2885 C CA . GLU B 1 73 ? -21.906 -31.641 1.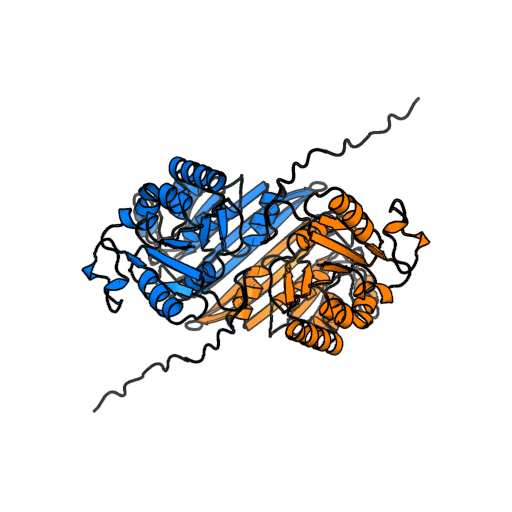05 1 92.44 73 GLU B CA 1
ATOM 2886 C C . GLU B 1 73 ? -21.219 -30.422 0.458 1 92.44 73 GLU B C 1
ATOM 2888 O O . GLU B 1 73 ? -21.797 -29.734 -0.393 1 92.44 73 GLU B O 1
ATOM 2893 N N . LEU B 1 74 ? -20.016 -30.109 0.856 1 95.38 74 LEU B N 1
ATOM 2894 C CA . LEU B 1 74 ? -19.281 -28.938 0.393 1 95.38 74 LEU B CA 1
ATOM 2895 C C . LEU B 1 74 ? -18.375 -29.281 -0.786 1 95.38 74 LEU B C 1
ATOM 2897 O O . LEU B 1 74 ? -17.844 -28.391 -1.454 1 95.38 74 LEU B O 1
ATOM 2901 N N . ILE B 1 75 ? -18.219 -30.547 -1.043 1 95.44 75 ILE B N 1
ATOM 2902 C CA . ILE B 1 75 ? -17.281 -30.984 -2.078 1 95.44 75 ILE B CA 1
ATOM 2903 C C . ILE B 1 75 ? -17.984 -30.969 -3.438 1 95.44 75 ILE B C 1
ATOM 2905 O O . ILE B 1 75 ? -19 -31.625 -3.625 1 95.44 75 ILE B O 1
ATOM 2909 N N . LEU B 1 76 ? -17.453 -30.234 -4.312 1 94.62 76 LEU B N 1
ATOM 2910 C CA . LEU B 1 76 ? -17.984 -30.172 -5.672 1 94.62 76 LEU B CA 1
ATOM 2911 C C . LEU B 1 76 ? -17.281 -31.188 -6.57 1 94.62 76 LEU B C 1
ATOM 2913 O O . LEU B 1 76 ? -16.062 -31.203 -6.66 1 94.62 76 LEU B O 1
ATOM 2917 N N . ASP B 1 77 ? -18.016 -31.938 -7.27 1 90.62 77 ASP B N 1
ATOM 2918 C CA . ASP B 1 77 ? -17.453 -33.031 -8.078 1 90.62 77 ASP B CA 1
ATOM 2919 C C . ASP B 1 77 ? -16.984 -32.5 -9.43 1 90.62 77 ASP B C 1
ATOM 2921 O O . ASP B 1 77 ? -15.938 -32.938 -9.93 1 90.62 77 ASP B O 1
ATOM 2925 N N . ASP B 1 78 ? -17.812 -31.625 -9.945 1 92.81 78 ASP B N 1
ATOM 2926 C CA . ASP B 1 78 ? -17.547 -31.125 -11.289 1 92.81 78 ASP B CA 1
ATOM 2927 C C . ASP B 1 78 ? -17.297 -29.609 -11.266 1 92.81 78 ASP B C 1
ATOM 2929 O O . ASP B 1 78 ? -18.141 -28.844 -10.789 1 92.81 78 ASP B O 1
ATOM 2933 N N . ILE B 1 79 ? -16.172 -29.219 -11.875 1 92.44 79 ILE B N 1
ATOM 2934 C CA . ILE B 1 79 ? -15.797 -27.812 -11.883 1 92.44 79 ILE B CA 1
ATOM 2935 C C . ILE B 1 79 ? -16.797 -27 -12.711 1 92.44 79 ILE B C 1
ATOM 2937 O O . ILE B 1 79 ? -17.016 -25.812 -12.461 1 92.44 79 ILE B O 1
ATOM 2941 N N . ASP B 1 80 ? -17.484 -27.641 -13.609 1 91.5 80 ASP B N 1
ATOM 2942 C CA . ASP B 1 80 ? -18.469 -26.969 -14.461 1 91.5 80 ASP B CA 1
ATOM 2943 C C . ASP B 1 80 ? -19.688 -26.531 -13.648 1 91.5 80 ASP B C 1
ATOM 2945 O O . ASP B 1 80 ? -20.453 -25.672 -14.086 1 91.5 80 ASP B O 1
ATOM 2949 N N . ALA B 1 81 ? -19.875 -27.109 -12.492 1 92.44 81 ALA B N 1
ATOM 2950 C CA . ALA B 1 81 ? -21.016 -26.797 -11.641 1 92.44 81 ALA B CA 1
ATOM 2951 C C . ALA B 1 81 ? -20.766 -25.547 -10.805 1 92.44 81 ALA B C 1
ATOM 2953 O O . ALA B 1 81 ? -21.656 -25.078 -10.086 1 92.44 81 ALA B O 1
ATOM 2954 N N . VAL B 1 82 ? -19.578 -24.938 -10.891 1 90.25 82 VAL B N 1
ATOM 2955 C CA . VAL B 1 82 ? -19.203 -23.766 -10.117 1 90.25 82 VAL B CA 1
ATOM 2956 C C . VAL B 1 82 ? -20.125 -22.594 -10.445 1 90.25 82 VAL B C 1
ATOM 2958 O O . VAL B 1 82 ? -20.531 -21.844 -9.555 1 90.25 82 VAL B O 1
ATOM 2961 N N . SER B 1 83 ? -20.516 -22.469 -11.688 1 85.69 83 SER B N 1
ATOM 2962 C CA . SER B 1 83 ? -21.344 -21.359 -12.148 1 85.69 83 SER B CA 1
ATOM 2963 C C . SER B 1 83 ? -22.75 -21.438 -11.57 1 85.69 83 SER B C 1
ATOM 2965 O O . SER B 1 83 ? -23.484 -20.438 -11.562 1 85.69 83 SER B O 1
ATOM 2967 N N . GLU B 1 84 ? -23.125 -22.562 -11.078 1 89.69 84 GLU B N 1
ATOM 2968 C CA . GLU B 1 84 ? -24.453 -22.75 -10.516 1 89.69 84 GLU B CA 1
ATOM 2969 C C . GLU B 1 84 ? -24.484 -22.453 -9.023 1 89.69 84 GLU B C 1
ATOM 2971 O O . GLU B 1 84 ? -25.547 -22.375 -8.406 1 89.69 84 GLU B O 1
ATOM 2976 N N . GLN B 1 85 ? -23.312 -22.312 -8.539 1 93.06 85 GLN B N 1
ATOM 2977 C CA . GLN B 1 85 ? -23.219 -22.078 -7.102 1 93.06 85 GLN B CA 1
ATOM 2978 C C . GLN B 1 85 ? -23.453 -20.609 -6.77 1 93.06 85 GLN B C 1
ATOM 2980 O O . GLN B 1 85 ? -23.109 -19.734 -7.555 1 93.06 85 GLN B O 1
ATOM 2985 N N . ASP B 1 86 ? -24.047 -20.375 -5.691 1 94.56 86 ASP B N 1
ATOM 2986 C CA . ASP B 1 86 ? -24.281 -19.016 -5.203 1 94.56 86 ASP B CA 1
ATOM 2987 C C . ASP B 1 86 ? -23.094 -18.516 -4.371 1 94.56 86 ASP B C 1
ATOM 2989 O O . ASP B 1 86 ? -23.094 -18.641 -3.143 1 94.56 86 ASP B O 1
ATOM 2993 N N . VAL B 1 87 ? -22.109 -18 -5.113 1 96.5 87 VAL B N 1
ATOM 2994 C CA . VAL B 1 87 ? -20.922 -17.516 -4.426 1 96.5 87 VAL B CA 1
ATOM 2995 C C . VAL B 1 87 ? -20.625 -16.078 -4.844 1 96.5 87 VAL B C 1
ATOM 2997 O O . VAL B 1 87 ? -21.031 -15.648 -5.93 1 96.5 87 VAL B O 1
ATOM 3000 N N . GLU B 1 88 ? -19.969 -15.383 -4.012 1 96.81 88 GLU B N 1
ATOM 3001 C CA . GLU B 1 88 ? -19.594 -14 -4.258 1 96.81 88 GLU B CA 1
ATOM 3002 C C . GLU B 1 88 ? -18.125 -13.891 -4.652 1 96.81 88 GLU B C 1
ATOM 3004 O O . GLU B 1 88 ? -17.703 -12.891 -5.238 1 96.81 88 GLU B O 1
ATOM 3009 N N . LEU B 1 89 ? -17.375 -14.922 -4.273 1 97.88 89 LEU B N 1
ATOM 3010 C CA . LEU B 1 89 ? -15.945 -14.961 -4.566 1 97.88 89 LEU B CA 1
ATOM 3011 C C . LEU B 1 89 ? -15.461 -16.391 -4.75 1 97.88 89 LEU B C 1
ATOM 3013 O O . LEU B 1 89 ? -15.75 -17.266 -3.918 1 97.88 89 LEU B O 1
ATOM 3017 N N . ILE B 1 90 ? -14.805 -16.656 -5.824 1 98.06 90 ILE B N 1
ATOM 3018 C CA . ILE B 1 90 ? -14.094 -17.906 -6.039 1 98.06 90 ILE B CA 1
ATOM 3019 C C . ILE B 1 90 ? -12.602 -17.703 -5.801 1 98.06 90 ILE B C 1
ATOM 3021 O O . ILE B 1 90 ? -12 -16.781 -6.344 1 98.06 90 ILE B O 1
ATOM 3025 N N . ILE B 1 91 ? -12.055 -18.5 -4.969 1 97.88 91 ILE B N 1
ATOM 3026 C CA . ILE B 1 91 ? -10.625 -18.469 -4.672 1 97.88 91 ILE B CA 1
ATOM 3027 C C . ILE B 1 91 ? -9.922 -19.625 -5.383 1 97.88 91 ILE B C 1
ATOM 3029 O O . ILE B 1 91 ? -10.188 -20.797 -5.086 1 97.88 91 ILE B O 1
ATOM 3033 N N . GLU B 1 92 ? -9.039 -19.328 -6.277 1 97.5 92 GLU B N 1
ATOM 3034 C CA . GLU B 1 92 ? -8.336 -20.344 -7.043 1 97.5 92 GLU B CA 1
ATOM 3035 C C . GLU B 1 92 ? -6.891 -20.5 -6.566 1 97.5 92 GLU B C 1
ATOM 3037 O O . GLU B 1 92 ? -6.105 -19.562 -6.621 1 97.5 92 GLU B O 1
ATOM 3042 N N . VAL B 1 93 ? -6.562 -21.594 -6.027 1 94.62 93 VAL B N 1
ATOM 3043 C CA . VAL B 1 93 ? -5.203 -21.938 -5.621 1 94.62 93 VAL B CA 1
ATOM 3044 C C . VAL B 1 93 ? -4.828 -23.297 -6.195 1 94.62 93 VAL B C 1
ATOM 3046 O O . VAL B 1 93 ? -4.137 -24.094 -5.543 1 94.62 93 VAL B O 1
ATOM 3049 N N . ALA B 1 94 ? -5.324 -23.609 -7.375 1 92.19 94 ALA B N 1
ATOM 3050 C CA . ALA B 1 94 ? -5.055 -24.844 -8.102 1 92.19 94 ALA B CA 1
ATOM 3051 C C . ALA B 1 94 ? -4.047 -24.625 -9.227 1 92.19 94 ALA B C 1
ATOM 3053 O O . ALA B 1 94 ? -3.146 -23.781 -9.094 1 92.19 94 ALA B O 1
ATOM 3054 N N . HIS B 1 95 ? -4.078 -25.438 -10.219 1 87.56 95 HIS B N 1
ATOM 3055 C CA . HIS B 1 95 ? -3.188 -25.281 -11.359 1 87.56 95 HIS B CA 1
ATOM 3056 C C . HIS B 1 95 ? -3.59 -24.078 -12.211 1 87.56 95 HIS B C 1
ATOM 3058 O O . HIS B 1 95 ? -4.781 -23.828 -12.406 1 87.56 95 HIS B O 1
ATOM 3064 N N . PRO B 1 96 ? -2.582 -23.375 -12.812 1 85.81 96 PRO B N 1
ATOM 3065 C CA . PRO B 1 96 ? -2.867 -22.172 -13.586 1 85.81 96 PRO B CA 1
ATOM 3066 C C . PRO B 1 96 ? -3.82 -22.438 -14.758 1 85.81 96 PRO B C 1
ATOM 3068 O O . PRO B 1 96 ? -4.496 -21.516 -15.219 1 85.81 96 PRO B O 1
ATOM 3071 N N . ASP B 1 97 ? -3.934 -23.625 -15.164 1 89.62 97 ASP B N 1
ATOM 3072 C CA . ASP B 1 97 ? -4.812 -24 -16.266 1 89.62 97 ASP B CA 1
ATOM 3073 C C . ASP B 1 97 ? -6.273 -23.734 -15.922 1 89.62 97 ASP B C 1
ATOM 3075 O O . ASP B 1 97 ? -7.094 -23.5 -16.812 1 89.62 97 ASP B O 1
ATOM 3079 N N . ILE B 1 98 ? -6.562 -23.797 -14.664 1 93.5 98 ILE B N 1
ATOM 3080 C CA . ILE B 1 98 ? -7.93 -23.547 -14.219 1 93.5 98 ILE B CA 1
ATOM 3081 C C . ILE B 1 98 ? -8.344 -22.125 -14.594 1 93.5 98 ILE B C 1
ATOM 3083 O O . ILE B 1 98 ? -9.43 -21.922 -15.148 1 93.5 98 ILE B O 1
ATOM 3087 N N . THR B 1 99 ? -7.488 -21.188 -14.344 1 95.25 99 THR B N 1
ATOM 3088 C CA . THR B 1 99 ? -7.758 -19.797 -14.688 1 95.25 99 THR B CA 1
ATOM 3089 C C . THR B 1 99 ? -7.859 -19.609 -16.203 1 95.25 99 THR B C 1
ATOM 3091 O O . THR B 1 99 ? -8.758 -18.922 -16.688 1 95.25 99 THR B O 1
ATOM 3094 N N . LYS B 1 100 ? -7.016 -20.281 -16.906 1 94.06 100 LYS B N 1
ATOM 3095 C CA . LYS B 1 100 ? -7 -20.188 -18.375 1 94.06 100 LYS B CA 1
ATOM 3096 C C . LYS B 1 100 ? -8.297 -20.719 -18.969 1 94.06 100 LYS B C 1
ATOM 3098 O O . LYS B 1 100 ? -8.867 -20.109 -19.875 1 94.06 100 LYS B O 1
ATOM 3103 N N . THR B 1 101 ? -8.742 -21.797 -18.438 1 94.81 101 THR B N 1
ATOM 3104 C CA . THR B 1 101 ? -9.852 -22.531 -19.031 1 94.81 101 THR B CA 1
ATOM 3105 C C . THR B 1 101 ? -11.188 -22 -18.516 1 94.81 101 THR B C 1
ATOM 3107 O O . THR B 1 101 ? -12.141 -21.859 -19.281 1 94.81 101 THR B O 1
ATOM 3110 N N . PHE B 1 102 ? -11.289 -21.625 -17.172 1 96 102 PHE B N 1
ATOM 3111 C CA . PHE B 1 102 ? -12.594 -21.422 -16.547 1 96 102 PHE B CA 1
ATOM 3112 C C . PHE B 1 102 ? -12.719 -20 -16.031 1 96 102 PHE B C 1
ATOM 3114 O O . PHE B 1 102 ? -13.805 -19.578 -15.602 1 96 102 PHE B O 1
ATOM 3121 N N . GLY B 1 103 ? -11.688 -19.203 -16.031 1 96.62 103 GLY B N 1
ATOM 3122 C CA . GLY B 1 103 ? -11.672 -17.906 -15.398 1 96.62 103 GLY B CA 1
ATOM 3123 C C . GLY B 1 103 ? -12.766 -16.984 -15.891 1 96.62 103 GLY B C 1
ATOM 3124 O O . GLY B 1 1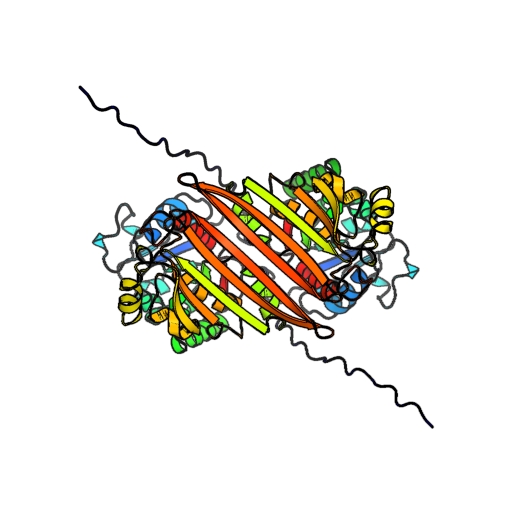03 ? -13.422 -16.297 -15.102 1 96.62 103 GLY B O 1
ATOM 3125 N N . GLU B 1 104 ? -12.938 -16.984 -17.188 1 96.31 104 GLU B N 1
ATOM 3126 C CA . GLU B 1 104 ? -13.961 -16.125 -17.797 1 96.31 104 GLU B CA 1
ATOM 3127 C C . GLU B 1 104 ? -15.352 -16.5 -17.297 1 96.31 104 GLU B C 1
ATOM 3129 O O . GLU B 1 104 ? -16.141 -15.633 -16.938 1 96.31 104 GLU B O 1
ATOM 3134 N N . LYS B 1 105 ? -15.602 -17.75 -17.297 1 95.44 105 LYS B N 1
ATOM 3135 C CA . LYS B 1 105 ? -16.891 -18.25 -16.844 1 95.44 105 LYS B CA 1
ATOM 3136 C C . LYS B 1 105 ? -17.156 -17.891 -15.383 1 95.44 105 LYS B C 1
ATOM 3138 O O . LYS B 1 105 ? -18.266 -17.5 -15.016 1 95.44 105 LYS B O 1
ATOM 3143 N N . PHE B 1 106 ? -16.141 -18 -14.539 1 96.81 106 PHE B N 1
ATOM 3144 C CA . PHE B 1 106 ? -16.266 -17.656 -13.133 1 96.81 106 PHE B CA 1
ATOM 3145 C C . PHE B 1 106 ? -16.594 -16.172 -12.961 1 96.81 106 PHE B C 1
ATOM 3147 O O . PHE B 1 106 ? -17.484 -15.82 -12.18 1 96.81 106 PHE B O 1
ATOM 3154 N N . LEU B 1 107 ? -15.945 -15.312 -13.758 1 96.69 107 LEU B N 1
ATOM 3155 C CA . LEU B 1 107 ? -16.094 -13.867 -13.648 1 96.69 107 LEU B CA 1
ATOM 3156 C C . LEU B 1 107 ? -17.484 -13.422 -14.086 1 96.69 107 LEU B C 1
ATOM 3158 O O . LEU B 1 107 ? -17.969 -12.367 -13.664 1 96.69 107 LEU B O 1
ATOM 3162 N N . ASP B 1 108 ? -18.109 -14.234 -14.891 1 94.44 108 ASP B N 1
ATOM 3163 C CA . ASP B 1 108 ? -19.469 -13.906 -15.328 1 94.44 108 ASP B CA 1
ATOM 3164 C C . ASP B 1 108 ? -20.438 -13.945 -14.148 1 94.44 108 ASP B C 1
ATOM 3166 O O . ASP B 1 108 ? -21.5 -13.328 -14.195 1 94.44 108 ASP B O 1
ATOM 3170 N N . ASN B 1 109 ? -19.984 -14.609 -13.109 1 93.06 109 ASN B N 1
ATOM 3171 C CA . ASN B 1 109 ? -20.938 -14.859 -12.031 1 93.06 109 ASN B CA 1
ATOM 3172 C C . ASN B 1 109 ? -20.516 -14.164 -10.742 1 93.06 109 ASN B C 1
ATOM 3174 O O . ASN B 1 109 ? -21.359 -13.766 -9.938 1 93.06 109 ASN B O 1
ATOM 3178 N N . CYS B 1 110 ? -19.281 -14.07 -10.508 1 96.44 110 CYS B N 1
ATOM 3179 C CA . CYS B 1 110 ? -18.812 -13.547 -9.234 1 96.44 110 CYS B CA 1
ATOM 3180 C C . CYS B 1 110 ? -17.375 -13.039 -9.352 1 96.44 110 CYS B C 1
ATOM 3182 O O . CYS B 1 110 ? -16.781 -13.094 -10.422 1 96.44 110 CYS B O 1
ATOM 3184 N N . SER B 1 111 ? -16.844 -12.43 -8.273 1 97.81 111 SER B N 1
ATOM 3185 C CA . SER B 1 111 ? -15.453 -12.016 -8.203 1 97.81 111 SER B CA 1
ATOM 3186 C C . SER B 1 111 ? -14.516 -13.227 -8.211 1 97.81 111 SER B C 1
ATOM 3188 O O . SER B 1 111 ? -14.922 -14.328 -7.84 1 97.81 111 SER B O 1
ATOM 3190 N N . TYR B 1 112 ? -13.336 -13.008 -8.656 1 98 112 TYR B N 1
ATOM 3191 C CA . TYR B 1 112 ? -12.414 -14.117 -8.883 1 98 112 TYR B CA 1
ATOM 3192 C C . TYR B 1 112 ? -11.031 -13.797 -8.328 1 98 112 TYR B C 1
ATOM 3194 O O . TYR B 1 112 ? -10.43 -12.781 -8.688 1 98 112 TYR B O 1
ATOM 3202 N N . PHE B 1 113 ? -10.562 -14.641 -7.371 1 98.25 113 PHE B N 1
ATOM 3203 C CA . PHE B 1 113 ? -9.234 -14.531 -6.785 1 98.25 113 PHE B CA 1
ATOM 3204 C C . PHE B 1 113 ? -8.273 -15.539 -7.406 1 98.25 113 PHE B C 1
ATOM 3206 O O . PHE B 1 113 ? -8.484 -16.75 -7.293 1 98.25 113 PHE B O 1
ATOM 3213 N N . ILE B 1 114 ? -7.254 -15.039 -8.039 1 97.38 114 ILE B N 1
ATOM 3214 C CA . ILE B 1 114 ? -6.262 -15.875 -8.703 1 97.38 114 ILE B CA 1
ATOM 3215 C C . ILE B 1 114 ? -5.035 -16.031 -7.805 1 97.38 114 ILE B C 1
ATOM 3217 O O . ILE B 1 114 ? -4.25 -15.102 -7.648 1 97.38 114 ILE B O 1
ATOM 3221 N N . GLY B 1 115 ? -4.832 -17.156 -7.336 1 94.31 115 GLY B N 1
ATOM 3222 C CA . GLY B 1 115 ? -3.734 -17.422 -6.414 1 94.31 115 GLY B CA 1
ATOM 3223 C C . GLY B 1 115 ? -2.369 -17.25 -7.055 1 94.31 115 GLY B C 1
ATOM 3224 O O . GLY B 1 115 ? -1.421 -16.812 -6.402 1 94.31 115 GLY B O 1
ATOM 3225 N N . SER B 1 116 ? -2.289 -17.609 -8.289 1 92.19 116 SER B N 1
ATOM 3226 C CA . SER B 1 116 ? -1.028 -17.484 -9.008 1 92.19 116 SER B CA 1
ATOM 3227 C C . SER B 1 116 ? -1.121 -16.422 -10.102 1 92.19 116 SER B C 1
ATOM 3229 O O . SER B 1 116 ? -1.472 -16.734 -11.242 1 92.19 116 SER B O 1
ATOM 3231 N N . PRO B 1 117 ? -0.74 -15.266 -9.773 1 94.5 117 PRO B N 1
ATOM 3232 C CA . PRO B 1 117 ? -0.853 -14.18 -10.75 1 94.5 117 PRO B CA 1
ATOM 3233 C C . PRO B 1 117 ? 0.001 -14.406 -11.992 1 94.5 117 PRO B C 1
ATOM 3235 O O . PRO B 1 117 ? -0.197 -13.75 -13.016 1 94.5 117 PRO B O 1
ATOM 3238 N N . THR B 1 118 ? 0.975 -15.367 -11.961 1 93.62 118 THR B N 1
ATOM 3239 C CA . THR B 1 118 ? 1.823 -15.641 -13.117 1 93.62 118 THR B CA 1
ATOM 3240 C C . THR B 1 118 ? 0.986 -16.094 -14.312 1 93.62 118 THR B C 1
ATOM 3242 O O . THR B 1 118 ? 1.405 -15.961 -15.461 1 93.62 118 THR B O 1
ATOM 3245 N N . ALA B 1 119 ? -0.205 -16.656 -14.062 1 93.31 119 ALA B N 1
ATOM 3246 C CA . ALA B 1 119 ? -1.117 -17.078 -15.117 1 93.31 119 ALA B CA 1
ATOM 3247 C C . ALA B 1 119 ? -1.498 -15.906 -16.031 1 93.31 119 ALA B C 1
ATOM 3249 O O . ALA B 1 119 ? -1.823 -16.109 -17.203 1 93.31 119 ALA B O 1
ATOM 3250 N N . LEU B 1 120 ? -1.37 -14.734 -15.523 1 96.25 120 LEU B N 1
ATOM 3251 C CA . LEU B 1 120 ? -1.833 -13.547 -16.234 1 96.25 120 LEU B CA 1
ATOM 3252 C C . LEU B 1 120 ? -0.744 -13.008 -17.156 1 96.25 120 LEU B C 1
ATOM 3254 O O . LEU B 1 120 ? -0.972 -12.047 -17.891 1 96.25 120 LEU B O 1
ATOM 3258 N N . ALA B 1 121 ? 0.439 -13.609 -17.125 1 96.19 121 ALA B N 1
ATOM 3259 C CA . ALA B 1 121 ? 1.495 -13.242 -18.062 1 96.19 121 ALA B CA 1
ATOM 3260 C C . ALA B 1 121 ? 1.114 -13.625 -19.484 1 96.19 121 ALA B C 1
ATOM 3262 O O . ALA B 1 121 ? 1.64 -13.055 -20.453 1 96.19 121 ALA B O 1
ATOM 3263 N N . ASN B 1 122 ? 0.276 -14.648 -19.609 1 95.25 122 ASN B N 1
ATOM 3264 C CA . ASN B 1 122 ? -0.265 -15 -20.906 1 95.25 122 ASN B CA 1
ATOM 3265 C C . ASN B 1 122 ? -1.212 -13.922 -21.438 1 95.25 122 ASN B C 1
ATOM 3267 O O . ASN B 1 122 ? -2.27 -13.68 -20.844 1 95.25 122 ASN B O 1
ATOM 3271 N N . ALA B 1 123 ? -0.892 -13.352 -22.562 1 94.5 123 ALA B N 1
ATOM 3272 C CA . ALA B 1 123 ? -1.604 -12.188 -23.094 1 94.5 123 ALA B CA 1
ATOM 3273 C C . ALA B 1 123 ? -3.059 -12.531 -23.406 1 94.5 123 ALA B C 1
ATOM 3275 O O . ALA B 1 123 ? -3.957 -11.719 -23.172 1 94.5 123 ALA B O 1
ATOM 3276 N N . GLU B 1 124 ? -3.246 -13.672 -23.922 1 95.75 124 GLU B N 1
ATOM 3277 C CA . GLU B 1 124 ? -4.602 -14.086 -24.266 1 95.75 124 GLU B CA 1
ATOM 3278 C C . GLU B 1 124 ? -5.465 -14.258 -23.016 1 95.75 124 GLU B C 1
ATOM 3280 O O . GLU B 1 124 ? -6.594 -13.773 -22.969 1 95.75 124 GLU B O 1
ATOM 3285 N N . THR B 1 125 ? -4.938 -14.93 -22.047 1 96.31 125 THR B N 1
ATOM 3286 C CA . THR B 1 125 ? -5.648 -15.117 -20.797 1 96.31 125 THR B CA 1
ATOM 3287 C C . THR B 1 125 ? -5.957 -13.773 -20.141 1 96.31 125 THR B C 1
ATOM 3289 O O . THR B 1 125 ? -7.082 -13.531 -19.703 1 96.31 125 THR B O 1
ATOM 3292 N N . TYR B 1 126 ? -5 -12.922 -20.094 1 96.56 126 TYR B N 1
ATOM 3293 C CA . TYR B 1 126 ? -5.156 -11.602 -19.5 1 96.56 126 TYR B CA 1
ATOM 3294 C C . TYR B 1 126 ? -6.285 -10.828 -20.172 1 96.56 126 TYR B C 1
ATOM 3296 O O . TYR B 1 126 ? -7.168 -10.289 -19.516 1 96.56 126 TYR B O 1
ATOM 3304 N N . LYS B 1 127 ? -6.262 -10.797 -21.469 1 96.31 127 LYS B N 1
ATOM 3305 C CA . LYS B 1 127 ? -7.25 -10.055 -22.25 1 96.31 127 LYS B CA 1
ATOM 3306 C C . LYS B 1 127 ? -8.656 -10.617 -22.031 1 96.31 127 LYS B C 1
ATOM 3308 O O . LYS B 1 127 ? -9.609 -9.859 -21.859 1 96.31 127 LYS B O 1
ATOM 3313 N N . ARG B 1 128 ? -8.719 -11.883 -22.047 1 97.19 128 ARG B N 1
ATOM 3314 C CA . ARG B 1 128 ? -10.008 -12.539 -21.859 1 97.19 128 ARG B CA 1
ATOM 3315 C C . ARG B 1 128 ? -10.594 -12.219 -20.484 1 97.19 128 ARG B C 1
ATOM 3317 O O . ARG B 1 128 ? -11.789 -11.906 -20.375 1 97.19 128 ARG B O 1
ATOM 3324 N N . LEU B 1 129 ? -9.797 -12.281 -19.484 1 97.88 129 LEU B N 1
ATOM 3325 C CA . LEU B 1 129 ? -10.273 -12.008 -18.141 1 97.88 129 LEU B CA 1
ATOM 3326 C C . LEU B 1 129 ? -10.586 -10.523 -17.953 1 97.88 129 LEU B C 1
ATOM 3328 O O . LEU B 1 129 ? -11.531 -10.172 -17.25 1 97.88 129 LEU B O 1
ATOM 3332 N N . LYS B 1 130 ? -9.789 -9.688 -18.531 1 96.94 130 LYS B N 1
ATOM 3333 C CA . LYS B 1 130 ? -10.062 -8.258 -18.484 1 96.94 130 LYS B CA 1
ATOM 3334 C C . LYS B 1 130 ? -11.422 -7.938 -19.094 1 96.94 130 LYS B C 1
ATOM 3336 O O . LYS B 1 130 ? -12.227 -7.227 -18.484 1 96.94 130 LYS B O 1
ATOM 3341 N N . THR B 1 131 ? -11.664 -8.5 -20.25 1 97.19 131 THR B N 1
ATOM 3342 C CA . THR B 1 131 ? -12.93 -8.289 -20.953 1 97.19 131 THR B CA 1
ATOM 3343 C C . THR B 1 131 ? -14.102 -8.82 -20.125 1 97.19 131 THR B C 1
ATOM 3345 O O . THR B 1 131 ? -15.125 -8.156 -20 1 97.19 131 THR B O 1
ATOM 3348 N N . ALA B 1 132 ? -13.93 -9.961 -19.594 1 97.75 132 ALA B N 1
ATOM 3349 C CA . ALA B 1 132 ? -14.969 -10.578 -18.781 1 97.75 132 ALA B CA 1
ATOM 3350 C C . ALA B 1 132 ? -15.281 -9.727 -17.547 1 97.75 132 ALA B C 1
ATOM 3352 O O . ALA B 1 132 ? -16.438 -9.547 -17.188 1 97.75 132 ALA B O 1
ATOM 3353 N N . SER B 1 133 ? -14.242 -9.258 -16.891 1 97.88 133 SER B N 1
ATOM 3354 C CA . SER B 1 133 ? -14.406 -8.414 -15.703 1 97.88 133 SER B CA 1
ATOM 3355 C C . SER B 1 133 ? -15.148 -7.125 -16.047 1 97.88 133 SER B C 1
ATOM 3357 O O . SER B 1 133 ? -16.062 -6.727 -15.32 1 97.88 133 SER B O 1
ATOM 3359 N N . GLU B 1 134 ? -14.766 -6.539 -17.109 1 95.62 134 GLU B N 1
ATOM 3360 C CA . GLU B 1 134 ? -15.414 -5.301 -17.547 1 95.62 134 GLU B CA 1
ATOM 3361 C C . GLU B 1 134 ? -16.875 -5.531 -17.891 1 95.62 134 GLU B C 1
ATOM 3363 O O . GLU B 1 134 ? -17.734 -4.715 -17.547 1 95.62 134 GLU B O 1
ATOM 3368 N N . ARG B 1 135 ? -17.172 -6.59 -18.547 1 96.19 135 ARG B N 1
ATOM 3369 C CA . ARG B 1 135 ? -18.516 -6.926 -18.969 1 96.19 135 ARG B CA 1
ATOM 3370 C C . ARG B 1 135 ? -19.406 -7.246 -17.766 1 96.19 135 ARG B C 1
ATOM 3372 O O . ARG B 1 135 ? -20.547 -6.781 -17.688 1 96.19 135 ARG B O 1
ATOM 3379 N N . SER B 1 136 ? -18.922 -7.996 -16.812 1 95.88 136 SER B N 1
ATOM 3380 C CA . SER B 1 136 ? -19.703 -8.5 -15.688 1 95.88 136 SER B CA 1
ATOM 3381 C C . SER B 1 136 ? -19.719 -7.5 -14.531 1 95.88 136 SER B C 1
ATOM 3383 O O . SER B 1 136 ? -20.609 -7.551 -13.672 1 95.88 136 SER B O 1
ATOM 3385 N N . GLY B 1 137 ? -18.656 -6.672 -14.516 1 95.62 137 GLY B N 1
ATOM 3386 C CA . GLY B 1 137 ? -18.5 -5.77 -13.391 1 95.62 137 GLY B CA 1
ATOM 3387 C C . GLY B 1 137 ? -17.781 -6.406 -12.219 1 95.62 137 GLY B C 1
ATOM 3388 O O . GLY B 1 137 ? -17.516 -5.742 -11.211 1 95.62 137 GLY B O 1
ATOM 3389 N N . ASN B 1 138 ? -17.422 -7.707 -12.336 1 96.81 138 ASN B N 1
ATOM 3390 C CA . ASN B 1 138 ? -16.781 -8.43 -11.242 1 96.81 138 ASN B CA 1
ATOM 3391 C C . ASN B 1 138 ? -15.266 -8.258 -11.273 1 96.81 138 ASN B C 1
ATOM 3393 O O . ASN B 1 138 ? -14.641 -8.375 -12.328 1 96.81 138 ASN B O 1
ATOM 3397 N N . PRO B 1 139 ? -14.695 -7.992 -10.156 1 97.69 139 PRO B N 1
ATOM 3398 C CA . PRO B 1 139 ? -13.25 -7.762 -10.102 1 97.69 139 PRO B CA 1
ATOM 3399 C C . PRO B 1 139 ? -12.445 -9.062 -10.07 1 97.69 139 PRO B C 1
ATOM 3401 O O . PRO B 1 139 ? -12.969 -10.109 -9.688 1 97.69 139 PRO B O 1
ATOM 3404 N N . VAL B 1 140 ? -11.219 -8.945 -10.5 1 98.12 140 VAL B N 1
ATOM 3405 C CA . VAL B 1 140 ? -10.211 -9.984 -10.336 1 98.12 140 VAL B CA 1
ATOM 3406 C C . VAL B 1 140 ? -9.219 -9.578 -9.242 1 98.12 140 VAL B C 1
ATOM 3408 O O . VAL B 1 140 ? -8.688 -8.469 -9.266 1 98.12 140 VAL B O 1
ATOM 3411 N N . TYR B 1 141 ? -9.008 -10.438 -8.312 1 97.69 141 TYR B N 1
ATOM 3412 C CA . TYR B 1 141 ? -8.062 -10.188 -7.234 1 97.69 141 TYR B CA 1
ATOM 3413 C C . TYR B 1 141 ? -6.844 -11.102 -7.355 1 97.69 141 TYR B C 1
ATOM 3415 O O . TYR B 1 141 ? -6.973 -12.266 -7.742 1 97.69 141 TYR B O 1
ATOM 3423 N N . VAL B 1 142 ? -5.684 -10.594 -7.039 1 97.19 142 VAL B N 1
ATOM 3424 C CA . VAL B 1 142 ? -4.469 -11.391 -6.945 1 97.19 142 VAL B CA 1
ATOM 3425 C C . VAL B 1 142 ? -3.752 -11.094 -5.629 1 97.19 142 VAL B C 1
ATOM 3427 O O . VAL B 1 142 ? -3.846 -9.984 -5.105 1 97.19 142 VAL B O 1
ATOM 3430 N N . PRO B 1 143 ? -3.074 -12.047 -5.109 1 95 143 PRO B N 1
ATOM 3431 C CA . PRO B 1 143 ? -2.361 -11.805 -3.855 1 95 143 PRO B CA 1
ATOM 3432 C C . PRO B 1 143 ? -1.148 -10.898 -4.035 1 95 143 PRO B C 1
ATOM 3434 O O . PRO B 1 143 ? -0.461 -10.969 -5.055 1 95 143 PRO B O 1
ATOM 3437 N N . CYS B 1 144 ? -0.886 -10.117 -3.02 1 91.56 144 CYS B N 1
ATOM 3438 C CA . CYS B 1 144 ? 0.248 -9.203 -3.008 1 91.56 144 CYS B CA 1
ATOM 3439 C C . CYS B 1 144 ? 1.552 -9.953 -2.756 1 91.56 144 CYS B C 1
ATOM 3441 O O . CYS B 1 144 ? 2.588 -9.609 -3.332 1 91.56 144 CYS B O 1
ATOM 3443 N N . GLY B 1 145 ? 1.418 -11.023 -1.909 1 88.56 145 GLY B N 1
ATOM 3444 C CA . GLY B 1 145 ? 2.609 -11.758 -1.52 1 88.56 145 GLY B CA 1
ATOM 3445 C C . GLY B 1 145 ? 3.633 -10.898 -0.799 1 88.56 145 GLY B C 1
ATOM 3446 O O . GLY B 1 145 ? 3.301 -10.203 0.161 1 88.56 145 GLY B O 1
ATOM 3447 N N . ALA B 1 146 ? 4.875 -10.969 -1.366 1 89.62 146 ALA B N 1
ATOM 3448 C CA . ALA B 1 146 ? 5.977 -10.273 -0.715 1 89.62 146 ALA B CA 1
ATOM 3449 C C . ALA B 1 146 ? 6.18 -8.883 -1.319 1 89.62 146 ALA B C 1
ATOM 3451 O O . ALA B 1 146 ? 7.125 -8.18 -0.961 1 89.62 146 ALA B O 1
ATOM 3452 N N . LEU B 1 147 ? 5.352 -8.492 -2.211 1 94.62 147 LEU B N 1
ATOM 3453 C CA . LEU B 1 147 ? 5.504 -7.199 -2.861 1 94.62 147 LEU B CA 1
ATOM 3454 C C . LEU B 1 147 ? 5.234 -6.062 -1.879 1 94.62 147 LEU B C 1
ATOM 3456 O O . LEU B 1 147 ? 4.156 -5.992 -1.285 1 94.62 147 LEU B O 1
ATOM 3460 N N . TRP B 1 148 ? 6.246 -5.281 -1.687 1 96.12 148 TRP B N 1
ATOM 3461 C CA . TRP B 1 148 ? 6.105 -4.066 -0.892 1 96.12 148 TRP B CA 1
ATOM 3462 C C . TRP B 1 148 ? 5.785 -2.867 -1.78 1 96.12 148 TRP B C 1
ATOM 3464 O O . TRP B 1 148 ? 6.434 -2.66 -2.809 1 96.12 148 TRP B O 1
ATOM 3474 N N . GLY B 1 149 ? 4.723 -2.107 -1.453 1 96.69 149 GLY B N 1
ATOM 3475 C CA . GLY B 1 149 ? 4.395 -0.893 -2.182 1 96.69 149 GLY B CA 1
ATOM 3476 C C . GLY B 1 149 ? 3.436 -1.13 -3.334 1 96.69 149 GLY B C 1
ATOM 3477 O O . GLY B 1 149 ? 3.412 -0.36 -4.297 1 96.69 149 GLY B O 1
ATOM 3478 N N . ALA B 1 150 ? 2.682 -2.262 -3.287 1 96.31 150 ALA B N 1
ATOM 3479 C CA . ALA B 1 150 ? 1.753 -2.586 -4.367 1 96.31 150 ALA B CA 1
ATOM 3480 C C . ALA B 1 150 ? 0.763 -1.447 -4.602 1 96.31 150 ALA B C 1
ATOM 3482 O O . ALA B 1 150 ? 0.529 -1.043 -5.742 1 96.31 150 ALA B O 1
ATOM 3483 N N . GLU B 1 151 ? 0.208 -0.936 -3.539 1 93.06 151 GLU B N 1
ATOM 3484 C CA . GLU B 1 151 ? -0.773 0.139 -3.652 1 93.06 151 GLU B CA 1
ATOM 3485 C C . GLU B 1 151 ? -0.139 1.408 -4.215 1 93.06 151 GLU B C 1
ATOM 3487 O O . GLU B 1 151 ? -0.779 2.15 -4.961 1 93.06 151 GLU B O 1
ATOM 3492 N N . ASP B 1 152 ? 1.058 1.693 -3.838 1 94.69 152 ASP B N 1
ATOM 3493 C CA . ASP B 1 152 ? 1.765 2.867 -4.34 1 94.69 152 ASP B CA 1
ATOM 3494 C C . ASP B 1 152 ? 2.027 2.75 -5.84 1 94.69 152 ASP B C 1
ATOM 3496 O O . ASP B 1 152 ? 1.83 3.711 -6.586 1 94.69 152 ASP B O 1
ATOM 3500 N N . ILE B 1 153 ? 2.453 1.568 -6.223 1 96.81 153 ILE B N 1
ATOM 3501 C CA . ILE B 1 153 ? 2.689 1.302 -7.637 1 96.81 153 ILE B CA 1
ATOM 3502 C C . ILE B 1 153 ? 1.393 1.484 -8.422 1 96.81 153 ILE B C 1
ATOM 3504 O O . ILE B 1 153 ? 1.375 2.15 -9.461 1 96.81 153 ILE B O 1
ATOM 3508 N N . ALA B 1 154 ? 0.345 0.961 -7.906 1 94.12 154 ALA B N 1
ATOM 3509 C CA . ALA B 1 154 ? -0.955 1.063 -8.562 1 94.12 154 ALA B CA 1
ATOM 3510 C C . ALA B 1 154 ? -1.405 2.518 -8.664 1 94.12 154 ALA B C 1
ATOM 3512 O O . ALA B 1 154 ? -1.964 2.932 -9.68 1 94.12 154 ALA B O 1
ATOM 3513 N N . ARG B 1 155 ? -1.234 3.248 -7.613 1 90.5 155 ARG B N 1
ATOM 3514 C CA . ARG B 1 155 ? -1.607 4.66 -7.609 1 90.5 155 ARG B CA 1
ATOM 3515 C C . ARG B 1 155 ? -0.85 5.434 -8.68 1 90.5 155 ARG B C 1
ATOM 3517 O O . ARG B 1 155 ? -1.434 6.254 -9.391 1 90.5 155 ARG B O 1
ATOM 3524 N N . MET B 1 156 ? 0.439 5.227 -8.789 1 92.62 156 MET B N 1
ATOM 3525 C CA . MET B 1 156 ? 1.236 5.883 -9.828 1 92.62 156 MET B CA 1
ATOM 3526 C C . MET B 1 156 ? 0.758 5.48 -11.219 1 92.62 156 MET B C 1
ATOM 3528 O O . MET B 1 156 ? 0.695 6.316 -12.117 1 92.62 156 MET B O 1
ATOM 3532 N N . ALA B 1 157 ? 0.46 4.18 -11.336 1 94.25 157 ALA B N 1
ATOM 3533 C CA . ALA B 1 157 ? -0.016 3.688 -12.625 1 94.25 157 ALA B CA 1
ATOM 3534 C C . ALA B 1 157 ? -1.326 4.363 -13.023 1 94.25 157 ALA B C 1
ATOM 3536 O O . ALA B 1 157 ? -1.467 4.848 -14.148 1 94.25 157 ALA B O 1
ATOM 3537 N N . ARG B 1 158 ? -2.26 4.434 -12.102 1 87.94 158 ARG B N 1
ATOM 3538 C CA . ARG B 1 158 ? -3.557 5.051 -12.359 1 87.94 158 ARG B CA 1
ATOM 3539 C C . ARG B 1 158 ? -3.402 6.527 -12.711 1 87.94 158 ARG B C 1
ATOM 3541 O O . ARG B 1 158 ? -4.16 7.059 -13.523 1 87.94 158 ARG B O 1
ATOM 3548 N N . ALA B 1 159 ? -2.449 7.145 -12.078 1 86 159 ALA B N 1
ATOM 3549 C CA . ALA B 1 159 ? -2.229 8.57 -12.297 1 86 159 ALA B CA 1
ATOM 3550 C C . ALA B 1 159 ? -1.425 8.812 -13.57 1 86 159 ALA B C 1
ATOM 3552 O O . ALA B 1 159 ? -1.216 9.961 -13.977 1 86 159 ALA B O 1
ATOM 3553 N N . GLY B 1 160 ? -0.907 7.762 -14.18 1 90.31 160 GLY B N 1
ATOM 3554 C CA . GLY B 1 160 ? -0.101 7.895 -15.383 1 90.31 160 GLY B CA 1
ATOM 3555 C C . GLY B 1 160 ? 1.312 8.367 -15.109 1 90.31 160 GLY B C 1
ATOM 3556 O O . GLY B 1 160 ? 1.994 8.859 -16.016 1 90.31 160 GLY B O 1
ATOM 3557 N N . THR B 1 161 ? 1.757 8.258 -13.859 1 91.31 161 THR B N 1
ATOM 3558 C CA . THR B 1 161 ? 3.057 8.805 -13.484 1 91.31 161 THR B CA 1
ATOM 3559 C C . THR B 1 161 ? 4.098 7.695 -13.375 1 91.31 161 THR B C 1
ATOM 3561 O O . THR B 1 161 ? 5.297 7.969 -13.273 1 91.31 161 THR B O 1
ATOM 3564 N N . LEU B 1 162 ? 3.707 6.418 -13.438 1 95.88 162 LEU B N 1
ATOM 3565 C CA . LEU B 1 162 ? 4.66 5.316 -13.422 1 95.88 162 LEU B CA 1
ATOM 3566 C C . LEU B 1 162 ? 5.352 5.168 -14.773 1 95.88 162 LEU B C 1
ATOM 3568 O O . LEU B 1 162 ? 4.715 4.785 -15.758 1 95.88 162 LEU B O 1
ATOM 3572 N N . LYS B 1 163 ? 6.625 5.426 -14.805 1 96.81 163 LYS B N 1
ATOM 3573 C CA . LYS B 1 163 ? 7.352 5.43 -16.078 1 96.81 163 LYS B CA 1
ATOM 3574 C C . LYS B 1 163 ? 8.203 4.172 -16.219 1 96.81 163 LYS B C 1
ATOM 3576 O O . LYS B 1 163 ? 8.609 3.822 -17.328 1 96.81 163 LYS B O 1
ATOM 3581 N N . GLY B 1 164 ? 8.445 3.516 -15.109 1 97.94 164 GLY B N 1
ATOM 3582 C CA . GLY B 1 164 ? 9.234 2.289 -15.117 1 97.94 164 GLY B CA 1
ATOM 3583 C C . GLY B 1 164 ? 9.102 1.496 -13.828 1 97.94 164 GLY B C 1
ATOM 3584 O O . GLY B 1 164 ? 8.781 2.057 -12.773 1 97.94 164 GLY B O 1
ATOM 3585 N N . LEU B 1 165 ? 9.359 0.239 -13.93 1 98.69 165 LEU B N 1
ATOM 3586 C CA . LEU B 1 165 ? 9.32 -0.669 -12.789 1 98.69 165 LEU B CA 1
ATOM 3587 C C . LEU B 1 165 ? 10.289 -1.829 -12.977 1 98.69 165 LEU B C 1
ATOM 3589 O O . LEU B 1 165 ? 10.289 -2.477 -14.031 1 98.69 165 LEU B O 1
ATOM 3593 N N . GLU B 1 166 ? 11.133 -2.02 -12.031 1 98.69 166 GLU B N 1
ATOM 3594 C CA . GLU B 1 166 ? 12.109 -3.109 -12.031 1 98.69 166 GLU B CA 1
ATOM 3595 C C . GLU B 1 166 ? 12.055 -3.895 -10.719 1 98.69 166 GLU B C 1
ATOM 3597 O O . GLU B 1 166 ? 12.031 -3.305 -9.641 1 98.69 166 GLU B O 1
ATOM 3602 N N . ILE B 1 167 ? 11.984 -5.16 -10.812 1 98.25 167 ILE B N 1
ATOM 3603 C CA . ILE B 1 167 ? 11.977 -6.016 -9.633 1 98.25 167 ILE B CA 1
ATOM 3604 C C . ILE B 1 167 ? 13.117 -7.023 -9.711 1 98.25 167 ILE B C 1
ATOM 3606 O O . ILE B 1 167 ? 13.266 -7.727 -10.719 1 98.25 167 ILE B O 1
ATOM 3610 N N . THR B 1 168 ? 13.891 -7.102 -8.727 1 97.88 168 THR B N 1
ATOM 3611 C CA . THR B 1 168 ? 14.977 -8.07 -8.617 1 97.88 168 THR B CA 1
ATOM 3612 C C . THR B 1 168 ? 14.734 -9.016 -7.441 1 97.88 168 THR B C 1
ATOM 3614 O O . THR B 1 168 ? 14.484 -8.57 -6.32 1 97.88 168 THR B O 1
ATOM 3617 N N . MET B 1 169 ? 14.781 -10.242 -7.727 1 94.69 169 MET B N 1
ATOM 3618 C CA . MET B 1 169 ? 14.703 -11.258 -6.68 1 94.69 169 MET B CA 1
ATOM 3619 C C . MET B 1 169 ? 16.031 -12 -6.543 1 94.69 169 MET B C 1
ATOM 3621 O O . MET B 1 169 ? 16.547 -12.531 -7.523 1 94.69 169 MET B O 1
ATOM 3625 N N . LYS B 1 170 ? 16.547 -12.016 -5.352 1 94.19 170 LYS B N 1
ATOM 3626 C CA . LYS B 1 170 ? 17.812 -12.672 -5.043 1 94.19 170 LYS B CA 1
ATOM 3627 C C . LYS B 1 170 ? 17.625 -13.797 -4.027 1 94.19 170 LYS B C 1
ATOM 3629 O O . LYS B 1 170 ? 17.031 -13.578 -2.969 1 94.19 170 LYS B O 1
ATOM 3634 N N . LYS B 1 171 ? 18.094 -14.961 -4.367 1 91.31 171 LYS B N 1
ATOM 3635 C CA . LYS B 1 171 ? 18.031 -16.125 -3.477 1 91.31 171 LYS B CA 1
ATOM 3636 C C . LYS B 1 171 ? 19.281 -16.984 -3.617 1 91.31 171 LYS B C 1
ATOM 3638 O O . LYS B 1 171 ? 20.078 -16.797 -4.539 1 91.31 171 LYS B O 1
ATOM 3643 N N . HIS B 1 172 ? 19.438 -17.875 -2.689 1 90.88 172 HIS B N 1
ATOM 3644 C CA . HIS B 1 172 ? 20.453 -18.906 -2.846 1 90.88 172 HIS B CA 1
ATOM 3645 C C . HIS B 1 172 ? 20.109 -19.844 -4 1 90.88 172 HIS B C 1
ATOM 3647 O O . HIS B 1 172 ? 18.938 -20.141 -4.238 1 90.88 172 HIS B O 1
ATOM 3653 N N . PRO B 1 173 ? 21.109 -20.375 -4.668 1 89.06 173 PRO B N 1
ATOM 3654 C CA . PRO B 1 173 ? 20.844 -21.25 -5.816 1 89.06 173 PRO B CA 1
ATOM 3655 C C . PRO B 1 173 ? 19.922 -22.406 -5.469 1 89.06 173 PRO B C 1
ATOM 3657 O O . PRO B 1 173 ? 19.062 -22.781 -6.273 1 89.06 173 PRO B O 1
ATOM 3660 N N . SER B 1 174 ? 20.016 -22.906 -4.32 1 86.5 174 SER B N 1
ATOM 3661 C CA . SER B 1 174 ? 19.234 -24.078 -3.918 1 86.5 174 SER B CA 1
ATOM 3662 C C . SER B 1 174 ? 17.781 -23.688 -3.654 1 86.5 174 SER B C 1
ATOM 3664 O O . SER B 1 174 ? 16.906 -24.562 -3.555 1 86.5 174 SER B O 1
ATOM 3666 N N . SER B 1 175 ? 17.516 -22.375 -3.576 1 82.56 175 SER B N 1
ATOM 3667 C CA . SER B 1 175 ? 16.172 -21.906 -3.229 1 82.56 175 SER B CA 1
ATOM 3668 C C . SER B 1 175 ? 15.359 -21.578 -4.477 1 82.56 175 SER B C 1
ATOM 3670 O O . SER B 1 175 ? 14.219 -21.125 -4.379 1 82.56 175 SER B O 1
ATOM 3672 N N . PHE B 1 176 ? 15.945 -21.812 -5.621 1 85.31 176 PHE B N 1
ATOM 3673 C CA . PHE B 1 176 ? 15.234 -21.578 -6.867 1 85.31 176 PHE B CA 1
ATOM 3674 C C . PHE B 1 176 ? 14.656 -22.875 -7.418 1 85.31 176 PHE B C 1
ATOM 3676 O O . PHE B 1 176 ? 15.336 -23.891 -7.453 1 85.31 176 PHE B O 1
ATOM 3683 N N . LYS B 1 177 ? 13.367 -22.812 -7.68 1 82 177 LYS B N 1
ATOM 3684 C CA . LYS B 1 177 ? 12.742 -23.875 -8.469 1 82 177 LYS B CA 1
ATOM 3685 C C . LYS B 1 177 ? 12.516 -23.406 -9.906 1 82 177 LYS B C 1
ATOM 3687 O O . LYS B 1 177 ? 11.469 -22.844 -10.227 1 82 177 LYS B O 1
ATOM 3692 N N . LEU B 1 178 ? 13.523 -23.703 -10.734 1 85.56 178 LEU B N 1
ATOM 3693 C CA . LEU B 1 178 ? 13.531 -23.172 -12.094 1 85.56 178 LEU B CA 1
ATOM 3694 C C . LEU B 1 178 ? 13.336 -24.297 -13.109 1 85.56 178 LEU B C 1
ATOM 3696 O O . LEU B 1 178 ? 13.438 -25.469 -12.773 1 85.56 178 LEU B O 1
ATOM 3700 N N . GLU B 1 179 ? 12.945 -23.812 -14.227 1 82.62 179 GLU B N 1
ATOM 3701 C CA . GLU B 1 179 ? 12.758 -24.75 -15.32 1 82.62 179 GLU B CA 1
ATOM 3702 C C . GLU B 1 179 ? 13.664 -24.422 -16.5 1 82.62 179 GLU B C 1
ATOM 3704 O O . GLU B 1 179 ? 14.172 -23.297 -16.609 1 82.62 179 GLU B O 1
ATOM 3709 N N . GLY B 1 180 ? 13.961 -25.453 -17.266 1 82.88 180 GLY B N 1
ATOM 3710 C CA . GLY B 1 180 ? 14.664 -25.266 -18.531 1 82.88 180 GLY B CA 1
ATOM 3711 C C . GLY B 1 180 ? 16.094 -24.781 -18.359 1 82.88 180 GLY B C 1
ATOM 3712 O O . GLY B 1 180 ? 16.812 -25.266 -17.469 1 82.88 180 GLY B O 1
ATOM 3713 N N . ASP B 1 181 ? 16.453 -23.875 -19.25 1 86.62 181 ASP B N 1
ATOM 3714 C CA . ASP B 1 181 ? 17.828 -23.375 -19.312 1 86.62 181 ASP B CA 1
ATOM 3715 C C . ASP B 1 181 ? 18.203 -22.641 -18.031 1 86.62 181 ASP B C 1
ATOM 3717 O O . ASP B 1 181 ? 19.344 -22.703 -17.594 1 86.62 181 ASP B O 1
ATOM 3721 N N . LEU B 1 182 ? 17.266 -22.047 -17.406 1 89.81 182 LEU B N 1
ATOM 3722 C CA . LEU B 1 182 ? 17.531 -21.297 -16.188 1 89.81 182 LEU B CA 1
ATOM 3723 C C . LEU B 1 182 ? 17.984 -22.219 -15.062 1 89.81 182 LEU B C 1
ATOM 3725 O O . LEU B 1 182 ? 18.844 -21.844 -14.25 1 89.81 182 LEU B O 1
ATOM 3729 N N . LYS B 1 183 ? 17.406 -23.391 -15.023 1 88.69 183 LYS B N 1
ATOM 3730 C CA . LYS B 1 183 ? 17.797 -24.359 -14.016 1 88.69 183 LYS B CA 1
ATOM 3731 C C . LYS B 1 183 ? 19.266 -24.75 -14.172 1 88.69 183 LYS B C 1
ATOM 3733 O O . LYS B 1 183 ? 20.016 -24.812 -13.195 1 88.69 183 LYS B O 1
ATOM 3738 N N . HIS B 1 184 ? 19.625 -24.984 -15.406 1 90.19 184 HIS B N 1
ATOM 3739 C CA . HIS B 1 184 ? 21 -25.406 -15.695 1 90.19 184 HIS B CA 1
ATOM 3740 C C . HIS B 1 184 ? 22 -24.328 -15.281 1 90.19 184 HIS B C 1
ATOM 3742 O O . HIS B 1 184 ? 23.016 -24.625 -14.648 1 90.19 184 HIS B O 1
ATOM 3748 N N . ILE B 1 185 ? 21.641 -23.141 -15.648 1 90.88 185 ILE B N 1
ATOM 3749 C CA . ILE B 1 185 ? 22.516 -22.016 -15.312 1 90.88 185 ILE B CA 1
ATOM 3750 C C . ILE B 1 185 ? 22.609 -21.875 -13.797 1 90.88 185 ILE B C 1
ATOM 3752 O O . ILE B 1 185 ? 23.688 -21.688 -13.25 1 90.88 185 ILE B O 1
ATOM 3756 N N . ASN B 1 186 ? 21.578 -21.984 -13.109 1 91.94 186 ASN B N 1
ATOM 3757 C CA . ASN B 1 186 ? 21.531 -21.844 -11.656 1 91.94 186 ASN B CA 1
ATOM 3758 C C . ASN B 1 186 ? 22.344 -22.938 -10.961 1 91.94 186 ASN B C 1
ATOM 3760 O O . ASN B 1 186 ? 23.031 -22.672 -9.969 1 91.94 186 ASN B O 1
ATOM 3764 N N . ASP B 1 187 ? 22.297 -24.125 -11.516 1 90.06 187 ASP B N 1
ATOM 3765 C CA . ASP B 1 187 ? 23 -25.25 -10.922 1 90.06 187 ASP B CA 1
ATOM 3766 C C . ASP B 1 187 ? 24.516 -25.062 -10.992 1 90.06 187 ASP B C 1
ATOM 3768 O O . ASP B 1 187 ? 25.266 -25.703 -10.242 1 90.06 187 ASP B O 1
ATOM 3772 N N . GLU B 1 188 ? 24.859 -24.203 -11.875 1 89.25 188 GLU B N 1
ATOM 3773 C CA . GLU B 1 188 ? 26.297 -23.953 -12.062 1 89.25 188 GLU B CA 1
ATOM 3774 C C . GLU B 1 188 ? 26.797 -22.922 -11.07 1 89.25 188 GLU B C 1
ATOM 3776 O O . GLU B 1 188 ? 28.016 -22.719 -10.945 1 89.25 188 GLU B O 1
ATOM 3781 N N . VAL B 1 189 ? 25.906 -22.281 -10.43 1 90 189 VAL B N 1
ATOM 3782 C CA . VAL B 1 189 ? 26.312 -21.234 -9.484 1 90 189 VAL B CA 1
ATOM 3783 C C . VAL B 1 189 ? 26.797 -21.875 -8.188 1 90 189 VAL B C 1
ATOM 3785 O O . VAL B 1 189 ? 25.984 -22.281 -7.352 1 90 189 VAL B O 1
ATOM 3788 N N . LYS B 1 190 ? 28.109 -21.922 -7.984 1 86.94 190 LYS B N 1
ATOM 3789 C CA . LYS B 1 190 ? 28.672 -22.531 -6.785 1 86.94 190 LYS B CA 1
ATOM 3790 C C . LYS B 1 190 ? 29.172 -21.469 -5.809 1 86.94 190 LYS B C 1
ATOM 3792 O O . LYS B 1 190 ? 29.062 -21.641 -4.594 1 86.94 190 LYS B O 1
ATOM 3797 N N . GLU B 1 191 ? 29.672 -20.375 -6.41 1 88.88 191 GLU B N 1
ATOM 3798 C CA . GLU B 1 191 ? 30.188 -19.297 -5.582 1 88.88 191 GLU B CA 1
ATOM 3799 C C . GLU B 1 191 ? 29.828 -17.938 -6.168 1 88.88 191 GLU B C 1
ATOM 3801 O O . GLU B 1 191 ? 29.828 -17.75 -7.387 1 88.88 191 GLU B O 1
ATOM 3806 N N . GLY B 1 192 ? 29.516 -17.047 -5.254 1 92.12 192 GLY B N 1
ATOM 3807 C CA . GLY B 1 192 ? 29.25 -15.68 -5.68 1 92.12 192 GLY B CA 1
ATOM 3808 C C . GLY B 1 192 ? 27.828 -15.469 -6.145 1 92.12 192 GLY B C 1
ATOM 3809 O O . GLY B 1 192 ? 26.891 -16.094 -5.633 1 92.12 192 GLY B O 1
ATOM 3810 N N . SER B 1 193 ? 27.688 -14.352 -6.926 1 94.19 193 SER B N 1
ATOM 3811 C CA . SER B 1 193 ? 26.391 -13.922 -7.426 1 94.19 193 SER B CA 1
ATOM 3812 C C . SER B 1 193 ? 26.344 -13.945 -8.953 1 94.19 193 SER B C 1
ATOM 3814 O O . SER B 1 193 ? 27.328 -13.633 -9.609 1 94.19 193 SER B O 1
ATOM 3816 N N . LYS B 1 194 ? 25.234 -14.445 -9.484 1 95.19 194 LYS B N 1
ATOM 3817 C CA . LYS B 1 194 ? 25.031 -14.492 -10.93 1 95.19 194 LYS B CA 1
ATOM 3818 C C . LYS B 1 194 ? 23.609 -14.078 -11.305 1 95.19 194 LYS B C 1
ATOM 3820 O O . LYS B 1 194 ? 22.641 -14.539 -10.695 1 95.19 194 LYS B O 1
ATOM 3825 N N . VAL B 1 195 ? 23.516 -13.211 -12.328 1 96.25 195 VAL B N 1
ATOM 3826 C CA . VAL B 1 195 ? 22.203 -12.867 -12.883 1 96.25 195 VAL B CA 1
ATOM 3827 C C . VAL B 1 195 ? 21.719 -13.984 -13.805 1 96.25 195 VAL B C 1
ATOM 3829 O O . VAL B 1 195 ? 22.344 -14.25 -14.844 1 96.25 195 VAL B O 1
ATOM 3832 N N . LEU B 1 196 ? 20.672 -14.609 -13.453 1 95 196 LEU B N 1
ATOM 3833 C CA . LEU B 1 196 ? 20.125 -15.727 -14.234 1 95 196 LEU B CA 1
ATOM 3834 C C . LEU B 1 196 ? 19.25 -15.219 -15.375 1 95 196 LEU B C 1
ATOM 3836 O O . LEU B 1 196 ? 19.141 -15.875 -16.406 1 95 196 LEU B O 1
ATOM 3840 N N . TYR B 1 197 ? 18.594 -14.141 -15.117 1 95.75 197 TYR B N 1
ATOM 3841 C CA . TYR B 1 197 ? 17.625 -13.594 -16.062 1 95.75 197 TYR B CA 1
ATOM 3842 C C . TYR B 1 197 ? 17.484 -12.086 -15.867 1 95.75 197 TYR B C 1
ATOM 3844 O O . TYR B 1 197 ? 17.469 -11.602 -14.734 1 95.75 197 TYR B O 1
ATOM 3852 N N . GLU B 1 198 ? 17.359 -11.359 -16.906 1 97 198 GLU B N 1
ATOM 3853 C CA . GLU B 1 198 ? 16.938 -9.961 -16.953 1 97 198 GLU B CA 1
ATOM 3854 C C . GLU B 1 198 ? 16.125 -9.672 -18.203 1 97 198 GLU B C 1
ATOM 3856 O O . GLU B 1 198 ? 16.609 -9.875 -19.328 1 97 198 GLU B O 1
ATOM 3861 N N . GLY B 1 199 ? 14.961 -9.25 -18.078 1 97.5 199 GLY B N 1
ATOM 3862 C CA . GLY B 1 199 ? 14.039 -9.008 -19.172 1 97.5 199 GLY B CA 1
ATOM 3863 C C . GLY B 1 199 ? 12.617 -8.766 -18.719 1 97.5 199 GLY B C 1
ATOM 3864 O O . GLY B 1 199 ? 12.383 -8.383 -17.578 1 97.5 199 GLY B O 1
ATOM 3865 N N . SER B 1 200 ? 11.719 -8.938 -19.594 1 97.75 200 SER B N 1
ATOM 3866 C CA . SER B 1 200 ? 10.32 -8.695 -19.25 1 97.75 200 SER B CA 1
ATOM 3867 C C . SER B 1 200 ? 9.805 -9.742 -18.266 1 97.75 200 SER B C 1
ATOM 3869 O O . SER B 1 200 ? 10.156 -10.914 -18.375 1 97.75 200 SER B O 1
ATOM 3871 N N . ILE B 1 201 ? 8.961 -9.336 -17.391 1 97.62 201 ILE B N 1
ATOM 3872 C CA . ILE B 1 201 ? 8.336 -10.25 -16.438 1 97.62 201 ILE B CA 1
ATOM 3873 C C . ILE B 1 201 ? 7.484 -11.273 -17.188 1 97.62 201 ILE B C 1
ATOM 3875 O O . ILE B 1 201 ? 7.418 -12.438 -16.797 1 97.62 201 ILE B O 1
ATOM 3879 N N . ARG B 1 202 ? 6.93 -10.852 -18.312 1 96.94 202 ARG B N 1
ATOM 3880 C CA . ARG B 1 202 ? 6.098 -11.734 -19.125 1 96.94 202 ARG B CA 1
ATOM 3881 C C . ARG B 1 202 ? 6.871 -12.977 -19.547 1 96.94 202 ARG B C 1
ATOM 3883 O O . ARG B 1 202 ? 6.371 -14.094 -19.422 1 96.94 202 ARG B O 1
ATOM 3890 N N . ASP B 1 203 ? 8.047 -12.805 -19.984 1 94.5 203 ASP B N 1
ATOM 3891 C CA . ASP B 1 203 ? 8.844 -13.906 -20.5 1 94.5 203 ASP B CA 1
ATOM 3892 C C . ASP B 1 203 ? 9.422 -14.75 -19.359 1 94.5 203 ASP B C 1
ATOM 3894 O O . ASP B 1 203 ? 9.781 -15.906 -19.562 1 94.5 203 ASP B O 1
ATOM 3898 N N . LEU B 1 204 ? 9.523 -14.141 -18.219 1 94.38 204 LEU B N 1
ATOM 3899 C CA . LEU B 1 204 ? 10.109 -14.82 -17.062 1 94.38 204 LEU B CA 1
ATOM 3900 C C . LEU B 1 204 ? 9.086 -15.758 -16.422 1 94.38 204 LEU B C 1
ATOM 3902 O O . LEU B 1 204 ? 9.453 -16.812 -15.898 1 94.38 204 LEU B O 1
ATOM 3906 N N . CYS B 1 205 ? 7.82 -15.43 -16.406 1 93 205 CYS B N 1
ATOM 3907 C CA . CYS B 1 205 ? 6.777 -16.125 -15.664 1 93 205 CYS B CA 1
ATOM 3908 C C . CYS B 1 205 ? 6.723 -17.594 -16.062 1 93 205 CYS B C 1
ATOM 3910 O O . CYS B 1 205 ? 6.734 -18.484 -15.203 1 93 205 CYS B O 1
ATOM 3912 N N . PRO B 1 206 ? 6.805 -17.984 -17.344 1 88.81 206 PRO B N 1
ATOM 3913 C CA . PRO B 1 206 ? 6.754 -19.406 -17.703 1 88.81 206 PRO B CA 1
ATOM 3914 C C . PRO B 1 206 ? 8.023 -20.156 -17.297 1 88.81 206 PRO B C 1
ATOM 3916 O O . PRO B 1 206 ? 7.996 -21.391 -17.172 1 88.81 206 PRO B O 1
ATOM 3919 N N . LEU B 1 207 ? 9.102 -19.453 -17.109 1 88.56 207 LEU B N 1
ATOM 3920 C CA . LEU B 1 207 ? 10.383 -20.078 -16.797 1 88.56 207 LEU B CA 1
ATOM 3921 C C . LEU B 1 207 ? 10.508 -20.344 -15.297 1 88.56 207 LEU B C 1
ATOM 3923 O O . LEU B 1 207 ? 11.297 -21.188 -14.875 1 88.56 207 LEU B O 1
ATOM 3927 N N . ALA B 1 208 ? 9.758 -19.578 -14.523 1 88.06 208 ALA B N 1
ATOM 3928 C CA . ALA B 1 208 ? 9.844 -19.703 -13.07 1 88.06 208 ALA B CA 1
ATOM 3929 C C . ALA B 1 208 ? 8.5 -19.422 -12.414 1 88.06 208 ALA B C 1
ATOM 3931 O O . ALA B 1 208 ? 8.398 -18.578 -11.508 1 88.06 208 ALA B O 1
ATOM 3932 N N . PRO B 1 209 ? 7.527 -20.125 -12.742 1 79.38 209 PRO B N 1
ATOM 3933 C CA . PRO B 1 209 ? 6.168 -19.797 -12.305 1 79.38 209 PRO B CA 1
ATOM 3934 C C . PRO B 1 209 ? 6.016 -19.812 -10.789 1 79.38 209 PRO B C 1
ATOM 3936 O O . PRO B 1 209 ? 5.203 -19.062 -10.234 1 79.38 209 PRO B O 1
ATOM 3939 N N . ASN B 1 210 ? 6.781 -20.516 -10.102 1 78.25 210 ASN B N 1
ATOM 3940 C CA . ASN B 1 210 ? 6.633 -20.656 -8.656 1 78.25 210 ASN B CA 1
ATOM 3941 C C . ASN B 1 210 ? 7.496 -19.641 -7.906 1 78.25 210 ASN B C 1
ATOM 3943 O O . ASN B 1 210 ? 7.348 -19.469 -6.695 1 78.25 210 ASN B O 1
ATOM 3947 N N . ASN B 1 211 ? 8.312 -18.953 -8.664 1 81.69 211 ASN B N 1
ATOM 3948 C CA . ASN B 1 211 ? 9.289 -18.094 -8 1 81.69 211 ASN B CA 1
ATOM 3949 C C . ASN B 1 211 ? 8.977 -16.609 -8.211 1 81.69 211 ASN B C 1
ATOM 3951 O O . ASN B 1 211 ? 9.508 -15.758 -7.504 1 81.69 211 ASN B O 1
ATOM 3955 N N . VAL B 1 212 ? 8.039 -16.359 -9.102 1 91.12 212 VAL B N 1
ATOM 3956 C CA . VAL B 1 212 ? 8.008 -14.961 -9.523 1 91.12 212 VAL B CA 1
ATOM 3957 C C . VAL B 1 212 ? 6.598 -14.398 -9.344 1 91.12 212 VAL B C 1
ATOM 3959 O O . VAL B 1 212 ? 6.184 -13.5 -10.078 1 91.12 212 VAL B O 1
ATOM 3962 N N . ASN B 1 213 ? 5.816 -14.922 -8.406 1 90 213 ASN B N 1
ATOM 3963 C CA . ASN B 1 213 ? 4.484 -14.398 -8.117 1 90 213 ASN B CA 1
ATOM 3964 C C . ASN B 1 213 ? 4.535 -12.93 -7.719 1 90 213 ASN B C 1
ATOM 3966 O O . ASN B 1 213 ? 3.674 -12.141 -8.125 1 90 213 ASN B O 1
ATOM 3970 N N . THR B 1 214 ? 5.555 -12.602 -7.02 1 93.06 214 THR B N 1
ATOM 3971 C CA . THR B 1 214 ? 5.711 -11.219 -6.578 1 93.06 214 THR B CA 1
ATOM 3972 C C . THR B 1 214 ? 5.883 -10.281 -7.773 1 93.06 214 THR B C 1
ATOM 3974 O O . THR B 1 214 ? 5.281 -9.211 -7.82 1 93.06 214 THR B O 1
ATOM 3977 N N . MET B 1 215 ? 6.66 -10.758 -8.734 1 96.81 215 MET B N 1
ATOM 3978 C CA . MET B 1 215 ? 6.871 -9.969 -9.945 1 96.81 215 MET B CA 1
ATOM 3979 C C . MET B 1 215 ? 5.574 -9.836 -10.734 1 96.81 215 MET B C 1
ATOM 3981 O O . MET B 1 215 ? 5.27 -8.758 -11.25 1 96.81 215 MET B O 1
ATOM 3985 N N . ALA B 1 216 ? 4.883 -10.922 -10.773 1 96.81 216 ALA B N 1
ATOM 3986 C CA . ALA B 1 216 ? 3.613 -10.898 -11.5 1 96.81 216 ALA B CA 1
ATOM 3987 C C . ALA B 1 216 ? 2.617 -9.961 -10.82 1 96.81 216 ALA B C 1
ATOM 3989 O O . ALA B 1 216 ? 1.895 -9.219 -11.492 1 96.81 216 ALA B O 1
ATOM 3990 N N . ALA B 1 217 ? 2.561 -9.984 -9.516 1 96.62 217 ALA B N 1
ATOM 3991 C CA . ALA B 1 217 ? 1.713 -9.062 -8.766 1 96.62 217 ALA B CA 1
ATOM 3992 C C . ALA B 1 217 ? 2.084 -7.609 -9.07 1 96.62 217 ALA B C 1
ATOM 3994 O O . ALA B 1 217 ? 1.208 -6.766 -9.258 1 96.62 217 ALA B O 1
ATOM 3995 N N . ALA B 1 218 ? 3.352 -7.375 -9.125 1 98.31 218 ALA B N 1
ATOM 3996 C CA . ALA B 1 218 ? 3.828 -6.027 -9.438 1 98.31 218 ALA B CA 1
ATOM 3997 C C . ALA B 1 218 ? 3.391 -5.602 -10.836 1 98.31 218 ALA B C 1
ATOM 3999 O O . ALA B 1 218 ? 3.008 -4.449 -11.047 1 98.31 218 ALA B O 1
ATOM 4000 N N . ALA B 1 219 ? 3.479 -6.555 -11.742 1 98.19 219 ALA B N 1
ATOM 4001 C CA . ALA B 1 219 ? 3.051 -6.277 -13.109 1 98.19 219 ALA B CA 1
ATOM 4002 C C . ALA B 1 219 ? 1.575 -5.891 -13.156 1 98.19 219 ALA B C 1
ATOM 4004 O O . ALA B 1 219 ? 1.192 -4.957 -13.867 1 98.19 219 ALA B O 1
ATOM 4005 N N . ILE B 1 220 ? 0.794 -6.559 -12.375 1 97.75 220 ILE B N 1
ATOM 4006 C CA . ILE B 1 220 ? -0.633 -6.266 -12.312 1 97.75 220 ILE B CA 1
ATOM 4007 C C . ILE B 1 220 ? -0.846 -4.875 -11.711 1 97.75 220 ILE B C 1
ATOM 4009 O O . ILE B 1 220 ? -1.628 -4.078 -12.242 1 97.75 220 ILE B O 1
ATOM 4013 N N . ALA B 1 221 ? -0.152 -4.559 -10.695 1 97.31 221 ALA B N 1
ATOM 4014 C CA . ALA B 1 221 ? -0.261 -3.254 -10.039 1 97.31 221 ALA B CA 1
ATOM 4015 C C . ALA B 1 221 ? 0.183 -2.135 -10.977 1 97.31 221 ALA B C 1
ATOM 4017 O O . ALA B 1 221 ? -0.337 -1.019 -10.914 1 97.31 221 ALA B O 1
ATOM 4018 N N . ALA B 1 222 ? 1.054 -2.436 -11.891 1 97.94 222 ALA B N 1
ATOM 4019 C CA . ALA B 1 222 ? 1.727 -1.438 -12.719 1 97.94 222 ALA B CA 1
ATOM 4020 C C . ALA B 1 222 ? 0.832 -0.989 -13.867 1 97.94 222 ALA B C 1
ATOM 4022 O O . ALA B 1 222 ? 1.216 -0.124 -14.664 1 97.94 222 ALA B O 1
ATOM 4023 N N . GLY B 1 223 ? -0.361 -1.576 -14.016 1 93.88 223 GLY B N 1
ATOM 4024 C CA . GLY B 1 223 ? -1.306 -1.116 -15.023 1 93.88 223 GLY B CA 1
ATOM 4025 C C . GLY B 1 223 ? -0.79 -1.271 -16.438 1 93.88 223 GLY B C 1
ATOM 4026 O O . GLY B 1 223 ? -0.411 -2.371 -16.844 1 93.88 223 GLY B O 1
ATOM 4027 N N . ASP B 1 224 ? -0.56 -0.196 -17.109 1 91.31 224 ASP B N 1
ATOM 4028 C CA . ASP B 1 224 ? -0.216 -0.216 -18.531 1 91.31 224 ASP B CA 1
ATOM 4029 C C . ASP B 1 224 ? 1.18 -0.797 -18.75 1 91.31 224 ASP B C 1
ATOM 4031 O O . ASP B 1 224 ? 1.438 -1.439 -19.766 1 91.31 224 ASP B O 1
ATOM 4035 N N . LEU B 1 225 ? 2.123 -0.473 -17.844 1 95.81 225 LEU B N 1
ATOM 4036 C CA . LEU B 1 225 ? 3.43 -1.113 -17.953 1 95.81 225 LEU B CA 1
ATOM 4037 C C . LEU B 1 225 ? 3.295 -2.631 -17.906 1 95.81 225 LEU B C 1
ATOM 4039 O O . LEU B 1 225 ? 3.934 -3.338 -18.703 1 95.81 225 LEU B O 1
ATOM 4043 N N . GLY B 1 226 ? 2.527 -3.062 -16.922 1 96.81 226 GLY B N 1
ATOM 4044 C CA . GLY B 1 226 ? 2.123 -4.457 -16.844 1 96.81 226 GLY B CA 1
ATOM 4045 C C . GLY B 1 226 ? 3.297 -5.418 -16.812 1 96.81 226 GLY B C 1
ATOM 4046 O O . GLY B 1 226 ? 4.258 -5.211 -16.062 1 96.81 226 GLY B O 1
ATOM 4047 N N . PHE B 1 227 ? 3.16 -6.484 -17.641 1 97.62 227 PHE B N 1
ATOM 4048 C CA . PHE B 1 227 ? 4.137 -7.566 -17.609 1 97.62 227 PHE B CA 1
ATOM 4049 C C . PHE B 1 227 ? 5.348 -7.223 -18.469 1 97.62 227 PHE B C 1
ATOM 4051 O O . PHE B 1 227 ? 6.297 -8.008 -18.547 1 97.62 227 PHE B O 1
ATOM 4058 N N . ASP B 1 228 ? 5.355 -6.043 -19.031 1 97.12 228 ASP B N 1
ATOM 4059 C CA . ASP B 1 228 ? 6.535 -5.566 -19.75 1 97.12 228 ASP B CA 1
ATOM 4060 C C . ASP B 1 228 ? 7.547 -4.941 -18.781 1 97.12 228 ASP B C 1
ATOM 4062 O O . ASP B 1 228 ? 8.672 -4.633 -19.172 1 97.12 228 ASP B O 1
ATOM 4066 N N . ALA B 1 229 ? 7.16 -4.695 -17.562 1 97.81 229 ALA B N 1
ATOM 4067 C CA . ALA B 1 229 ? 8.125 -4.281 -16.562 1 97.81 229 ALA B CA 1
ATOM 4068 C C . ALA B 1 229 ? 9.312 -5.242 -16.5 1 97.81 229 ALA B C 1
ATOM 4070 O O . ALA B 1 229 ? 9.219 -6.375 -16.984 1 97.81 229 ALA B O 1
ATOM 4071 N N . ILE B 1 230 ? 10.391 -4.809 -15.898 1 98.31 230 ILE B N 1
ATOM 4072 C CA . ILE B 1 230 ? 11.641 -5.559 -15.961 1 98.31 230 ILE B CA 1
ATOM 4073 C C . ILE B 1 230 ? 11.773 -6.441 -14.719 1 98.31 230 ILE B C 1
ATOM 4075 O O . ILE B 1 230 ? 11.617 -5.969 -13.594 1 98.31 230 ILE B O 1
ATOM 4079 N N . GLY B 1 231 ? 11.984 -7.68 -14.93 1 97.75 231 GLY B N 1
ATOM 4080 C CA . GLY B 1 231 ? 12.305 -8.625 -13.875 1 97.75 231 GLY B CA 1
ATOM 4081 C C . GLY B 1 231 ? 13.727 -9.148 -13.945 1 97.75 231 GLY B C 1
ATOM 4082 O O . GLY B 1 231 ? 14.258 -9.359 -15.039 1 97.75 231 GLY B O 1
ATOM 4083 N N . ARG B 1 232 ? 14.344 -9.32 -12.805 1 97.25 232 ARG B N 1
ATOM 4084 C CA . ARG B 1 232 ? 15.695 -9.875 -12.703 1 97.25 232 ARG B CA 1
ATOM 4085 C C . ARG B 1 232 ? 15.766 -10.961 -11.633 1 97.25 232 ARG B C 1
ATOM 4087 O O . ARG B 1 232 ? 15.281 -10.766 -10.516 1 97.25 232 ARG B O 1
ATOM 4094 N N . LEU B 1 233 ? 16.25 -12.094 -11.977 1 95.38 233 LEU B N 1
ATOM 4095 C CA . LEU B 1 233 ? 16.547 -13.18 -11.039 1 95.38 233 LEU B CA 1
ATOM 4096 C C . LEU B 1 233 ? 18.047 -13.297 -10.789 1 95.38 233 LEU B C 1
ATOM 4098 O O . LEU B 1 233 ? 18.828 -13.43 -11.734 1 95.38 233 LEU B O 1
ATOM 4102 N N . VAL B 1 234 ? 18.422 -13.25 -9.562 1 96.06 234 VAL B N 1
ATOM 4103 C CA . VAL B 1 234 ? 19.844 -13.312 -9.195 1 96.06 234 VAL B CA 1
ATOM 4104 C C . VAL B 1 234 ? 20.078 -14.5 -8.266 1 96.06 234 VAL B C 1
ATOM 4106 O O . VAL B 1 234 ? 19.453 -14.594 -7.199 1 96.06 234 VAL B O 1
ATOM 4109 N N . SER B 1 235 ? 20.875 -15.383 -8.703 1 94.56 235 SER B N 1
ATOM 4110 C CA . SER B 1 235 ? 21.359 -16.469 -7.867 1 94.56 235 SER B CA 1
ATOM 4111 C C . SER B 1 235 ? 22.625 -16.047 -7.109 1 94.56 235 SER B C 1
ATOM 4113 O O . SER B 1 235 ? 23.609 -15.625 -7.715 1 94.56 235 SER B O 1
ATOM 4115 N N . ASP B 1 236 ? 22.547 -16.156 -5.793 1 93.88 236 ASP B N 1
ATOM 4116 C CA . ASP B 1 236 ? 23.641 -15.664 -4.973 1 93.88 236 ASP B CA 1
ATOM 4117 C C . ASP B 1 236 ? 23.969 -16.641 -3.844 1 93.88 236 ASP B C 1
ATOM 4119 O O . ASP B 1 236 ? 23.234 -16.719 -2.857 1 93.88 236 ASP B O 1
ATOM 4123 N N . SER B 1 237 ? 25.078 -17.328 -3.857 1 91.56 237 SER B N 1
ATOM 4124 C CA . SER B 1 237 ? 25.453 -18.344 -2.889 1 91.56 237 SER B CA 1
ATOM 4125 C C . SER B 1 237 ? 25.891 -17.719 -1.565 1 91.56 237 SER B C 1
ATOM 4127 O O . SER B 1 237 ? 25.984 -18.406 -0.549 1 91.56 237 SER B O 1
ATOM 4129 N N . SER B 1 238 ? 26.125 -16.453 -1.532 1 90.69 238 SER B N 1
ATOM 4130 C CA . SER B 1 238 ? 26.609 -15.773 -0.332 1 90.69 238 SER B CA 1
ATOM 4131 C C . SER B 1 238 ? 25.453 -15.43 0.608 1 90.69 238 SER B C 1
ATOM 4133 O O . SER B 1 238 ? 25.672 -14.984 1.735 1 90.69 238 SER B O 1
ATOM 4135 N N . ILE B 1 239 ? 24.219 -15.664 0.145 1 88.5 239 ILE B N 1
ATOM 4136 C CA . ILE B 1 239 ? 23.062 -15.359 0.989 1 88.5 239 ILE B CA 1
ATOM 4137 C C . ILE B 1 239 ? 22.281 -16.641 1.267 1 88.5 239 ILE B C 1
ATOM 4139 O O . ILE B 1 239 ? 21.125 -16.766 0.83 1 88.5 239 ILE B O 1
ATOM 4143 N N . PRO B 1 240 ? 22.766 -17.5 2.053 1 80.06 240 PRO B N 1
ATOM 4144 C CA . PRO B 1 240 ? 22.172 -18.828 2.246 1 80.06 240 PRO B CA 1
ATOM 4145 C C . PRO B 1 240 ? 20.844 -18.766 3.014 1 80.06 240 PRO B C 1
ATOM 4147 O O . PRO B 1 240 ? 20.031 -19.672 2.91 1 80.06 240 PRO B O 1
ATOM 4150 N N . ASP B 1 241 ? 20.625 -17.641 3.646 1 84.19 241 ASP B N 1
ATOM 4151 C CA . ASP B 1 241 ? 19.484 -17.656 4.559 1 84.19 241 ASP B CA 1
ATOM 4152 C C . ASP B 1 241 ? 18.578 -16.453 4.324 1 84.19 241 ASP B C 1
ATOM 4154 O O . ASP B 1 241 ? 17.906 -15.992 5.246 1 84.19 241 ASP B O 1
ATOM 4158 N N . TRP B 1 242 ? 18.641 -15.969 3.039 1 87.44 242 TRP B N 1
ATOM 4159 C CA . TRP B 1 242 ? 17.828 -14.781 2.77 1 87.44 242 TRP B CA 1
ATOM 4160 C C . TRP B 1 242 ? 17.125 -14.898 1.422 1 87.44 242 TRP B C 1
ATOM 4162 O O . TRP B 1 242 ? 17.688 -15.414 0.459 1 87.44 242 TRP B O 1
ATOM 4172 N N . HIS B 1 243 ? 15.953 -14.422 1.31 1 89 243 HIS B N 1
ATOM 4173 C CA . HIS B 1 243 ? 15.297 -13.992 0.081 1 89 243 HIS B CA 1
ATOM 4174 C C . HIS B 1 243 ? 15.188 -12.469 0.019 1 89 243 HIS B C 1
ATOM 4176 O O . HIS B 1 243 ? 14.555 -11.852 0.876 1 89 243 HIS B O 1
ATOM 4182 N N . ILE B 1 244 ? 15.836 -11.938 -0.92 1 93.69 244 ILE B N 1
ATOM 4183 C CA . ILE B 1 244 ? 15.867 -10.484 -1.028 1 93.69 244 ILE B CA 1
ATOM 4184 C C . ILE B 1 244 ? 15.086 -10.039 -2.262 1 93.69 244 ILE B C 1
ATOM 4186 O O . ILE B 1 244 ? 15.266 -10.594 -3.35 1 93.69 244 ILE B O 1
ATOM 4190 N N . ILE B 1 245 ? 14.195 -9.109 -2.074 1 95.62 245 ILE B N 1
ATOM 4191 C CA . ILE B 1 245 ? 13.43 -8.508 -3.164 1 95.62 245 ILE B CA 1
ATOM 4192 C C . ILE B 1 245 ? 13.734 -7.016 -3.246 1 95.62 245 ILE B C 1
ATOM 4194 O O . ILE B 1 245 ? 13.625 -6.297 -2.25 1 95.62 245 ILE B O 1
ATOM 4198 N N . GLU B 1 246 ? 14.156 -6.59 -4.379 1 98 246 GLU B N 1
ATOM 4199 C CA . GLU B 1 246 ? 14.375 -5.172 -4.648 1 98 246 GLU B CA 1
ATOM 4200 C C . GLU B 1 246 ? 13.406 -4.652 -5.711 1 98 246 GLU B C 1
ATOM 4202 O O . GLU B 1 246 ? 13.281 -5.246 -6.781 1 98 246 GLU B O 1
ATOM 4207 N N . VAL B 1 247 ? 12.734 -3.605 -5.414 1 98.56 247 VAL B N 1
ATOM 4208 C CA . VAL B 1 247 ? 11.797 -2.99 -6.344 1 98.56 247 VAL B CA 1
ATOM 4209 C C . VAL B 1 247 ? 12.203 -1.543 -6.609 1 98.56 247 VAL B C 1
ATOM 4211 O O . VAL B 1 247 ? 12.445 -0.776 -5.676 1 98.56 247 VAL B O 1
ATOM 4214 N N . LYS B 1 248 ? 12.352 -1.219 -7.832 1 98.62 248 LYS B N 1
ATOM 4215 C CA . LYS B 1 248 ? 12.617 0.149 -8.266 1 98.62 248 LYS B CA 1
ATOM 4216 C C . LYS B 1 248 ? 11.469 0.702 -9.102 1 98.62 248 LYS B C 1
ATOM 4218 O O . LYS B 1 248 ? 11.172 0.187 -10.18 1 98.62 248 LYS B O 1
ATOM 4223 N N . ALA B 1 249 ? 10.773 1.687 -8.586 1 98.38 249 ALA B N 1
ATOM 4224 C CA . ALA B 1 249 ? 9.742 2.406 -9.328 1 98.38 249 ALA B CA 1
ATOM 4225 C C . ALA B 1 249 ? 10.25 3.758 -9.82 1 98.38 249 ALA B C 1
ATOM 4227 O O . ALA B 1 249 ? 10.828 4.523 -9.047 1 98.38 249 ALA B O 1
ATOM 4228 N N . ILE B 1 250 ? 10.062 4.004 -11.078 1 97.56 250 ILE B N 1
ATOM 4229 C CA . ILE B 1 250 ? 10.523 5.23 -11.719 1 97.56 250 ILE B CA 1
ATOM 4230 C C . ILE B 1 250 ? 9.328 6.113 -12.07 1 97.56 250 ILE B C 1
ATOM 4232 O O . ILE B 1 250 ? 8.344 5.637 -12.633 1 97.56 250 ILE B O 1
ATOM 4236 N N . GLY B 1 251 ? 9.367 7.375 -11.641 1 94.75 251 GLY B N 1
ATOM 4237 C CA . GLY B 1 251 ? 8.312 8.328 -11.938 1 94.75 251 GLY B CA 1
ATOM 4238 C C . GLY B 1 251 ? 8.75 9.414 -12.906 1 94.75 251 GLY B C 1
ATOM 4239 O O . GLY B 1 251 ? 9.688 9.219 -13.688 1 94.75 251 GLY B O 1
ATOM 4240 N N . PRO B 1 252 ? 8.023 10.5 -12.961 1 91.38 252 PRO B N 1
ATOM 4241 C CA . PRO B 1 252 ? 8.289 11.562 -13.93 1 91.38 252 PRO B CA 1
ATOM 4242 C C . PRO B 1 252 ? 9.609 12.281 -13.664 1 91.38 252 PRO B C 1
ATOM 4244 O O . PRO B 1 252 ? 10.133 12.227 -12.547 1 91.38 252 PRO B O 1
ATOM 4247 N N . THR B 1 253 ? 10.109 12.898 -14.773 1 90.56 253 THR B N 1
ATOM 4248 C CA . THR B 1 253 ? 11.258 13.797 -14.664 1 90.56 253 THR B CA 1
ATOM 4249 C C . THR B 1 253 ? 10.797 15.219 -14.383 1 90.56 253 THR B C 1
ATOM 4251 O O . THR B 1 253 ? 9.945 15.758 -15.094 1 90.56 253 THR B O 1
ATOM 4254 N N . ILE B 1 254 ? 11.227 15.781 -13.289 1 83.19 254 ILE B N 1
ATOM 4255 C CA . ILE B 1 254 ? 10.906 17.156 -12.891 1 83.19 254 ILE B CA 1
ATOM 4256 C C . ILE B 1 254 ? 12.188 17.984 -12.828 1 83.19 254 ILE B C 1
ATOM 4258 O O . ILE B 1 254 ? 13.094 17.672 -12.055 1 83.19 254 ILE B O 1
ATOM 4262 N N . GLU B 1 255 ? 12.258 19.047 -13.641 1 82.44 255 GLU B N 1
ATOM 4263 C CA . GLU B 1 255 ? 13.414 19.938 -13.703 1 82.44 255 GLU B CA 1
ATOM 4264 C C . GLU B 1 255 ? 14.711 19.141 -13.883 1 82.44 255 GLU B C 1
ATOM 4266 O O . GLU B 1 255 ? 15.672 19.344 -13.133 1 82.44 255 GLU B O 1
ATOM 4271 N N . GLY B 1 256 ? 14.664 18.109 -14.695 1 86.44 256 GLY B N 1
ATOM 4272 C CA . GLY B 1 256 ? 15.828 17.328 -15.094 1 86.44 256 GLY B CA 1
ATOM 4273 C C . GLY B 1 256 ? 16.172 16.219 -14.117 1 86.44 256 GLY B C 1
ATOM 4274 O O . GLY B 1 256 ? 17.156 15.508 -14.305 1 86.44 256 GLY B O 1
ATOM 4275 N N . LYS B 1 257 ? 15.406 16.062 -13.094 1 89.25 257 LYS B N 1
ATOM 4276 C CA . LYS B 1 257 ? 15.641 15.016 -12.094 1 89.25 257 LYS B CA 1
ATOM 4277 C C . LYS B 1 257 ? 14.508 13.992 -12.086 1 89.25 257 LYS B C 1
ATOM 4279 O O . LYS B 1 257 ? 13.336 14.359 -12.148 1 89.25 257 LYS B O 1
ATOM 4284 N N . GLN B 1 258 ? 14.883 12.758 -11.953 1 92.81 258 GLN B N 1
ATOM 4285 C CA . GLN B 1 258 ? 13.93 11.664 -12.102 1 92.81 258 GLN B CA 1
ATOM 4286 C C . GLN B 1 258 ? 13.438 11.18 -10.734 1 92.81 258 GLN B C 1
ATOM 4288 O O . GLN B 1 258 ? 14.242 10.883 -9.852 1 92.81 258 GLN B O 1
ATOM 4293 N N . PHE B 1 259 ? 12.141 11.164 -10.578 1 93.19 259 PHE B N 1
ATOM 4294 C CA . PHE B 1 259 ? 11.547 10.555 -9.391 1 93.19 259 PHE B CA 1
ATOM 4295 C C . PHE B 1 259 ? 11.867 9.062 -9.328 1 93.19 259 PHE B C 1
ATOM 4297 O O . PHE B 1 259 ? 11.773 8.359 -10.336 1 93.19 259 PHE B O 1
ATOM 4304 N N . GLU B 1 260 ? 12.25 8.602 -8.102 1 95.94 260 GLU B N 1
ATOM 4305 C CA . GLU B 1 260 ? 12.547 7.18 -7.949 1 95.94 260 GLU B CA 1
ATOM 4306 C C . GLU B 1 260 ? 12.25 6.707 -6.531 1 95.94 260 GLU B C 1
ATOM 4308 O O . GLU B 1 260 ? 12.445 7.449 -5.566 1 95.94 260 GLU B O 1
ATOM 4313 N N . VAL B 1 261 ? 11.797 5.473 -6.434 1 97.62 261 VAL B N 1
ATOM 4314 C CA . VAL B 1 261 ? 11.656 4.785 -5.156 1 97.62 261 VAL B CA 1
ATOM 4315 C C . VAL B 1 261 ? 12.32 3.412 -5.23 1 97.62 261 VAL B C 1
ATOM 4317 O O . VAL B 1 261 ? 12.055 2.635 -6.148 1 97.62 261 VAL B O 1
ATOM 4320 N N . ILE B 1 262 ? 13.172 3.105 -4.273 1 98.44 262 ILE B N 1
ATOM 4321 C CA . ILE B 1 262 ? 13.812 1.8 -4.18 1 98.44 262 ILE B CA 1
ATOM 4322 C C . ILE B 1 262 ? 13.43 1.128 -2.863 1 98.44 262 ILE B C 1
ATOM 4324 O O . ILE B 1 262 ? 13.547 1.731 -1.795 1 98.44 262 ILE B O 1
ATOM 4328 N N . THR B 1 263 ? 12.945 -0.029 -2.98 1 98.38 263 THR B N 1
ATOM 4329 C CA . THR B 1 263 ? 12.594 -0.842 -1.82 1 98.38 263 THR B CA 1
ATOM 4330 C C . THR B 1 263 ? 13.445 -2.109 -1.773 1 98.38 263 THR B C 1
ATOM 4332 O O . THR B 1 263 ? 13.602 -2.795 -2.785 1 98.38 263 THR B O 1
ATOM 4335 N N . THR B 1 264 ? 14.008 -2.395 -0.658 1 98 264 THR B N 1
ATOM 4336 C CA . THR B 1 264 ? 14.703 -3.654 -0.411 1 98 264 THR B CA 1
ATOM 4337 C C . THR B 1 264 ? 14.062 -4.402 0.755 1 98 264 THR B C 1
ATOM 4339 O O . THR B 1 264 ? 14.055 -3.912 1.886 1 98 264 THR B O 1
ATOM 4342 N N . ARG B 1 265 ? 13.531 -5.484 0.445 1 96.31 265 ARG B N 1
ATOM 4343 C CA . ARG B 1 265 ? 12.93 -6.367 1.439 1 96.31 265 ARG B CA 1
ATOM 4344 C C . ARG B 1 265 ? 13.789 -7.598 1.678 1 96.31 265 ARG B C 1
ATOM 4346 O O . ARG B 1 265 ? 14.078 -8.352 0.744 1 96.31 265 ARG B O 1
ATOM 4353 N N . LYS B 1 266 ? 14.164 -7.801 2.904 1 93.5 266 LYS B N 1
ATOM 4354 C CA . LYS B 1 266 ? 14.961 -8.961 3.289 1 93.5 266 LYS B CA 1
ATOM 4355 C C . LYS B 1 266 ? 14.156 -9.914 4.164 1 93.5 266 LYS B C 1
ATOM 4357 O O . LYS B 1 266 ? 13.828 -9.586 5.309 1 93.5 266 LYS B O 1
ATOM 4362 N N . ASN B 1 267 ? 13.875 -11.047 3.592 1 89.06 267 ASN B N 1
ATOM 4363 C CA . ASN B 1 267 ? 13.133 -12.094 4.285 1 89.06 267 ASN B CA 1
ATOM 4364 C C . ASN B 1 267 ? 14.055 -13.227 4.734 1 89.06 267 ASN B C 1
ATOM 4366 O O . ASN B 1 267 ? 14.711 -13.867 3.912 1 89.06 267 ASN B O 1
ATOM 4370 N N . PRO B 1 268 ? 14.078 -13.461 6.016 1 85.69 268 PRO B N 1
ATOM 4371 C CA . PRO B 1 268 ? 14.797 -14.664 6.43 1 85.69 268 PRO B CA 1
ATOM 4372 C C . PRO B 1 268 ? 14.188 -15.945 5.867 1 85.69 268 PRO B C 1
ATOM 4374 O O . PRO B 1 268 ? 12.961 -16.094 5.852 1 85.69 268 PRO B O 1
ATOM 4377 N N . ALA B 1 269 ? 14.93 -16.781 5.297 1 78.38 269 ALA B N 1
ATOM 4378 C CA . ALA B 1 269 ? 14.469 -18.016 4.695 1 78.38 269 ALA B CA 1
ATOM 4379 C C . ALA B 1 269 ? 15.5 -19.141 4.867 1 78.38 269 ALA B C 1
ATOM 4381 O O . ALA B 1 269 ? 16.703 -18.906 4.668 1 78.38 269 ALA B O 1
ATOM 4382 N N . ALA B 1 270 ? 14.914 -20.234 5.328 1 69.62 270 ALA B N 1
ATOM 4383 C CA . ALA B 1 270 ? 15.812 -21.375 5.43 1 69.62 270 ALA B CA 1
ATOM 4384 C C . ALA B 1 270 ? 16.312 -21.812 4.055 1 69.62 270 ALA B C 1
ATOM 4386 O O . ALA B 1 270 ? 15.633 -21.578 3.045 1 69.62 270 ALA B O 1
ATOM 4387 N N . ARG B 1 271 ? 17.422 -22.422 4.133 1 60.84 271 ARG B N 1
ATOM 4388 C CA . ARG B 1 271 ? 17.984 -22.938 2.887 1 60.84 271 ARG B CA 1
ATOM 4389 C C . ARG B 1 271 ? 17.016 -23.922 2.223 1 60.84 271 ARG B C 1
ATOM 4391 O O . ARG B 1 271 ? 16.406 -24.75 2.895 1 60.84 271 ARG B O 1
ATOM 4398 N N . GLY B 1 272 ? 16.797 -23.734 0.961 1 59.62 272 GLY B N 1
ATOM 4399 C CA . GLY B 1 272 ? 15.938 -24.625 0.214 1 59.62 272 GLY B CA 1
ATOM 4400 C C . GLY B 1 272 ? 14.477 -24.219 0.25 1 59.62 272 GLY B C 1
ATOM 4401 O O . GLY B 1 272 ? 13.664 -24.734 -0.522 1 59.62 272 GLY B O 1
ATOM 4402 N N . ALA B 1 273 ? 14.203 -23.344 1.161 1 56.84 273 ALA B N 1
ATOM 4403 C CA . ALA B 1 273 ? 12.812 -22.891 1.246 1 56.84 273 ALA B CA 1
ATOM 4404 C C . ALA B 1 273 ? 12.445 -22.016 0.056 1 56.84 273 ALA B C 1
ATOM 4406 O O . ALA B 1 273 ? 13.156 -21.047 -0.257 1 56.84 273 ALA B O 1
ATOM 4407 N N . VAL B 1 274 ? 11.516 -22.516 -0.737 1 50.56 274 VAL B N 1
ATOM 4408 C CA . VAL B 1 274 ? 11.055 -21.719 -1.868 1 50.56 274 VAL B CA 1
ATOM 4409 C C . VAL B 1 274 ? 10.164 -20.578 -1.369 1 50.56 274 VAL B C 1
ATOM 4411 O O . VAL B 1 274 ? 10.211 -19.469 -1.898 1 50.56 274 VAL B O 1
ATOM 4414 N N . THR B 1 275 ? 9.242 -21.031 -0.409 1 52.66 275 THR B N 1
ATOM 4415 C CA . THR B 1 275 ? 8.305 -20.062 0.135 1 52.66 275 THR B CA 1
ATOM 4416 C C . THR B 1 275 ? 8.547 -19.844 1.626 1 52.66 275 THR B C 1
ATOM 4418 O O . THR B 1 275 ? 8.93 -20.766 2.336 1 52.66 275 THR B O 1
ATOM 4421 N N . GLY B 1 276 ? 8.789 -18.672 2.031 1 53.34 276 GLY B N 1
ATOM 4422 C CA . GLY B 1 276 ? 8.891 -18.469 3.467 1 53.34 276 GLY B CA 1
ATOM 4423 C C . GLY B 1 276 ? 7.609 -18.797 4.211 1 53.34 276 GLY B C 1
ATOM 4424 O O . GLY B 1 276 ? 6.535 -18.875 3.611 1 53.34 276 GLY B O 1
ATOM 4425 N N . THR B 1 277 ? 7.637 -19.484 5.363 1 53.53 277 THR B N 1
ATOM 4426 C CA . THR B 1 277 ? 6.516 -19.781 6.246 1 53.53 277 THR B CA 1
ATOM 4427 C C . THR B 1 277 ? 5.5 -18.656 6.25 1 53.53 277 THR B C 1
ATOM 4429 O O . THR B 1 277 ? 4.309 -18.875 6.469 1 53.53 277 THR B O 1
ATOM 4432 N N . ALA B 1 278 ? 5.926 -17.516 5.805 1 60.19 278 ALA B N 1
ATOM 4433 C CA . ALA B 1 278 ? 5.125 -16.297 5.828 1 60.19 278 ALA B CA 1
ATOM 4434 C C . ALA B 1 278 ? 4.133 -16.281 4.668 1 60.19 278 ALA B C 1
ATOM 4436 O O . ALA B 1 278 ? 3.176 -15.5 4.676 1 60.19 278 ALA B O 1
ATOM 4437 N N . THR B 1 279 ? 4.133 -17.359 3.875 1 65.56 279 THR B N 1
ATOM 4438 C CA . THR B 1 279 ? 3.395 -17.312 2.617 1 65.56 279 THR B CA 1
ATOM 4439 C C . THR B 1 279 ? 1.917 -17.609 2.848 1 65.56 279 THR B C 1
ATOM 4441 O O . THR B 1 279 ? 1.048 -16.891 2.352 1 65.56 279 THR B O 1
ATOM 4444 N N . PHE B 1 280 ? 1.576 -18.531 3.785 1 77.31 280 PHE B N 1
ATOM 4445 C CA . PHE B 1 280 ? 0.179 -18.906 3.973 1 77.31 280 PHE B CA 1
ATOM 4446 C C . PHE B 1 280 ? -0.608 -17.75 4.598 1 77.31 280 PHE B C 1
ATOM 4448 O O . PHE B 1 280 ? -1.713 -17.438 4.152 1 77.31 280 PHE B O 1
ATOM 4455 N N . GLY B 1 281 ? 0.036 -17.188 5.477 1 79.75 281 GLY B N 1
ATOM 4456 C CA . GLY B 1 281 ? -0.594 -16.047 6.121 1 79.75 281 GLY B CA 1
ATOM 4457 C C . GLY B 1 281 ? -0.834 -14.883 5.176 1 79.75 281 GLY B C 1
ATOM 4458 O O . GLY B 1 281 ? -1.874 -14.219 5.246 1 79.75 281 GLY B O 1
ATOM 4459 N N . SER B 1 282 ? 0.12 -14.727 4.309 1 82 282 SER B N 1
ATOM 4460 C CA . SER B 1 282 ? -0.025 -13.648 3.34 1 82 282 SER B CA 1
ATOM 4461 C C . SER B 1 282 ? -1.175 -13.922 2.375 1 82 282 SER B C 1
ATOM 4463 O O . SER B 1 282 ? -1.898 -13.008 1.988 1 82 282 SER B O 1
ATOM 4465 N N . PHE B 1 283 ? -1.377 -15.172 2.002 1 87.56 283 PHE B N 1
ATOM 4466 C CA . PHE B 1 283 ? -2.479 -15.547 1.123 1 87.56 283 PHE B CA 1
ATOM 4467 C C . PHE B 1 283 ? -3.82 -15.297 1.8 1 87.56 283 PHE B C 1
ATOM 4469 O O . PHE B 1 283 ? -4.727 -14.719 1.199 1 87.56 283 PHE B O 1
ATOM 4476 N N . LEU B 1 284 ? -3.881 -15.766 3.033 1 89.75 284 LEU B N 1
ATOM 4477 C CA . LEU B 1 284 ? -5.109 -15.57 3.795 1 89.75 284 LEU B CA 1
ATOM 4478 C C . LEU B 1 284 ? -5.43 -14.086 3.93 1 89.75 284 LEU B C 1
ATOM 4480 O O . LEU B 1 284 ? -6.57 -13.672 3.723 1 89.75 284 LEU B O 1
ATOM 4484 N N . SER B 1 285 ? -4.391 -13.305 4.188 1 87.12 285 SER B N 1
ATOM 4485 C CA . SER B 1 285 ? -4.582 -11.867 4.328 1 87.12 285 SER B CA 1
ATOM 4486 C C . SER B 1 285 ? -5.094 -11.25 3.031 1 87.12 285 SER B C 1
ATOM 4488 O O . SER B 1 285 ? -5.973 -10.383 3.053 1 87.12 285 SER B O 1
ATOM 4490 N N . SER B 1 286 ? -4.562 -11.672 1.942 1 92.81 286 SER B N 1
ATOM 4491 C CA . SER B 1 286 ? -4.984 -11.164 0.641 1 92.81 286 SER B CA 1
ATOM 4492 C C . SER B 1 286 ? -6.434 -11.539 0.346 1 92.81 286 SER B C 1
ATOM 4494 O O . SER B 1 286 ? -7.199 -10.719 -0.171 1 92.81 286 SER B O 1
ATOM 4496 N N . VAL B 1 287 ? -6.805 -12.766 0.676 1 94.31 287 VAL B N 1
ATOM 4497 C CA . VAL B 1 287 ? -8.18 -13.211 0.457 1 94.31 287 VAL B CA 1
ATOM 4498 C C . VAL B 1 287 ? -9.141 -12.359 1.277 1 94.31 287 VAL B C 1
ATOM 4500 O O . VAL B 1 287 ? -10.164 -11.906 0.766 1 94.31 287 VAL B O 1
ATOM 4503 N N . MET B 1 288 ? -8.766 -12.109 2.469 1 90.31 288 MET B N 1
ATOM 4504 C CA . MET B 1 288 ? -9.633 -11.344 3.367 1 90.31 288 MET B CA 1
ATOM 4505 C C . MET B 1 288 ? -9.742 -9.898 2.91 1 90.31 288 MET B C 1
ATOM 4507 O O . MET B 1 288 ? -10.719 -9.211 3.229 1 90.31 288 MET B O 1
ATOM 4511 N N . ALA B 1 289 ? -8.766 -9.469 2.143 1 88.88 289 ALA B N 1
ATOM 4512 C CA . ALA B 1 289 ? -8.773 -8.102 1.635 1 88.88 289 ALA B CA 1
ATOM 4513 C C . ALA B 1 289 ? -9.469 -8.023 0.279 1 88.88 289 ALA B C 1
ATOM 4515 O O . ALA B 1 289 ? -9.727 -6.93 -0.232 1 88.88 289 ALA B O 1
ATOM 4516 N N . ALA B 1 290 ? -9.82 -9.086 -0.311 1 93.69 290 ALA B N 1
ATOM 4517 C CA . ALA B 1 290 ? -10.367 -9.156 -1.662 1 93.69 290 ALA B CA 1
ATOM 4518 C C . ALA B 1 290 ? -11.859 -8.844 -1.663 1 93.69 290 ALA B C 1
ATOM 4520 O O . ALA B 1 290 ? -12.688 -9.734 -1.891 1 93.69 290 ALA B O 1
ATOM 4521 N N . LYS B 1 291 ? -12.242 -7.613 -1.503 1 90.12 291 LYS B N 1
ATOM 4522 C CA . LYS B 1 291 ? -13.641 -7.199 -1.484 1 90.12 291 LYS B CA 1
ATOM 4523 C C . LYS B 1 291 ? -13.781 -5.715 -1.809 1 90.12 291 LYS B C 1
ATOM 4525 O O . LYS B 1 291 ? -12.812 -4.953 -1.688 1 90.12 291 LYS B O 1
ATOM 4530 N N . GLY B 1 292 ? -14.906 -5.383 -2.346 1 83 292 GLY B N 1
ATOM 4531 C CA . GLY B 1 292 ? -15.32 -3.992 -2.439 1 83 292 GLY B CA 1
ATOM 4532 C C . GLY B 1 292 ? -14.727 -3.275 -3.637 1 83 292 GLY B C 1
ATOM 4533 O O . GLY B 1 292 ? -14.781 -2.047 -3.725 1 83 292 GLY B O 1
ATOM 4534 N N . LYS B 1 293 ? -14.07 -3.992 -4.52 1 88 293 LYS B N 1
ATOM 4535 C CA . LYS B 1 293 ? -13.469 -3.35 -5.684 1 88 293 LYS B CA 1
ATOM 4536 C C . LYS B 1 293 ? -14.375 -3.469 -6.906 1 88 293 LYS B C 1
ATOM 4538 O O . LYS B 1 293 ? -15.227 -4.355 -6.969 1 88 293 LYS B O 1
ATOM 4543 N N . SER B 1 294 ? -14.219 -2.545 -7.793 1 88.81 294 SER B N 1
ATOM 4544 C CA . SER B 1 294 ? -14.922 -2.59 -9.07 1 88.81 294 SER B CA 1
ATOM 4545 C C . SER B 1 294 ? -14.18 -3.453 -10.086 1 88.81 294 SER B C 1
ATOM 4547 O O . SER B 1 294 ? -13.141 -4.035 -9.766 1 88.81 294 SER B O 1
ATOM 4549 N N . SER B 1 295 ? -14.766 -3.568 -11.336 1 94.62 295 SER B N 1
ATOM 4550 C CA . SER B 1 295 ? -14.156 -4.395 -12.375 1 94.62 295 SER B CA 1
ATOM 4551 C C . SER B 1 295 ? -12.68 -4.051 -12.562 1 94.62 295 SER B C 1
ATOM 4553 O O . SER B 1 295 ? -12.242 -2.951 -12.219 1 94.62 295 SER B O 1
ATOM 4555 N N . GLY B 1 296 ? -11.977 -5.035 -13.062 1 95.19 296 GLY B N 1
ATOM 4556 C CA . GLY B 1 296 ? -10.547 -4.863 -13.266 1 95.19 296 GLY B CA 1
ATOM 4557 C C . GLY B 1 296 ? -9.711 -5.773 -12.383 1 95.19 296 GLY B C 1
ATOM 4558 O O . GLY B 1 296 ? -10.242 -6.68 -11.734 1 95.19 296 GLY B O 1
ATOM 4559 N N . PHE B 1 297 ? -8.422 -5.57 -12.438 1 97.06 297 PHE B N 1
ATOM 4560 C CA . PHE B 1 297 ? -7.469 -6.383 -11.688 1 97.06 297 PHE B CA 1
ATOM 4561 C C . PHE B 1 297 ? -6.953 -5.621 -10.469 1 97.06 297 PHE B C 1
ATOM 4563 O O . PHE B 1 297 ? -6.566 -4.457 -10.578 1 97.06 297 PHE B O 1
ATOM 4570 N N . HIS B 1 298 ? -6.961 -6.277 -9.32 1 95.5 298 HIS B N 1
ATOM 4571 C CA . HIS B 1 298 ? -6.566 -5.625 -8.078 1 95.5 298 HIS B CA 1
ATOM 4572 C C . HIS B 1 298 ? -5.609 -6.5 -7.27 1 95.5 298 HIS B C 1
ATOM 4574 O O . HIS B 1 298 ? -5.883 -7.684 -7.055 1 95.5 298 HIS B O 1
ATOM 4580 N N . VAL B 1 299 ? -4.523 -5.91 -6.836 1 96.12 299 VAL B N 1
ATOM 4581 C CA . VAL B 1 299 ? -3.609 -6.578 -5.918 1 96.12 299 VAL B CA 1
ATOM 4582 C C . VAL B 1 299 ? -4.07 -6.363 -4.477 1 96.12 299 VAL B C 1
ATOM 4584 O O . VAL B 1 299 ? -4.352 -5.23 -4.074 1 96.12 299 VAL B O 1
ATOM 4587 N N . CYS B 1 300 ? -4.203 -7.414 -3.764 1 90.62 300 CYS B N 1
ATOM 4588 C CA . CYS B 1 300 ? -4.727 -7.277 -2.41 1 90.62 300 CYS B CA 1
ATOM 4589 C C . CYS B 1 300 ? -3.889 -8.078 -1.418 1 90.62 300 CYS B C 1
ATOM 4591 O O . CYS B 1 300 ? -3.225 -9.039 -1.795 1 90.62 300 CYS B O 1
#

Secondary structure (DSSP, 8-state):
---------------------SS--TTPPEEEEEE--SHHHHHHHHHHHT-TTEEEEEEE-SSGGG--SS-GGGB-S-GGGGGGS--SEEEE-S-HHHHHHHHHHHHTTSEEEES-GGGGGSHHHHHHHHHHHHHH--EEEE--TT-SSHHHHHHHHHTT---EEEEEEEE-GGG----HHHHHHHHT--SSEEEEEEEEHHHHGGG-TTT-HHHHHHHHHTTTSGGGSEEEEEEETT-TTEEEEEEEEEEEEETTEEEEEEEEEEEE--TT-SS-THHHHHHHHHHHH--S--SEEEE-/---------------------SS--TTPPEEEEEE--SHHHHHHHHHHHT-TTEEEEEEE-SSGGG--SS-GGGB-S-GGGGGGS--SEEEE-S-HHHHHHHHHHHHTTSEEEES-GGGGGSHHHHHHHHHHHHHH--EEEE--TT-SSHHHHHHHHHTT---EEEEEEEE-GGG----HHHHHHHHT--SSEEEEEEEEHHHHGGG-TTT-HHHHHHHHHTTTSGGGSEEEEEEETT-TTEEEEEEEEEEEEETTEEEEEEEEEEEE--TT-SS-THHHHHHHHHHHH--S--SEEEE-

Foldseek 3Di:
DDPDDPPPPPPPDPCPDDPPDDPPPPQDAAEEEEEACDPLNVLLCVVQVPPRNHDYQAYEYPDQVSDPPDDPNRYDDDPVCLLVTPGAEYAYPYDLVCLQPCVLVNLLRHAYEDAQLLSCLPPVSVVSNLVSLVVNFHAYEYAQFPADCLQVLLVCLVVVFFPAKEKEKEAALLLADWDDPLVVVSVPCDAAKDWSDKFFQSVCCVGGRLQCSNVQSSLQSNPPCRRRHIYIYMHGNVCQFWIKMKMKTWGDQDPNRTDIDIDIDIDGHHGNHNGDPCRSVSSSVRVVVPDDDTGGYYHD/DDPPPPPPPPPPDPCPDDPPDDPPPPQDAAEEEEEACDPLNVLLCVVQVPPSNHDYQAYEYPDQVSDPPDDPNRYDDDPVCLLVTPGAEYAYPYDLVCLQPCVLVNLLRHAYEDAQLLSCLPPVSVVSNLVSLVVNFHAYEYAQFPADCLQVLLVCLVVVFFPAKEKEKEAALLLADWDDPLNVVSVPCDAAKDWSDKFFQSVCCVGGRLQCSNVQSSLQSNPPCRRRHIYIYMHGNVCQFWIKMKMKTWGDQDPNRTDIDIDIDIDGHHGNHNGPPCRSVSSSVRVVVPDDDTGGYYHD

Radius of gyration: 25.27 Å; Cα contacts (8 Å, |Δi|>4): 1238; chains: 2; bounding box: 57×88×59 Å

Sequence (600 aa):
MSMRKPVYSVYHSNKISSVHCLGLTKGEKMKIGILGFGHIGQYLYEHLSKNQDYQIVFVWNRTKEKIICVPQELILDDIDAVSEQDVELIIEVAHPDITKTFGEKFLDNCSYFIGSPTALANAETYKRLKTASERSGNPVYVPCGALWGAEDIARMARAGTLKGLEITMKKHPSSFKLEGDLKHINDEVKEGSKVLYEGSIRDLCPLAPNNVNTMAAAAIAAGDLGFDAIGRLVSDSSIPDWHIIEVKAIGPTIEGKQFEVITTRKNPAARGAVTGTATFGSFLSSVMAAKGKSSGFHVCMSMRKPVYSVYHSNKISSVHCLGLTKGEKMKIGILGFGHIGQYLYEHLSKNQDYQIVFVWNRTKEKIICVPQELILDDIDAVSEQDVELIIEVAHPDITKTFGEKFLDNCSYFIGSPTALANAETYKRLKTASERSGNPVYVPCGALWGAEDIARMARAGTLKGLEITMKKHPSSFKLEGDLKHINDEVKEGSKVLYEGSIRDLCPLAPNNVNTMAAAAIAAGDLGFDAIGRLVSDSSIPDWHIIEVKAIGPTIEGKQFEVITTRKNPAARGAVTGTATFGSFLSSVMAAKGKSSGFHVC

Nearest PDB structures (foldseek):
  8i78-assembly1_A  TM=5.121E-01  e=4.215E-09  Proteus vulgaris
  3wb9-assembly1_A  TM=4.831E-01  e=4.763E-09  Symbiobacterium thermophilum IAM 14863
  8hp0-assembly1_A  TM=5.019E-01  e=3.806E-08  Hoylesella timonensis
  1lc0-assembly1_A  TM=5.330E-01  e=4.129E-07  Rattus norvegicus
  1gcu-assembly1_A  TM=5.459E-01  e=1.584E-06  Rattus norvegicus

InterPro domains:
  IPR002811 Aspartate dehydrogenase [PF01958] (192-279)
  IPR005106 Aspartate/homoserine dehydrogenase, NAD-binding [PF03447] (36-143)
  IPR036291 NAD(P)-binding domain superfamily [SSF51735] (29-176)

Solvent-accessible surface area (backbone atoms only — not comparable to full-atom values): 31563 Å² total; per-residue (Å²): 136,84,82,80,76,83,72,80,78,74,86,68,86,70,82,73,74,81,74,66,55,66,86,53,58,98,82,63,48,48,31,26,31,37,34,20,51,49,73,64,27,46,53,46,49,60,54,42,67,72,31,82,60,38,38,76,61,34,37,32,42,96,58,59,86,58,62,66,100,60,63,71,88,32,52,46,88,50,81,81,53,55,75,75,50,87,41,55,32,38,38,36,52,53,64,61,61,52,54,65,74,44,38,44,64,46,19,65,69,19,26,34,33,38,59,57,38,34,51,51,44,40,63,66,48,34,51,48,40,48,51,30,9,59,73,53,45,20,24,35,31,28,43,31,68,82,47,78,29,50,68,55,41,27,51,30,27,75,70,66,39,53,71,43,45,38,37,36,40,35,30,20,42,69,30,57,69,53,40,73,70,52,31,58,57,41,72,65,57,76,71,51,73,45,78,72,43,77,44,39,36,35,72,42,25,83,42,22,56,85,71,37,39,38,56,32,29,47,15,58,25,30,48,87,57,18,43,64,27,37,31,31,38,30,37,22,50,82,37,57,48,36,39,34,38,34,39,39,42,30,38,56,71,49,95,90,31,64,23,38,34,41,35,41,35,39,38,52,28,60,72,56,44,72,64,49,86,64,49,60,58,37,48,49,51,14,57,76,51,61,67,71,62,38,47,39,79,42,69,48,137,83,81,79,76,84,74,81,78,75,88,68,86,71,81,74,74,82,75,66,52,65,88,52,57,98,82,64,48,48,31,27,31,36,34,20,49,49,74,64,27,45,52,45,48,62,53,44,69,73,32,83,61,40,37,76,61,30,38,30,40,96,58,58,86,60,64,66,99,58,66,71,87,31,52,46,88,52,80,81,53,55,76,74,49,88,42,55,33,39,38,34,52,54,62,61,60,50,54,66,74,43,38,45,63,46,18,65,68,19,26,35,34,38,59,59,39,33,51,50,46,42,64,67,47,35,51,48,41,46,51,29,9,59,75,54,46,21,23,35,31,28,43,31,67,82,47,77,31,50,68,53,43,27,51,29,27,74,69,68,40,54,71,43,46,38,38,36,40,35,30,19,42,70,29,58,70,53,40,71,71,53,33,57,57,41,71,66,57,77,71,52,74,45,78,72,43,76,44,39,36,35,72,44,27,84,42,22,55,83,70,37,38,39,58,31,28,48,16,58,24,30,48,87,56,18,42,64,27,36,31,31,39,30,36,23,50,82,37,56,49,36,38,36,39,35,38,38,41,29,38,56,70,49,97,88,30,64,24,37,34,41,35,43,35,40,37,52,26,60,72,55,44,71,63,49,85,63,49,62,59,37,48,51,51,13,58,76,52,61,67,71,63,39,46,38,76,42,69,47

pLDDT: mean 85.94, std 20.02, range [21.38, 98.69]

Organism: Artemia franciscana (NCBI:txid6661)